Protein AF-A0A9D6XBL9-F1 (afdb_monomer)

pLDDT: mean 90.32, std 9.4, range [37.84, 98.81]

Sequence (445 aa):
MPSDEKAVIRPLGGMEYVYWLMDMAARANFVFVAKIGGRIPFQVLKAAADVVRKASPLLDAAILPSDEHGAVFVKATGHVSVTESNVAEEDFTSSVEDEHHLRFDTETGPLFRVKSVTCGGVQNLVFTFHHSVADGISGSRMVLRFLEAAESIMLNKRPSVSSVADFGPAEKLFPRENTGAGGFLRAMGWMARMNLNKNVLRKYATLPVDVPAPPHERRERFIFTIMEKDAVGALIERAKSENTSLNAVLCAAQLKAISGEFTDGLARGIGHLSLVDLRNRMSPPVPGKAMNVFISTVESFHRVSPETGLWELARQVQEGISGELDRGSHFERFPLLARLIKATKRITPNTYEGSVSLLKQGQMTRPHVSVVSNIGRIEADKGFSSFELTDLFFAIAFSGTALFGSAINSWQGRLHQSFVYAEPCISAHRAQAMACRVCDMLMQS

Foldseek 3Di:
DPPPPFAFPWFFALLLLLLLLLCLFQLWKKKKKFWWFADQDQVLLQQLQVVLCQQEQLLQWAWDADPVRRITTGGAQDGAAEEEDEDEPVCVQVVLLCVSNDDDPRHRDDFKHWYWYAYPNITMIMIMGRLSWADPLQVLLSVLLSLQSSLCVVVVHHRDRHRADAPHHLLVFADPCCDDPNVVVLLVVVVVVLVCCDPPNFDADFQQFPDDDASRPKGKGKDKDKDDLVLLVVLQVVCVVLVFGPQLLLQLLLVLLSLVSDPVQAFHKAKEKEKDFCQVVTRVRHDSNHIGNRIFIDIFIDGYGNPDDSSVSSVSSRCRRVVCVVSVVRSRPSSVLSVVLSVPCVCQPSHSVSSSSSLVVLCVSDARAEYEAEPEERDRPDARDNMHRPDMAIGTRCSSPYAWYWYWYDYPSMIMIMIMGIPPGDDPVSSVSSVVSSVVVSSVD

Solvent-accessible surface area (backbone atoms only — not comparable to full-atom values): 23134 Å² total; per-residue (Å²): 129,83,78,80,75,62,57,72,73,45,67,51,29,47,63,30,43,48,37,54,42,40,29,63,31,42,39,43,26,30,36,35,43,37,34,35,46,65,73,83,56,69,69,44,54,48,52,15,47,59,55,47,30,72,20,28,72,59,49,37,16,13,46,43,80,32,91,87,68,56,29,29,33,20,50,31,78,51,65,67,52,69,48,78,48,78,48,56,65,89,46,47,63,56,54,52,37,53,55,38,58,54,77,74,62,43,72,39,15,28,50,43,37,40,38,40,40,32,34,88,90,37,38,29,40,38,38,34,35,41,39,44,50,29,30,71,59,29,44,54,55,46,54,49,52,32,51,53,26,30,44,26,48,76,70,76,39,84,56,82,68,73,72,38,64,72,81,65,43,56,78,79,28,43,42,72,69,58,36,74,70,52,20,50,52,50,32,51,52,51,51,51,53,49,51,48,36,58,76,74,75,43,68,69,44,70,72,86,58,78,36,91,66,58,44,64,74,41,43,70,43,77,48,82,47,75,42,54,40,69,59,43,51,51,38,44,53,48,23,49,78,64,70,37,45,56,69,22,41,54,52,23,35,48,51,40,29,56,31,60,74,47,89,82,62,64,70,36,34,40,34,34,38,39,51,39,78,37,35,85,65,28,51,71,60,48,62,82,79,44,51,36,51,46,67,34,47,40,75,30,76,46,78,38,20,65,84,55,54,58,66,62,42,9,37,53,44,42,52,37,49,50,56,34,56,77,70,45,41,48,63,28,52,59,51,46,52,21,52,49,48,69,73,35,46,91,79,37,38,103,43,54,67,19,18,46,51,51,40,52,54,46,44,76,74,48,54,30,44,35,37,41,38,64,68,46,76,58,80,71,99,64,87,64,88,81,38,40,83,77,43,56,41,42,42,61,62,42,54,64,56,26,53,37,34,39,20,33,31,26,46,94,60,24,37,25,37,22,38,32,33,21,28,59,28,42,46,70,69,60,51,48,54,36,51,49,46,26,52,52,52,60,74,76,95

Mean predicted aligned error: 5.15 Å

Structure (mmCIF, N/CA/C/O backbone):
data_AF-A0A9D6XBL9-F1
#
_entry.id   AF-A0A9D6XBL9-F1
#
loop_
_atom_site.group_PDB
_atom_site.id
_atom_site.type_symbol
_atom_site.label_atom_id
_atom_site.label_alt_id
_atom_site.label_comp_id
_atom_site.label_asym_id
_atom_site.label_entity_id
_atom_site.label_seq_id
_atom_site.pdbx_PDB_ins_code
_atom_site.Cartn_x
_atom_site.Cartn_y
_atom_site.Cartn_z
_atom_site.occupancy
_atom_site.B_iso_or_equiv
_atom_site.auth_seq_id
_atom_site.auth_comp_id
_atom_site.auth_asym_id
_atom_site.auth_atom_id
_atom_site.pdbx_PDB_model_num
ATOM 1 N N . MET A 1 1 ? 34.197 -15.254 -20.395 1.00 37.84 1 MET A N 1
ATOM 2 C CA . MET A 1 1 ? 32.839 -15.665 -19.986 1.00 37.84 1 MET A CA 1
ATOM 3 C C . MET A 1 1 ? 31.892 -14.714 -20.690 1.00 37.84 1 MET A C 1
ATOM 5 O O . MET A 1 1 ? 32.137 -13.517 -20.561 1.00 37.84 1 MET A O 1
ATOM 9 N N . PRO A 1 2 ? 30.937 -15.179 -21.509 1.00 41.56 2 PRO A N 1
ATOM 10 C CA . PRO A 1 2 ? 30.000 -14.259 -22.131 1.00 41.56 2 PRO A CA 1
ATOM 11 C C . PRO A 1 2 ? 29.219 -13.569 -21.011 1.00 41.56 2 PRO A C 1
ATOM 13 O O . PRO A 1 2 ? 28.805 -14.219 -20.055 1.00 41.56 2 PRO A O 1
ATOM 16 N N . SER A 1 3 ? 29.095 -12.247 -21.086 1.00 44.53 3 SER A N 1
ATOM 17 C CA . SER A 1 3 ? 28.111 -11.515 -20.301 1.00 44.53 3 SER A CA 1
ATOM 18 C C . SER A 1 3 ? 26.748 -12.088 -20.677 1.00 44.53 3 SER A C 1
ATOM 20 O O . SER A 1 3 ? 26.299 -11.854 -21.798 1.00 44.53 3 SER A O 1
ATOM 22 N N . ASP A 1 4 ? 26.138 -12.891 -19.803 1.00 53.66 4 ASP A N 1
ATOM 23 C CA . ASP A 1 4 ? 24.765 -13.357 -19.995 1.00 53.66 4 ASP A CA 1
ATOM 24 C C . ASP A 1 4 ? 23.860 -12.122 -20.052 1.00 53.66 4 ASP A C 1
ATOM 26 O O . ASP A 1 4 ? 23.475 -11.544 -19.033 1.00 53.66 4 ASP A O 1
ATOM 30 N N . GLU A 1 5 ? 23.591 -11.659 -21.270 1.00 68.12 5 GLU A N 1
ATOM 31 C CA . GLU A 1 5 ? 22.725 -10.526 -21.540 1.00 68.12 5 GLU A CA 1
ATOM 32 C C . GLU A 1 5 ? 21.311 -10.939 -21.121 1.00 68.12 5 GLU A C 1
ATOM 34 O O . GLU A 1 5 ? 20.657 -11.764 -21.764 1.00 68.12 5 GLU A O 1
ATOM 39 N N . LYS A 1 6 ? 20.860 -10.443 -19.961 1.00 80.00 6 LYS A N 1
ATOM 40 C CA . LYS A 1 6 ? 19.535 -10.773 -19.428 1.00 80.00 6 LYS A CA 1
ATOM 41 C C . LYS A 1 6 ? 18.478 -10.367 -20.452 1.00 80.00 6 LYS A C 1
ATOM 43 O O . LYS A 1 6 ? 18.424 -9.209 -20.860 1.00 80.00 6 LYS A O 1
ATOM 48 N N . ALA A 1 7 ? 17.604 -11.305 -20.821 1.00 89.62 7 ALA A N 1
ATOM 49 C CA . ALA A 1 7 ? 16.550 -11.057 -21.799 1.00 89.62 7 ALA A CA 1
ATOM 50 C C . ALA A 1 7 ? 15.665 -9.876 -21.361 1.00 89.62 7 ALA A C 1
ATOM 52 O O . ALA A 1 7 ? 15.004 -9.933 -20.317 1.00 89.62 7 ALA A O 1
ATOM 53 N N . VAL A 1 8 ? 15.668 -8.807 -22.158 1.00 93.00 8 VAL A N 1
ATOM 54 C CA . VAL A 1 8 ? 14.880 -7.598 -21.900 1.00 93.00 8 VAL A CA 1
ATOM 55 C C . VAL A 1 8 ? 13.398 -7.903 -22.101 1.00 93.00 8 VAL A C 1
ATOM 57 O O . VAL A 1 8 ? 12.995 -8.419 -23.139 1.00 93.00 8 VAL A O 1
ATOM 60 N N . ILE A 1 9 ? 12.579 -7.564 -21.104 1.00 93.62 9 ILE A N 1
ATOM 61 C CA . ILE A 1 9 ? 11.117 -7.670 -21.168 1.00 93.62 9 ILE A CA 1
ATOM 62 C C . ILE A 1 9 ? 10.560 -6.403 -21.823 1.00 93.62 9 ILE A C 1
ATOM 64 O O . ILE A 1 9 ? 9.897 -6.482 -22.855 1.00 93.62 9 ILE A O 1
ATOM 68 N N . ARG A 1 10 ? 10.825 -5.231 -21.223 1.00 93.94 10 ARG A N 1
ATOM 69 C CA . ARG A 1 10 ? 10.468 -3.900 -21.754 1.00 93.94 10 ARG A CA 1
ATOM 70 C C . ARG A 1 10 ? 11.051 -2.762 -20.904 1.00 93.94 10 ARG A C 1
ATOM 72 O O . ARG A 1 10 ? 11.369 -2.979 -19.737 1.00 93.94 10 ARG A O 1
ATOM 79 N N . PRO A 1 11 ? 11.088 -1.519 -21.412 1.00 93.31 11 PRO A N 1
ATOM 80 C CA . PRO A 1 11 ? 11.299 -0.331 -20.586 1.00 93.31 11 PRO A CA 1
ATOM 81 C C . PRO A 1 11 ? 10.273 -0.176 -19.456 1.00 93.31 11 PRO A C 1
ATOM 83 O O . PRO A 1 11 ? 9.098 -0.538 -19.613 1.00 93.31 11 PRO A O 1
ATOM 86 N N . LEU A 1 12 ? 10.700 0.438 -18.347 1.00 92.88 12 LEU A N 1
ATOM 87 C CA . LEU A 1 12 ? 9.780 0.870 -17.294 1.00 92.88 12 LEU A CA 1
ATOM 88 C C . LEU A 1 12 ? 8.878 1.993 -17.823 1.00 92.88 12 LEU A C 1
ATOM 90 O O . LEU A 1 12 ? 9.331 2.949 -18.464 1.00 92.88 12 LEU A O 1
ATOM 94 N N . GLY A 1 13 ? 7.596 1.914 -17.493 1.00 90.25 13 GLY A N 1
ATOM 95 C CA . GLY A 1 13 ? 6.627 2.996 -17.565 1.00 90.25 13 GLY A CA 1
ATOM 96 C C . GLY A 1 13 ? 7.037 4.177 -16.698 1.00 90.25 13 GLY A C 1
ATOM 97 O O . GLY A 1 13 ? 8.028 4.139 -15.970 1.00 90.25 13 GLY A O 1
ATOM 98 N N . GLY A 1 14 ? 6.340 5.296 -16.840 1.00 87.94 14 GLY A N 1
ATOM 99 C CA . GLY A 1 14 ? 6.632 6.491 -16.056 1.00 87.94 14 GLY A CA 1
ATOM 100 C C . GLY A 1 14 ? 6.439 6.248 -14.559 1.00 87.94 14 GLY A C 1
ATOM 101 O O . GLY A 1 14 ? 7.354 6.473 -13.774 1.00 87.94 14 GLY A O 1
ATOM 102 N N . MET A 1 15 ? 5.273 5.741 -14.180 1.00 87.69 15 MET A N 1
ATOM 103 C CA . MET A 1 15 ? 4.904 5.467 -12.791 1.00 87.69 15 MET A CA 1
ATOM 104 C C . MET A 1 15 ? 5.779 4.372 -12.166 1.00 87.69 15 MET A C 1
ATOM 106 O O . MET A 1 15 ? 6.298 4.552 -11.067 1.00 87.69 15 MET A O 1
ATOM 110 N N . GLU A 1 16 ? 6.031 3.283 -12.898 1.00 93.00 16 GLU A N 1
ATOM 111 C CA . GLU A 1 16 ? 6.934 2.201 -12.474 1.00 93.00 16 GLU A CA 1
ATOM 112 C C . GLU A 1 16 ? 8.351 2.727 -12.188 1.00 93.00 16 GLU A C 1
ATOM 114 O O . GLU A 1 16 ? 8.977 2.338 -11.201 1.00 93.00 16 GLU A O 1
ATOM 119 N N . TYR A 1 17 ? 8.839 3.647 -13.028 1.00 90.75 17 TYR A N 1
ATOM 120 C CA . TYR A 1 17 ? 10.148 4.283 -12.882 1.00 90.75 17 TYR A CA 1
ATOM 121 C C . TYR A 1 17 ? 10.234 5.178 -11.648 1.00 90.75 17 TYR A C 1
ATOM 123 O O . TYR A 1 17 ? 11.236 5.150 -10.939 1.00 90.75 17 TYR A O 1
ATOM 131 N N . VAL A 1 18 ? 9.185 5.962 -11.373 1.00 88.69 18 VAL A N 1
ATOM 132 C CA . VAL A 1 18 ? 9.134 6.809 -10.174 1.00 88.69 18 VAL A CA 1
ATOM 133 C C . VAL A 1 18 ? 9.194 5.956 -8.914 1.00 88.69 18 VAL A C 1
ATOM 135 O O . VAL A 1 18 ? 9.953 6.293 -8.012 1.00 88.69 18 VAL A O 1
ATOM 138 N N . TYR A 1 19 ? 8.472 4.834 -8.867 1.00 90.88 19 TYR A N 1
ATOM 139 C CA . TYR A 1 19 ? 8.546 3.919 -7.728 1.00 90.88 19 TYR A CA 1
ATOM 140 C C . TYR A 1 19 ? 9.922 3.274 -7.565 1.00 90.88 19 TYR A C 1
ATOM 142 O O . TYR A 1 19 ? 10.424 3.235 -6.447 1.00 90.88 19 TYR A O 1
ATOM 150 N N . TRP A 1 20 ? 10.561 2.850 -8.660 1.00 92.12 20 TRP A N 1
ATOM 151 C CA . TRP A 1 20 ? 11.916 2.291 -8.614 1.00 92.12 20 TRP A CA 1
ATOM 152 C C . TRP A 1 20 ? 12.922 3.301 -8.075 1.00 92.12 20 TRP A C 1
ATOM 154 O O . TRP A 1 20 ? 13.720 2.989 -7.195 1.00 92.12 20 TRP A O 1
ATOM 164 N N . LEU A 1 21 ? 12.840 4.544 -8.546 1.00 89.19 21 LEU A N 1
ATOM 165 C CA . LEU A 1 21 ? 13.710 5.596 -8.058 1.00 89.19 21 LEU A CA 1
ATOM 166 C C . LEU A 1 21 ? 13.401 5.943 -6.596 1.00 89.19 21 LEU A C 1
ATOM 168 O O . LEU A 1 21 ? 14.325 6.033 -5.797 1.00 89.19 21 LEU A O 1
ATOM 172 N N . MET A 1 22 ? 12.132 6.125 -6.217 1.00 87.88 22 MET A N 1
ATOM 173 C CA . MET A 1 22 ? 11.736 6.447 -4.838 1.00 87.88 22 MET A CA 1
ATOM 174 C C . MET A 1 22 ? 12.160 5.366 -3.842 1.00 87.88 22 MET A C 1
ATOM 176 O O . MET A 1 22 ? 12.576 5.709 -2.735 1.00 87.88 22 MET A O 1
ATOM 180 N N . ASP A 1 23 ? 12.099 4.088 -4.227 1.00 89.81 23 ASP A N 1
ATOM 181 C CA . ASP A 1 23 ? 12.491 2.966 -3.370 1.00 89.81 23 ASP A CA 1
ATOM 182 C C . ASP A 1 23 ? 13.943 3.083 -2.884 1.00 89.81 23 ASP A C 1
ATOM 184 O O . ASP A 1 23 ? 14.235 2.820 -1.713 1.00 89.81 23 ASP A O 1
ATOM 188 N N . MET A 1 24 ? 14.830 3.624 -3.732 1.00 88.56 24 MET A N 1
ATOM 189 C CA . MET A 1 24 ? 16.240 3.823 -3.396 1.00 88.56 24 MET A CA 1
ATOM 190 C C . MET A 1 24 ? 16.451 4.668 -2.138 1.00 88.56 24 MET A C 1
ATOM 192 O O . MET A 1 24 ? 17.450 4.458 -1.456 1.00 88.56 24 MET A O 1
ATOM 196 N N . ALA A 1 25 ? 15.549 5.582 -1.781 1.00 86.31 25 ALA A N 1
ATOM 197 C CA . ALA A 1 25 ? 15.672 6.387 -0.566 1.00 86.31 25 ALA A CA 1
ATOM 198 C C . ALA A 1 25 ? 14.542 6.126 0.439 1.00 86.31 25 ALA A C 1
ATOM 200 O O . ALA A 1 25 ? 14.828 5.998 1.624 1.00 86.31 25 ALA A O 1
ATOM 201 N N . ALA A 1 26 ? 13.288 5.996 -0.000 1.00 82.44 26 ALA A N 1
ATOM 202 C CA . ALA A 1 26 ? 12.123 5.912 0.885 1.00 82.44 26 ALA A CA 1
ATOM 203 C C . ALA A 1 26 ? 11.680 4.486 1.256 1.00 82.44 26 ALA A C 1
ATOM 205 O O . ALA A 1 26 ? 10.792 4.370 2.095 1.00 82.44 26 ALA A O 1
ATOM 206 N N . ARG A 1 27 ? 12.274 3.426 0.675 1.00 85.44 27 ARG A N 1
ATOM 207 C CA . ARG A 1 27 ? 11.836 2.023 0.862 1.00 85.44 27 ARG A CA 1
ATOM 208 C C . ARG A 1 27 ? 10.340 1.869 0.543 1.00 85.44 27 ARG A C 1
ATOM 210 O O . ARG A 1 27 ? 9.505 1.682 1.421 1.00 85.44 27 ARG A O 1
ATOM 217 N N . ALA A 1 28 ? 10.002 1.998 -0.733 1.00 85.94 28 ALA A N 1
ATOM 218 C CA . ALA A 1 28 ? 8.640 2.049 -1.252 1.00 85.94 28 ALA A CA 1
ATOM 219 C C . ALA A 1 28 ? 8.073 0.646 -1.535 1.00 85.94 28 ALA A C 1
ATOM 221 O O . ALA A 1 28 ? 7.401 0.430 -2.542 1.00 85.94 28 ALA A O 1
ATOM 222 N N . ASN A 1 29 ? 8.343 -0.327 -0.669 1.00 94.25 29 ASN A N 1
ATOM 223 C CA . ASN A 1 29 ? 7.666 -1.615 -0.745 1.00 94.25 29 ASN A CA 1
ATOM 224 C C . ASN A 1 29 ? 6.244 -1.496 -0.193 1.00 94.25 29 ASN A C 1
ATOM 226 O O . ASN A 1 29 ? 5.913 -0.579 0.558 1.00 94.25 29 ASN A O 1
ATOM 230 N N . PHE A 1 30 ? 5.412 -2.482 -0.495 1.00 95.88 30 PHE A N 1
ATOM 231 C CA . PHE A 1 30 ? 4.162 -2.695 0.223 1.00 95.88 30 PHE A CA 1
ATOM 232 C C . PHE A 1 30 ? 4.019 -4.147 0.635 1.00 95.88 30 PHE A C 1
ATOM 234 O O . PHE A 1 30 ? 4.612 -5.039 0.021 1.00 95.88 30 PHE A O 1
ATOM 241 N N . VAL A 1 31 ? 3.217 -4.367 1.675 1.00 98.06 31 VAL A N 1
ATOM 242 C CA . VAL A 1 31 ? 3.000 -5.688 2.252 1.00 98.06 31 VAL A CA 1
ATOM 243 C C . VAL A 1 31 ? 1.523 -6.037 2.336 1.00 98.06 31 VAL A C 1
ATOM 245 O O . VAL A 1 31 ? 0.667 -5.180 2.562 1.00 98.06 31 VAL A O 1
ATOM 248 N N . PHE A 1 32 ? 1.240 -7.324 2.181 1.00 98.69 32 PHE A N 1
ATOM 249 C CA . PHE A 1 32 ? -0.001 -7.945 2.619 1.00 98.69 32 PHE A CA 1
ATOM 250 C C . PHE A 1 32 ? 0.297 -8.906 3.760 1.00 98.69 32 PHE A C 1
ATOM 252 O O . PHE A 1 32 ? 1.269 -9.654 3.687 1.00 98.69 32 PHE A O 1
ATOM 259 N N . VAL A 1 33 ? -0.554 -8.921 4.781 1.00 98.69 33 VAL A N 1
ATOM 260 C CA . VAL A 1 33 ? -0.438 -9.840 5.918 1.00 98.69 33 VAL A CA 1
ATOM 261 C C . VAL A 1 33 ? -1.680 -10.716 5.946 1.00 98.69 33 VAL A C 1
ATOM 263 O O . VAL A 1 33 ? -2.770 -10.241 6.255 1.00 98.69 33 VAL A O 1
ATOM 266 N N . ALA A 1 34 ? -1.514 -11.983 5.581 1.00 98.56 34 ALA A N 1
ATOM 267 C CA . ALA A 1 34 ? -2.573 -12.981 5.545 1.00 98.56 34 ALA A CA 1
ATOM 268 C C . ALA A 1 34 ? -2.494 -13.871 6.790 1.00 98.56 34 ALA A C 1
ATOM 270 O O . ALA A 1 34 ? -1.537 -14.634 6.942 1.00 98.56 34 ALA A O 1
ATOM 271 N N . LYS A 1 35 ? -3.492 -13.794 7.669 1.00 98.31 35 LYS A N 1
ATOM 272 C CA . LYS A 1 35 ? -3.598 -14.670 8.839 1.00 98.31 35 LYS A CA 1
ATOM 273 C C . LYS A 1 35 ? -4.261 -15.981 8.437 1.00 98.31 35 LYS A C 1
ATOM 275 O O . LYS A 1 35 ? -5.345 -15.980 7.849 1.00 98.31 35 LYS A O 1
ATOM 280 N N . ILE A 1 36 ? -3.590 -17.087 8.738 1.00 98.31 36 ILE A N 1
ATOM 281 C CA . ILE A 1 36 ? -3.997 -18.422 8.314 1.00 98.31 36 ILE A CA 1
ATOM 282 C C . ILE A 1 36 ? -4.545 -19.200 9.512 1.00 98.31 36 ILE A C 1
ATOM 284 O O . ILE A 1 36 ? -3.837 -19.447 10.489 1.00 98.31 36 ILE A O 1
ATOM 288 N N . GLY A 1 37 ? -5.807 -19.613 9.418 1.00 96.81 37 GLY A N 1
ATOM 289 C CA . GLY A 1 37 ? -6.391 -20.651 10.256 1.00 96.81 37 GLY A CA 1
ATOM 290 C C . GLY A 1 37 ? -5.915 -22.022 9.778 1.00 96.81 37 GLY A C 1
ATOM 291 O O . GLY A 1 37 ? -6.137 -22.403 8.628 1.00 96.81 37 GLY A O 1
ATOM 292 N N . GLY A 1 38 ? -5.227 -22.762 10.646 1.00 95.31 38 GLY A N 1
ATOM 293 C CA . GLY A 1 38 ? -4.522 -23.991 10.274 1.00 95.31 38 GLY A CA 1
ATOM 294 C C . GLY A 1 38 ? -3.059 -23.727 9.912 1.00 95.31 38 GLY A C 1
ATOM 295 O O . GLY A 1 38 ? -2.427 -22.833 10.472 1.00 95.31 38 GLY A O 1
ATOM 296 N N . ARG A 1 39 ? -2.488 -24.543 9.016 1.00 96.12 39 ARG A N 1
ATOM 297 C CA . ARG A 1 39 ? -1.073 -24.436 8.633 1.00 96.12 39 ARG A CA 1
ATOM 298 C C . ARG A 1 39 ? -0.841 -24.837 7.183 1.00 96.12 39 ARG A C 1
ATOM 300 O O . ARG A 1 39 ? -1.187 -25.944 6.779 1.00 96.12 39 ARG A O 1
ATOM 307 N N . ILE A 1 40 ? -0.151 -23.978 6.441 1.00 98.50 40 ILE A N 1
ATOM 308 C CA . ILE A 1 40 ? 0.383 -24.279 5.113 1.00 98.50 40 ILE A CA 1
ATOM 309 C C . ILE A 1 40 ? 1.848 -24.712 5.278 1.00 98.50 40 ILE A C 1
ATOM 311 O O . ILE A 1 40 ? 2.662 -23.924 5.773 1.00 98.50 40 ILE A O 1
ATOM 315 N N . PRO A 1 41 ? 2.218 -25.950 4.896 1.00 98.25 41 PRO A N 1
ATOM 316 C CA . PRO A 1 41 ? 3.591 -26.429 5.023 1.00 98.25 41 PRO A CA 1
ATOM 317 C C . PRO A 1 41 ? 4.583 -25.593 4.208 1.00 98.25 41 PRO A C 1
ATOM 319 O O . PRO A 1 41 ? 4.306 -25.215 3.072 1.00 98.25 41 PRO A O 1
ATOM 322 N N . PHE A 1 42 ? 5.793 -25.395 4.729 1.00 98.31 42 PHE A N 1
ATOM 323 C CA . PHE A 1 42 ? 6.830 -24.586 4.078 1.00 98.31 42 PHE A CA 1
ATOM 324 C C . PHE A 1 42 ? 7.137 -24.982 2.627 1.00 98.31 42 PHE A C 1
ATOM 326 O O . PHE A 1 42 ? 7.328 -24.130 1.761 1.00 98.31 42 PHE A O 1
ATOM 333 N N . GLN A 1 43 ? 7.154 -26.286 2.336 1.00 98.12 43 GLN A N 1
ATOM 334 C CA . GLN A 1 43 ? 7.395 -26.783 0.977 1.00 98.12 43 GLN A CA 1
ATOM 335 C C . GLN A 1 43 ? 6.263 -26.403 0.015 1.00 98.12 43 GLN A C 1
ATOM 337 O O . GLN A 1 43 ? 6.517 -26.119 -1.154 1.00 98.12 43 GLN A O 1
ATOM 342 N N . VAL A 1 44 ? 5.025 -26.327 0.514 1.00 98.44 44 VAL A N 1
ATOM 343 C CA . VAL A 1 44 ? 3.877 -25.833 -0.254 1.00 98.44 44 VAL A CA 1
ATOM 344 C C . VAL A 1 44 ? 4.028 -24.338 -0.519 1.00 98.44 44 VAL A C 1
ATOM 346 O O . VAL A 1 44 ? 3.800 -23.913 -1.646 1.00 98.44 44 VAL A O 1
ATOM 349 N N . LEU A 1 45 ? 4.477 -23.551 0.467 1.00 98.50 45 LEU A N 1
ATOM 350 C CA . LEU A 1 45 ? 4.736 -22.118 0.280 1.00 98.50 45 LEU A CA 1
ATOM 351 C C . LEU A 1 45 ? 5.780 -21.868 -0.819 1.00 98.50 45 LEU A C 1
ATOM 353 O O . LEU A 1 45 ? 5.565 -21.033 -1.697 1.00 98.50 45 LEU A O 1
ATOM 357 N N . LYS A 1 46 ? 6.882 -22.630 -0.817 1.00 97.94 46 LYS A N 1
ATOM 358 C CA . LYS A 1 46 ? 7.910 -22.567 -1.869 1.00 97.94 46 LYS A CA 1
ATOM 359 C C . LYS A 1 46 ? 7.357 -22.928 -3.244 1.00 97.94 46 LYS A C 1
ATOM 361 O O . LYS A 1 46 ? 7.528 -22.174 -4.198 1.00 97.94 46 LYS A O 1
ATOM 366 N N . ALA A 1 47 ? 6.645 -24.047 -3.339 1.00 96.88 47 ALA A N 1
ATOM 367 C CA . ALA A 1 47 ? 6.064 -24.486 -4.601 1.00 96.88 47 ALA A CA 1
ATOM 368 C C . ALA A 1 47 ? 5.010 -23.492 -5.132 1.00 96.88 47 ALA A C 1
ATOM 370 O O . ALA A 1 47 ? 4.983 -23.205 -6.328 1.00 96.88 47 ALA A O 1
ATOM 371 N N . ALA A 1 48 ? 4.178 -22.915 -4.259 1.00 97.00 48 ALA A N 1
ATOM 372 C CA . ALA A 1 48 ? 3.205 -21.889 -4.628 1.00 97.00 48 ALA A CA 1
ATOM 373 C C . ALA A 1 48 ? 3.885 -20.606 -5.136 1.00 97.00 48 ALA A C 1
ATOM 375 O O . ALA A 1 48 ? 3.448 -20.049 -6.145 1.00 97.00 48 ALA A O 1
ATOM 376 N N . ALA A 1 49 ? 4.988 -20.181 -4.507 1.00 96.44 49 ALA A N 1
ATOM 377 C CA . ALA A 1 49 ? 5.793 -19.049 -4.968 1.00 96.44 49 ALA A CA 1
ATOM 378 C C . ALA A 1 49 ? 6.321 -19.262 -6.396 1.00 96.44 49 ALA A C 1
ATOM 380 O O . ALA A 1 49 ? 6.190 -18.375 -7.241 1.00 96.44 49 ALA A O 1
ATOM 381 N N . ASP A 1 50 ? 6.858 -20.448 -6.690 1.00 93.94 50 ASP A N 1
ATOM 382 C CA . ASP A 1 50 ? 7.388 -20.785 -8.016 1.00 93.94 50 ASP A CA 1
ATOM 383 C C . ASP A 1 50 ? 6.305 -20.847 -9.099 1.00 93.94 50 ASP A C 1
ATOM 385 O O . ASP A 1 50 ? 6.545 -20.484 -10.256 1.00 93.94 50 ASP A O 1
ATOM 389 N N . VAL A 1 51 ? 5.104 -21.304 -8.743 1.00 93.75 51 VAL A N 1
ATOM 390 C CA . VAL A 1 51 ? 3.947 -21.299 -9.646 1.00 93.75 51 VAL A CA 1
ATOM 391 C C . VAL A 1 51 ? 3.530 -19.864 -9.953 1.00 93.75 51 VAL A C 1
ATOM 393 O O . VAL A 1 51 ? 3.361 -19.499 -11.117 1.00 93.75 51 VAL A O 1
ATOM 396 N N . VAL A 1 52 ? 3.390 -19.042 -8.914 1.00 92.56 52 VAL A N 1
ATOM 397 C CA . VAL A 1 52 ? 2.964 -17.649 -9.025 1.00 92.56 52 VAL A CA 1
ATOM 398 C C . VAL A 1 52 ? 3.961 -16.803 -9.808 1.00 92.56 52 VAL A C 1
ATOM 400 O O . VAL A 1 52 ? 3.547 -16.034 -10.672 1.00 92.56 52 VAL A O 1
ATOM 403 N N . ARG A 1 53 ? 5.265 -16.984 -9.583 1.00 92.44 53 ARG A N 1
ATOM 404 C CA . ARG A 1 53 ? 6.330 -16.316 -10.347 1.00 92.44 53 ARG A CA 1
ATOM 405 C C . ARG A 1 53 ? 6.101 -16.426 -11.856 1.00 92.44 53 ARG A C 1
ATOM 407 O O . ARG A 1 53 ? 6.261 -15.456 -12.585 1.00 92.44 53 ARG A O 1
ATOM 414 N N . LYS A 1 54 ? 5.673 -17.600 -12.328 1.00 89.56 54 LYS A N 1
ATOM 415 C CA . LYS A 1 54 ? 5.452 -17.889 -13.755 1.00 89.56 54 LYS A CA 1
ATOM 416 C C . LYS A 1 54 ? 4.133 -17.327 -14.297 1.00 89.56 54 LYS A C 1
ATOM 418 O O . LYS A 1 54 ? 3.900 -17.386 -15.501 1.00 89.56 54 LYS A O 1
ATOM 423 N N . ALA A 1 55 ? 3.269 -16.789 -13.437 1.00 87.75 55 ALA A N 1
ATOM 424 C CA . ALA A 1 55 ? 1.961 -16.277 -13.826 1.00 87.75 55 ALA A CA 1
ATOM 425 C C . ALA A 1 55 ? 2.031 -14.948 -14.585 1.00 87.75 55 ALA A C 1
ATOM 427 O O . ALA A 1 55 ? 1.116 -14.649 -15.346 1.00 87.75 55 ALA A O 1
ATOM 428 N N . SER A 1 56 ? 3.076 -14.144 -14.387 1.00 87.75 56 SER A N 1
ATOM 429 C CA . SER A 1 56 ? 3.245 -12.850 -15.053 1.00 87.75 56 SER A CA 1
ATOM 430 C C . SER A 1 56 ? 4.726 -12.581 -15.320 1.00 87.75 56 SER A C 1
ATOM 432 O O . SER A 1 56 ? 5.532 -12.786 -14.412 1.00 87.75 56 SER A O 1
ATOM 434 N N . PRO A 1 57 ? 5.102 -12.056 -16.503 1.00 89.69 57 PRO A N 1
ATOM 435 C CA . PRO A 1 57 ? 6.479 -11.647 -16.775 1.00 89.69 57 PRO A CA 1
ATOM 436 C C . PRO A 1 57 ? 7.051 -10.687 -15.723 1.00 89.69 57 PRO A C 1
ATOM 438 O O . PRO A 1 57 ? 8.224 -10.800 -15.391 1.00 89.69 57 PRO A O 1
ATOM 441 N N . LEU A 1 58 ? 6.229 -9.795 -15.150 1.00 91.75 58 LEU A N 1
ATOM 442 C CA . LEU A 1 58 ? 6.668 -8.821 -14.138 1.00 91.75 58 LEU A CA 1
ATOM 443 C C . LEU A 1 58 ? 6.999 -9.451 -12.777 1.00 91.75 58 LEU A C 1
ATOM 445 O O . LEU A 1 58 ? 7.803 -8.905 -12.028 1.00 91.75 58 LEU A O 1
ATOM 449 N N . LEU A 1 59 ? 6.417 -10.607 -12.454 1.00 91.06 59 LEU A N 1
ATOM 450 C CA . LEU A 1 59 ? 6.769 -11.364 -11.243 1.00 91.06 59 LEU A CA 1
ATOM 451 C C . LEU A 1 59 ? 8.014 -12.221 -11.440 1.00 91.06 59 LEU A C 1
ATOM 453 O O . LEU A 1 59 ? 8.525 -12.789 -10.486 1.00 91.06 59 LEU A O 1
ATOM 457 N N . ASP A 1 60 ? 8.488 -12.326 -12.672 1.00 93.06 60 ASP A N 1
ATOM 458 C CA . ASP A 1 60 ? 9.729 -12.992 -13.032 1.00 93.06 60 ASP A CA 1
ATOM 459 C C . ASP A 1 60 ? 10.733 -11.983 -13.602 1.00 93.06 60 ASP A C 1
ATOM 461 O O . ASP A 1 60 ? 11.540 -12.308 -14.478 1.00 93.06 60 ASP A O 1
ATOM 465 N N . ALA A 1 61 ? 10.631 -10.733 -13.139 1.00 94.75 61 ALA A N 1
ATOM 466 C CA . ALA A 1 61 ? 11.427 -9.613 -13.606 1.00 94.75 61 ALA A CA 1
ATOM 467 C C . ALA A 1 61 ? 12.423 -9.118 -12.552 1.00 94.75 61 ALA A C 1
ATOM 469 O O . ALA A 1 61 ? 12.193 -9.202 -11.344 1.00 94.75 61 ALA A O 1
ATOM 470 N N . ALA A 1 62 ? 13.510 -8.559 -13.063 1.00 97.12 62 ALA A N 1
ATOM 471 C CA . ALA A 1 62 ? 14.458 -7.688 -12.394 1.00 97.12 62 ALA A CA 1
ATOM 472 C C . ALA A 1 62 ? 14.460 -6.325 -13.113 1.00 97.12 62 ALA A C 1
ATOM 474 O O . ALA A 1 62 ? 13.927 -6.202 -14.218 1.00 97.12 62 ALA A O 1
ATOM 475 N N . ILE A 1 63 ? 15.044 -5.299 -12.503 1.00 95.81 63 ILE A N 1
ATOM 476 C CA . ILE A 1 63 ? 15.194 -3.954 -13.064 1.00 95.81 63 ILE A CA 1
ATOM 477 C C . ILE A 1 63 ? 16.680 -3.633 -13.188 1.00 95.81 63 ILE A C 1
ATOM 479 O O . ILE A 1 63 ? 17.416 -3.688 -12.205 1.00 95.81 63 ILE A O 1
ATOM 483 N N . LEU A 1 64 ? 17.099 -3.235 -14.390 1.00 93.81 64 LEU A N 1
ATOM 484 C CA . LEU A 1 64 ? 18.441 -2.719 -14.649 1.00 93.81 64 LEU A CA 1
ATOM 485 C C . LEU A 1 64 ? 18.385 -1.267 -15.144 1.00 93.81 64 LEU A C 1
ATOM 487 O O . LEU A 1 64 ? 17.469 -0.919 -15.901 1.00 93.81 64 LEU A O 1
ATOM 491 N N . PRO A 1 65 ? 19.361 -0.419 -14.771 1.00 90.75 65 PRO A N 1
ATOM 492 C CA . PRO A 1 65 ? 19.552 0.883 -15.400 1.00 90.75 65 PRO A CA 1
ATOM 493 C C . PRO A 1 65 ? 19.759 0.762 -16.917 1.00 90.75 65 PRO A C 1
ATOM 495 O O . PRO A 1 65 ? 20.287 -0.227 -17.418 1.00 90.75 65 PRO A O 1
ATOM 498 N N . SER A 1 66 ? 19.342 1.786 -17.658 1.00 87.56 66 SER A N 1
ATOM 499 C CA . SER A 1 66 ? 19.498 1.884 -19.111 1.00 87.56 66 SER A CA 1
ATOM 500 C C . SER A 1 66 ? 19.817 3.323 -19.506 1.00 87.56 66 SER A C 1
ATOM 502 O O . SER A 1 66 ? 19.086 4.249 -19.140 1.00 87.56 66 SER A O 1
ATOM 504 N N . ASP A 1 67 ? 20.865 3.522 -20.302 1.00 82.00 67 ASP A N 1
ATOM 505 C CA . ASP A 1 67 ? 21.239 4.857 -20.783 1.00 82.00 67 ASP A CA 1
ATOM 506 C C . ASP A 1 67 ? 20.136 5.467 -21.657 1.00 82.00 67 ASP A C 1
ATOM 508 O O . ASP A 1 67 ? 19.733 6.620 -21.460 1.00 82.00 67 ASP A O 1
ATOM 512 N N . GLU A 1 68 ? 19.556 4.659 -22.546 1.00 83.44 68 GLU A N 1
ATOM 513 C CA . GLU A 1 68 ? 18.476 5.069 -23.441 1.00 83.44 68 GLU A CA 1
ATOM 514 C C . GLU A 1 68 ? 17.167 5.295 -22.669 1.00 83.44 68 GLU A C 1
ATOM 516 O O . GLU A 1 68 ? 16.621 6.402 -22.630 1.00 83.44 68 GLU A O 1
ATOM 521 N N . HIS A 1 69 ? 16.679 4.277 -21.960 1.00 82.56 69 HIS A N 1
ATOM 522 C CA . HIS A 1 69 ? 15.323 4.282 -21.401 1.00 82.56 69 HIS A CA 1
ATOM 523 C C . HIS A 1 69 ? 15.242 4.682 -19.921 1.00 82.56 69 HIS A C 1
ATOM 525 O O . HIS A 1 69 ? 14.151 4.801 -19.361 1.00 82.56 69 HIS A O 1
ATOM 531 N N . GLY A 1 70 ? 16.383 4.914 -19.273 1.00 85.50 70 GLY A N 1
ATOM 532 C CA . GLY A 1 70 ? 16.494 5.145 -17.833 1.00 85.50 70 GLY A CA 1
ATOM 533 C C . GLY A 1 70 ? 16.587 3.828 -17.064 1.00 85.50 70 GLY A C 1
ATOM 534 O O . GLY A 1 70 ? 17.569 3.610 -16.361 1.00 85.50 70 GLY A O 1
ATOM 535 N N . ALA A 1 71 ? 15.588 2.956 -17.213 1.00 90.81 71 ALA A N 1
ATOM 536 C CA . ALA A 1 71 ? 15.588 1.608 -16.650 1.00 90.81 71 ALA A CA 1
ATOM 537 C C . ALA A 1 71 ? 14.703 0.658 -17.470 1.00 90.81 71 ALA A C 1
ATOM 539 O O . ALA A 1 71 ? 13.715 1.079 -18.087 1.00 90.81 71 ALA A O 1
ATOM 540 N N . VAL A 1 72 ? 15.045 -0.628 -17.449 1.00 94.31 72 VAL A N 1
ATOM 541 C CA . VAL A 1 72 ? 14.338 -1.700 -18.160 1.00 94.31 72 VAL A CA 1
ATOM 542 C C . VAL A 1 72 ? 14.016 -2.858 -17.222 1.00 94.31 72 VAL A C 1
ATOM 544 O O . VAL A 1 72 ? 14.806 -3.195 -16.343 1.00 94.31 72 VAL A O 1
ATOM 547 N N . PHE A 1 73 ? 12.861 -3.485 -17.436 1.00 96.19 73 PHE A N 1
ATOM 548 C CA . PHE A 1 73 ? 12.581 -4.806 -16.898 1.00 96.19 73 PHE A CA 1
ATOM 549 C C . PHE A 1 73 ? 13.316 -5.846 -17.733 1.00 96.19 73 PHE A C 1
ATOM 551 O O . PHE A 1 73 ? 13.197 -5.865 -18.961 1.00 96.19 73 PHE A O 1
ATOM 558 N N . VAL A 1 74 ? 14.029 -6.736 -17.059 1.00 96.38 74 VAL A N 1
ATOM 559 C CA . VAL A 1 74 ? 14.708 -7.896 -17.644 1.00 96.38 74 VAL A CA 1
ATOM 560 C C . VAL A 1 74 ? 14.270 -9.158 -16.919 1.00 96.38 74 VAL A C 1
ATOM 562 O O . VAL A 1 74 ? 13.702 -9.085 -15.831 1.00 96.38 74 VAL A O 1
ATOM 565 N N . LYS A 1 75 ? 14.533 -10.328 -17.495 1.00 95.69 75 LYS A N 1
ATOM 566 C CA . LYS A 1 75 ? 14.278 -11.599 -16.818 1.00 95.69 75 LYS A CA 1
ATOM 567 C C . LYS A 1 75 ? 15.067 -11.694 -15.506 1.00 95.69 75 LYS A C 1
ATOM 569 O O . LYS A 1 75 ? 16.279 -11.477 -15.498 1.00 95.69 75 LYS A O 1
ATOM 574 N N . ALA A 1 76 ? 14.387 -12.046 -14.415 1.00 95.88 76 ALA A N 1
ATOM 575 C CA . ALA A 1 76 ? 15.031 -12.304 -13.133 1.00 95.88 76 ALA A CA 1
ATOM 576 C C . ALA A 1 76 ? 15.939 -13.538 -13.212 1.00 95.88 76 ALA A C 1
ATOM 578 O O . ALA A 1 76 ? 15.563 -14.569 -13.775 1.00 95.88 76 ALA A O 1
ATOM 579 N N . THR A 1 77 ? 17.113 -13.446 -12.592 1.00 94.50 77 THR A N 1
ATOM 580 C CA . THR A 1 77 ? 18.058 -14.564 -12.450 1.00 94.50 77 THR A CA 1
ATOM 581 C C . THR A 1 77 ? 17.977 -15.223 -11.077 1.00 94.50 77 THR A C 1
ATOM 583 O O . THR A 1 77 ? 18.435 -16.351 -10.925 1.00 94.50 77 THR A O 1
ATOM 586 N N . GLY A 1 78 ? 17.396 -14.546 -10.081 1.00 91.19 78 GLY A N 1
ATOM 587 C CA . GLY A 1 78 ? 17.189 -15.107 -8.747 1.00 91.19 78 GLY A CA 1
ATOM 588 C C . GLY A 1 78 ? 15.947 -15.997 -8.630 1.00 91.19 78 GLY A C 1
ATOM 589 O O . GLY A 1 78 ? 15.289 -16.355 -9.615 1.00 91.19 78 GLY A O 1
ATOM 590 N N . HIS A 1 79 ? 15.608 -16.341 -7.387 1.00 92.00 79 HIS A N 1
ATOM 591 C CA . HIS A 1 79 ? 14.416 -17.103 -7.006 1.00 92.00 79 HIS A CA 1
ATOM 592 C C . HIS A 1 79 ? 13.557 -16.301 -6.034 1.00 92.00 79 HIS A C 1
ATOM 594 O O . HIS A 1 79 ? 14.060 -15.417 -5.343 1.00 92.00 79 HIS A O 1
ATOM 600 N N . VAL A 1 80 ? 12.260 -16.610 -5.970 1.00 95.38 80 VAL A N 1
ATOM 601 C CA . VAL A 1 80 ? 11.375 -15.980 -4.984 1.00 95.38 80 VAL A CA 1
ATOM 602 C C . VAL A 1 80 ? 11.866 -16.358 -3.592 1.00 95.38 80 VAL A C 1
ATOM 604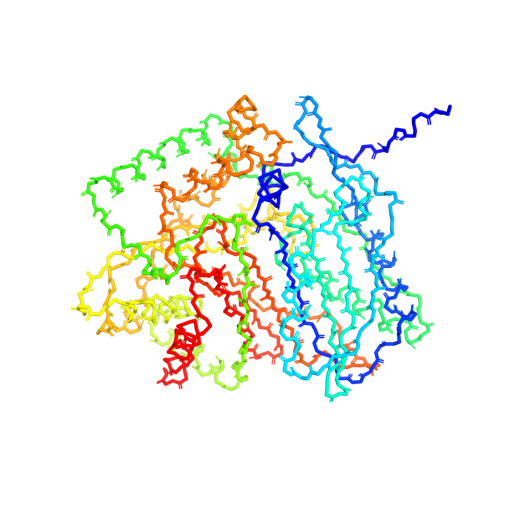 O O . VAL A 1 80 ? 11.976 -17.543 -3.273 1.00 95.38 80 VAL A O 1
ATOM 607 N N . SER A 1 81 ? 12.160 -15.360 -2.762 1.00 97.25 81 SER A N 1
ATOM 608 C CA . SER A 1 81 ? 12.549 -15.612 -1.377 1.00 97.25 81 SER A CA 1
ATOM 609 C C . SER A 1 81 ? 11.325 -16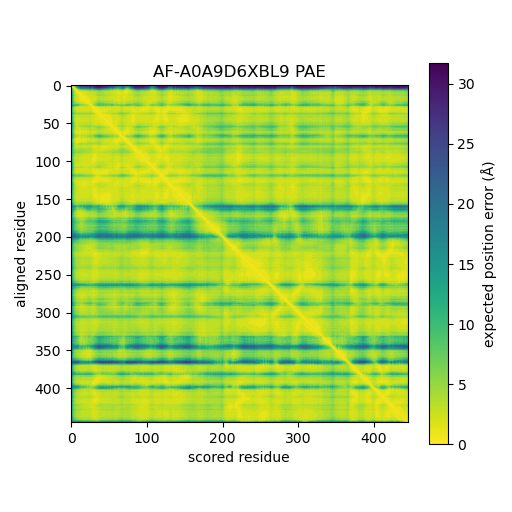.058 -0.578 1.00 97.25 81 SER A C 1
ATOM 611 O O . SER A 1 81 ? 10.314 -15.352 -0.537 1.00 97.25 81 SER A O 1
ATOM 613 N N . VAL A 1 82 ? 11.414 -17.245 0.026 1.00 98.38 82 VAL A N 1
ATOM 614 C CA . VAL A 1 82 ? 10.405 -17.789 0.941 1.00 98.38 82 VAL A CA 1
ATOM 615 C C . VAL A 1 82 ? 11.094 -18.188 2.238 1.00 98.38 82 VAL A C 1
ATOM 617 O O . VAL A 1 82 ? 11.920 -19.105 2.244 1.00 98.38 82 VAL A O 1
ATOM 620 N N . THR A 1 83 ? 10.769 -17.498 3.328 1.00 98.50 83 THR A N 1
ATOM 621 C CA . THR A 1 83 ? 11.403 -17.688 4.643 1.00 98.50 83 THR A CA 1
ATOM 622 C C . THR A 1 83 ? 10.375 -18.015 5.723 1.00 98.50 83 THR A C 1
ATOM 624 O O . THR A 1 83 ? 9.182 -17.762 5.563 1.00 98.50 83 THR A O 1
ATOM 627 N N . GLU A 1 84 ? 10.838 -18.608 6.822 1.00 97.88 84 GLU A N 1
ATOM 628 C CA . GLU A 1 84 ? 10.028 -18.925 7.999 1.00 97.88 84 GLU A CA 1
ATOM 629 C C . GLU A 1 84 ? 10.701 -18.395 9.263 1.00 97.88 84 GLU A C 1
ATOM 631 O O . GLU A 1 84 ? 11.920 -18.482 9.413 1.00 97.88 84 GLU A O 1
ATOM 636 N N . SER A 1 85 ? 9.902 -17.861 10.182 1.00 97.50 85 SER A N 1
ATOM 637 C CA . SER A 1 85 ? 10.359 -17.417 11.497 1.00 97.50 85 SER A CA 1
ATOM 638 C C . SER A 1 85 ? 9.273 -17.622 12.545 1.00 97.50 85 SER A C 1
ATOM 640 O O . SER A 1 85 ? 8.094 -17.424 12.255 1.00 97.50 85 SER A O 1
ATOM 642 N N . ASN A 1 86 ? 9.678 -17.940 13.771 1.00 97.75 86 ASN A N 1
ATOM 643 C CA . ASN A 1 86 ? 8.809 -17.894 14.942 1.00 97.75 86 ASN A CA 1
ATOM 644 C C . ASN A 1 86 ? 9.187 -16.661 15.761 1.00 97.75 86 ASN A C 1
ATOM 646 O O . ASN A 1 86 ? 10.374 -16.438 15.993 1.00 97.75 86 ASN A O 1
ATOM 650 N N . VAL A 1 87 ? 8.200 -15.874 16.172 1.00 97.69 87 VAL A N 1
ATOM 651 C CA . VAL A 1 87 ? 8.404 -14.641 16.946 1.00 97.69 87 VAL A CA 1
ATOM 652 C C . VAL A 1 87 ? 7.435 -14.594 18.123 1.00 97.69 87 VAL A C 1
ATOM 654 O O . VAL A 1 87 ? 6.396 -15.263 18.103 1.00 97.69 87 VAL A O 1
ATOM 657 N N . ALA A 1 88 ? 7.781 -13.813 19.145 1.00 97.12 88 ALA A N 1
ATOM 658 C CA . ALA A 1 88 ? 6.852 -13.477 20.215 1.00 97.12 88 ALA A CA 1
ATOM 659 C C . ALA A 1 88 ? 5.695 -12.620 19.661 1.00 97.12 88 ALA A C 1
ATOM 661 O O . ALA A 1 88 ? 5.808 -12.031 18.583 1.00 97.12 88 ALA A O 1
ATOM 662 N N . GLU A 1 89 ? 4.556 -12.586 20.351 1.00 94.69 89 GLU A N 1
ATOM 663 C CA . GLU A 1 89 ? 3.363 -11.886 19.853 1.00 94.69 89 GLU A CA 1
ATOM 664 C C . GLU A 1 89 ? 3.592 -10.370 19.783 1.00 94.69 89 GLU A C 1
ATOM 666 O O . GLU A 1 89 ? 3.242 -9.729 18.794 1.00 94.69 89 GLU A O 1
ATOM 671 N N . GLU A 1 90 ? 4.285 -9.825 20.778 1.00 94.56 90 GLU A N 1
ATOM 672 C CA . GLU A 1 90 ? 4.722 -8.433 20.861 1.00 94.56 90 GLU A CA 1
ATOM 673 C C . GLU A 1 90 ? 5.671 -8.013 19.723 1.00 94.56 90 GLU A C 1
ATOM 675 O O . GLU A 1 90 ? 5.677 -6.849 19.322 1.00 94.56 90 GLU A O 1
ATOM 680 N N . ASP A 1 91 ? 6.416 -8.959 19.145 1.00 96.62 91 ASP A N 1
ATOM 681 C CA . ASP A 1 91 ? 7.386 -8.711 18.071 1.00 96.62 91 ASP A CA 1
ATOM 682 C C . ASP A 1 91 ? 6.783 -8.877 16.668 1.00 96.62 91 ASP A C 1
ATOM 684 O O . ASP A 1 91 ? 7.443 -8.597 15.660 1.00 96.62 91 ASP A O 1
ATOM 688 N N . PHE A 1 92 ? 5.531 -9.338 16.567 1.00 97.25 92 PHE A N 1
ATOM 689 C CA . PHE A 1 92 ? 4.893 -9.644 15.288 1.00 97.25 92 PHE A CA 1
ATOM 690 C C . PHE A 1 92 ? 4.877 -8.437 14.345 1.00 97.25 92 PHE A C 1
ATOM 692 O O . PHE A 1 92 ? 5.343 -8.530 13.207 1.00 97.25 92 PHE A O 1
ATOM 699 N N . THR A 1 93 ? 4.390 -7.291 14.826 1.00 97.25 93 THR A N 1
ATOM 700 C CA . THR A 1 93 ? 4.302 -6.064 14.025 1.00 97.25 93 THR A CA 1
ATOM 701 C C . THR A 1 93 ? 5.686 -5.602 13.572 1.00 97.25 93 THR A C 1
ATOM 703 O O . THR A 1 93 ? 5.870 -5.315 12.391 1.00 97.25 93 THR A O 1
ATOM 706 N N . SER A 1 94 ? 6.688 -5.641 14.459 1.00 96.88 94 SER A N 1
ATOM 707 C CA . SER A 1 94 ? 8.074 -5.296 14.111 1.00 96.88 94 SER A CA 1
ATOM 708 C C . SER A 1 94 ? 8.636 -6.229 13.029 1.00 96.88 94 SER A C 1
ATOM 710 O O . SER A 1 94 ? 9.312 -5.774 12.111 1.00 96.88 94 SER A O 1
ATOM 712 N N . SER A 1 95 ? 8.286 -7.520 13.057 1.00 97.44 95 SER A N 1
ATOM 713 C CA . SER A 1 95 ? 8.675 -8.490 12.022 1.00 97.44 95 SER A CA 1
ATOM 714 C C . SER A 1 95 ? 8.067 -8.182 10.646 1.00 97.44 95 SER A C 1
ATOM 716 O O . SER A 1 95 ? 8.720 -8.417 9.624 1.00 97.44 95 SER A O 1
ATOM 718 N N . VAL A 1 96 ? 6.836 -7.652 10.604 1.00 97.94 96 VAL A N 1
ATOM 719 C CA . VAL A 1 96 ? 6.184 -7.171 9.370 1.00 97.94 96 VAL A CA 1
ATOM 720 C C . VAL A 1 96 ? 6.838 -5.878 8.879 1.00 97.94 96 VAL A C 1
ATOM 722 O O . VAL A 1 96 ? 7.063 -5.717 7.682 1.00 97.94 96 VAL A O 1
ATOM 725 N N . GLU A 1 97 ? 7.171 -4.964 9.787 1.00 97.31 97 GLU A N 1
ATOM 726 C CA . GLU A 1 97 ? 7.852 -3.706 9.466 1.00 97.31 97 GLU A CA 1
ATOM 727 C C . GLU A 1 97 ? 9.269 -3.947 8.928 1.00 97.31 97 GLU A C 1
ATOM 729 O O . GLU A 1 97 ? 9.630 -3.388 7.896 1.00 97.31 97 GLU A O 1
ATOM 734 N N . ASP A 1 98 ? 10.058 -4.818 9.567 1.00 96.38 98 ASP A N 1
ATOM 735 C CA . ASP A 1 98 ? 11.367 -5.273 9.073 1.00 96.38 98 ASP A CA 1
ATOM 736 C C . ASP A 1 98 ? 11.264 -5.798 7.637 1.00 96.38 98 ASP A C 1
ATOM 738 O O . ASP A 1 98 ? 12.056 -5.444 6.761 1.00 96.38 98 ASP A O 1
ATOM 742 N N . GLU A 1 99 ? 10.255 -6.631 7.391 1.00 96.44 99 GLU A N 1
ATOM 743 C CA . GLU A 1 99 ? 9.990 -7.232 6.092 1.00 96.44 99 GLU A CA 1
ATOM 744 C C . GLU A 1 99 ? 9.559 -6.184 5.051 1.00 96.44 99 GLU A C 1
ATOM 746 O O . GLU A 1 99 ? 10.000 -6.239 3.905 1.00 96.44 99 GLU A O 1
ATOM 751 N N . HIS A 1 100 ? 8.784 -5.175 5.444 1.00 95.62 100 HIS A N 1
ATOM 752 C CA . HIS A 1 100 ? 8.447 -4.030 4.602 1.00 95.62 100 HIS A CA 1
ATOM 753 C C . HIS A 1 100 ? 9.685 -3.178 4.247 1.00 95.62 100 HIS A C 1
ATOM 755 O O . HIS A 1 100 ? 9.854 -2.785 3.089 1.00 95.62 100 HIS A O 1
ATOM 761 N N . HIS A 1 101 ? 10.597 -2.925 5.194 1.00 94.38 101 HIS A N 1
ATOM 762 C CA . HIS A 1 101 ? 11.795 -2.098 4.959 1.00 94.38 101 HIS A CA 1
ATOM 763 C C . HIS A 1 101 ? 12.936 -2.817 4.252 1.00 94.38 101 HIS A C 1
ATOM 765 O O . HIS A 1 101 ? 13.832 -2.153 3.714 1.00 94.38 101 HIS A O 1
ATOM 771 N N . LEU A 1 102 ? 12.950 -4.149 4.270 1.00 94.94 102 LEU A N 1
ATOM 772 C CA . LEU A 1 102 ? 13.999 -4.923 3.628 1.00 94.94 102 LEU A CA 1
ATOM 773 C C . LEU A 1 102 ? 13.963 -4.677 2.110 1.00 94.94 102 LEU A C 1
ATOM 775 O O . LEU A 1 102 ? 12.957 -4.884 1.435 1.00 94.94 102 LEU A O 1
ATOM 779 N N . ARG A 1 103 ? 15.072 -4.217 1.540 1.00 93.56 103 ARG A N 1
ATOM 780 C CA . ARG A 1 103 ? 15.131 -3.856 0.117 1.00 93.56 103 ARG A CA 1
ATOM 781 C C . ARG A 1 103 ? 15.137 -5.084 -0.778 1.00 93.56 103 ARG A C 1
ATOM 783 O O . ARG A 1 103 ? 15.540 -6.168 -0.357 1.00 93.56 103 ARG A O 1
ATOM 790 N N . PHE A 1 104 ? 14.687 -4.907 -2.013 1.00 95.50 104 PHE A N 1
ATOM 791 C CA . PHE A 1 104 ? 14.928 -5.889 -3.060 1.00 95.50 104 PHE A CA 1
ATOM 792 C C . PHE A 1 104 ? 16.291 -5.635 -3.694 1.00 95.50 104 PHE A C 1
ATOM 794 O O . PHE A 1 104 ? 16.673 -4.487 -3.921 1.00 95.50 104 PHE A O 1
ATOM 801 N N . ASP A 1 105 ? 17.001 -6.711 -4.024 1.00 94.56 105 ASP A N 1
ATOM 802 C CA . ASP A 1 105 ? 18.033 -6.634 -5.049 1.00 94.56 105 ASP A CA 1
ATOM 803 C C . ASP A 1 105 ? 17.325 -6.524 -6.401 1.00 94.56 105 ASP A C 1
ATOM 805 O O . ASP A 1 105 ? 16.825 -7.508 -6.959 1.00 94.56 105 ASP A O 1
ATOM 809 N N . THR A 1 106 ? 17.222 -5.289 -6.892 1.00 94.62 106 THR A N 1
ATOM 810 C CA . THR A 1 106 ? 16.512 -5.030 -8.137 1.00 94.62 106 THR A CA 1
ATOM 811 C C . THR A 1 106 ? 17.221 -5.629 -9.337 1.00 94.62 106 THR A C 1
ATOM 813 O O . THR A 1 106 ? 16.549 -5.921 -10.315 1.00 94.62 106 THR A O 1
ATOM 816 N N . GLU A 1 107 ? 18.534 -5.861 -9.278 1.00 94.69 107 GLU A N 1
ATOM 817 C CA . GLU A 1 107 ? 19.297 -6.345 -10.424 1.00 94.69 107 GLU A CA 1
ATOM 818 C C . GLU A 1 107 ? 19.086 -7.838 -10.664 1.00 94.69 107 GLU A C 1
ATOM 820 O O . GLU A 1 107 ? 19.048 -8.275 -11.817 1.00 94.69 107 GLU A O 1
ATOM 825 N N . THR A 1 108 ? 18.935 -8.638 -9.608 1.00 94.69 108 THR A N 1
ATOM 826 C CA . THR A 1 108 ? 18.730 -10.090 -9.733 1.00 94.69 108 THR A CA 1
ATOM 827 C C . THR A 1 108 ? 17.257 -10.485 -9.755 1.00 94.69 108 THR A C 1
ATOM 829 O O . THR A 1 108 ? 16.894 -11.385 -10.524 1.00 94.69 108 THR A O 1
ATOM 832 N N . GLY A 1 109 ? 16.409 -9.798 -8.976 1.00 94.31 109 GLY A N 1
ATOM 833 C CA . GLY A 1 109 ? 14.995 -10.135 -8.784 1.00 94.31 109 GLY A CA 1
ATOM 834 C C . GLY A 1 109 ? 14.770 -11.588 -8.320 1.00 94.31 109 GLY A C 1
ATOM 835 O O . GLY A 1 109 ? 15.720 -12.303 -7.998 1.00 94.31 109 GLY A O 1
ATOM 836 N N . PRO A 1 110 ? 13.524 -12.094 -8.335 1.00 95.88 110 PRO A N 1
ATOM 837 C CA . PRO A 1 110 ? 12.262 -11.388 -8.546 1.00 95.88 110 PRO A CA 1
ATOM 838 C C . PRO A 1 110 ? 11.946 -10.305 -7.509 1.00 95.88 110 PRO A C 1
ATOM 840 O O . PRO A 1 110 ? 12.488 -10.295 -6.409 1.00 95.88 110 PRO A O 1
ATOM 843 N N . LEU A 1 111 ? 11.009 -9.417 -7.845 1.00 96.06 111 LEU A N 1
ATOM 844 C CA . LEU A 1 111 ? 10.636 -8.257 -7.020 1.00 96.06 111 LEU A CA 1
ATOM 845 C C . LEU A 1 111 ? 9.409 -8.490 -6.122 1.00 96.06 111 LEU A C 1
ATOM 847 O O . LEU A 1 111 ? 8.624 -7.576 -5.853 1.00 96.06 111 LEU A O 1
ATOM 851 N N . PHE A 1 112 ? 9.243 -9.735 -5.678 1.00 96.69 112 PHE A N 1
ATOM 852 C CA . PHE A 1 112 ? 8.302 -10.113 -4.631 1.00 96.69 112 PHE A CA 1
ATOM 853 C C . PHE A 1 112 ? 8.879 -11.244 -3.774 1.00 96.69 112 PHE A C 1
ATOM 855 O O . PHE A 1 112 ? 9.729 -12.010 -4.236 1.00 96.69 112 PHE A O 1
ATOM 862 N N . ARG A 1 113 ? 8.428 -11.352 -2.523 1.00 97.94 113 ARG A N 1
ATOM 863 C CA . ARG A 1 113 ? 8.848 -12.404 -1.584 1.00 97.94 113 ARG A CA 1
ATOM 864 C C . ARG A 1 113 ? 7.774 -12.705 -0.545 1.00 97.94 113 ARG A C 1
ATOM 866 O O . ARG A 1 113 ? 6.818 -11.944 -0.402 1.00 97.94 113 ARG A O 1
ATOM 873 N N . VAL A 1 114 ? 7.932 -13.829 0.150 1.00 98.62 114 VAL A N 1
ATOM 874 C CA . VAL A 1 114 ? 6.983 -14.315 1.156 1.00 98.62 114 VAL A CA 1
ATOM 875 C C . VAL A 1 114 ? 7.726 -14.689 2.435 1.00 98.62 114 VAL A C 1
ATOM 877 O O . VAL A 1 114 ? 8.677 -15.464 2.402 1.00 98.62 114 VAL A O 1
ATOM 880 N N . LYS A 1 115 ? 7.269 -14.190 3.580 1.00 98.69 115 LYS A N 1
ATOM 881 C CA . LYS A 1 115 ? 7.759 -14.592 4.902 1.00 98.69 115 LYS A CA 1
ATOM 882 C C . LYS A 1 115 ? 6.609 -15.201 5.693 1.00 98.69 115 LYS A C 1
ATOM 884 O O . LYS A 1 115 ? 5.576 -14.567 5.874 1.00 98.69 115 LYS A O 1
ATOM 889 N N . SER A 1 116 ? 6.775 -16.430 6.165 1.00 98.69 116 SER A N 1
ATOM 890 C CA . SER A 1 116 ? 5.838 -17.082 7.080 1.00 98.69 116 SER A CA 1
ATOM 891 C C . SER A 1 116 ? 6.280 -16.822 8.518 1.00 98.69 116 SER A C 1
ATOM 893 O O . SER A 1 116 ? 7.327 -17.296 8.958 1.00 98.69 116 SER A O 1
ATOM 895 N N . VAL A 1 117 ? 5.489 -16.041 9.245 1.00 98.50 117 VAL A N 1
ATOM 896 C CA . VAL A 1 117 ? 5.729 -15.648 10.633 1.00 98.50 117 VAL A CA 1
ATOM 897 C C . VAL A 1 117 ? 4.735 -16.376 11.528 1.00 98.50 117 VAL A C 1
ATOM 899 O O . VAL A 1 117 ? 3.530 -16.152 11.429 1.00 98.50 117 VAL A O 1
ATOM 902 N N . THR A 1 118 ? 5.228 -17.237 12.415 1.00 98.06 118 THR A N 1
ATOM 903 C CA . THR A 1 118 ? 4.387 -17.873 13.434 1.00 98.06 118 THR A CA 1
ATOM 904 C C . THR A 1 118 ? 4.498 -17.097 14.740 1.00 98.06 118 THR A C 1
ATOM 906 O O . THR A 1 118 ? 5.601 -16.937 15.262 1.00 98.06 118 THR A O 1
ATOM 909 N N . CYS A 1 119 ? 3.370 -16.647 15.281 1.00 95.94 119 CYS A N 1
ATOM 910 C CA . CYS A 1 119 ? 3.280 -15.985 16.584 1.00 95.94 119 CYS A CA 1
ATOM 911 C C . CYS A 1 119 ? 2.030 -16.485 17.318 1.00 95.94 119 CYS A C 1
ATOM 913 O O . CYS A 1 119 ? 0.987 -16.684 16.695 1.00 95.94 119 CYS A O 1
ATOM 915 N N . GLY A 1 120 ? 2.134 -16.775 18.618 1.00 93.12 120 GLY A N 1
ATOM 916 C CA . GLY A 1 120 ? 1.004 -17.316 19.394 1.00 93.12 120 GLY A CA 1
ATOM 917 C C . GLY A 1 120 ? 0.409 -18.619 18.828 1.00 93.12 120 GLY A C 1
ATOM 918 O O . GLY A 1 120 ? -0.782 -18.870 18.968 1.00 93.12 120 GLY A O 1
ATOM 919 N N . GLY A 1 121 ? 1.208 -19.426 18.116 1.00 93.31 121 GLY A N 1
ATOM 920 C CA . GLY A 1 121 ? 0.740 -20.638 17.428 1.00 93.31 121 GLY A CA 1
ATOM 921 C C . GLY A 1 121 ? -0.038 -20.395 16.126 1.00 93.31 121 GLY A C 1
ATOM 922 O O . GLY A 1 121 ? -0.448 -21.360 15.485 1.00 93.31 121 GLY A O 1
ATOM 923 N N . VAL A 1 122 ? -0.208 -19.139 15.705 1.00 96.88 122 VAL A N 1
ATOM 924 C CA . VAL A 1 122 ? -0.888 -18.762 14.461 1.00 96.88 122 VAL A CA 1
ATOM 925 C C . VAL A 1 122 ? 0.130 -18.457 13.368 1.00 96.88 122 VAL A C 1
ATOM 927 O O . VAL A 1 122 ? 1.091 -17.722 13.595 1.00 96.88 122 VAL A O 1
ATOM 930 N N . GLN A 1 123 ? -0.093 -19.000 12.170 1.00 98.38 123 GLN A N 1
ATOM 931 C CA . GLN A 1 123 ? 0.722 -18.712 10.993 1.00 98.38 123 GLN A CA 1
ATOM 932 C C . GLN A 1 123 ? 0.209 -17.456 10.279 1.00 98.38 123 GLN A C 1
ATOM 934 O O . GLN A 1 123 ? -0.961 -17.363 9.911 1.00 98.38 123 GLN A O 1
ATOM 939 N N . ASN A 1 124 ? 1.108 -16.512 10.023 1.00 98.56 124 ASN A N 1
ATOM 940 C CA . ASN A 1 124 ? 0.846 -15.307 9.248 1.00 98.56 124 ASN A CA 1
ATOM 941 C C . ASN A 1 124 ? 1.780 -15.282 8.040 1.00 98.56 124 ASN A C 1
ATOM 943 O O . ASN A 1 124 ? 2.994 -15.418 8.185 1.00 98.56 124 ASN A O 1
ATOM 947 N N . LEU A 1 125 ? 1.235 -15.099 6.843 1.00 98.81 125 LEU A N 1
ATOM 948 C CA . LEU A 1 125 ? 2.022 -14.952 5.624 1.00 98.81 125 LEU A CA 1
ATOM 949 C C . LEU A 1 125 ? 2.139 -13.472 5.271 1.00 98.81 125 LEU A C 1
ATOM 951 O O . LEU A 1 125 ? 1.139 -12.814 4.984 1.00 98.81 125 LEU A O 1
ATOM 955 N N . VAL A 1 126 ? 3.365 -12.964 5.277 1.00 98.75 126 VAL A N 1
ATOM 956 C CA . VAL A 1 126 ? 3.703 -11.606 4.856 1.00 98.75 126 VAL A CA 1
ATOM 957 C C . VAL A 1 126 ? 4.179 -11.662 3.410 1.00 98.75 126 VAL A C 1
ATOM 959 O O . VAL A 1 126 ? 5.216 -12.253 3.114 1.00 98.75 126 VAL A O 1
ATOM 962 N N . PHE A 1 127 ? 3.406 -11.074 2.504 1.00 98.69 127 PHE A N 1
ATOM 963 C CA . PHE A 1 127 ? 3.751 -10.944 1.092 1.00 98.69 127 PHE A CA 1
ATOM 964 C C . PHE A 1 127 ? 4.267 -9.542 0.834 1.00 98.69 127 PHE A C 1
ATOM 966 O O . PHE A 1 127 ? 3.522 -8.585 1.026 1.00 98.69 127 PHE A O 1
ATOM 973 N N . THR A 1 128 ? 5.493 -9.424 0.341 1.00 98.19 128 THR A N 1
ATOM 974 C CA . THR A 1 128 ? 6.128 -8.130 0.073 1.00 98.19 128 THR A CA 1
ATOM 975 C C . THR A 1 128 ? 6.342 -7.959 -1.414 1.00 98.19 128 THR A C 1
ATOM 977 O O . THR A 1 128 ? 6.826 -8.874 -2.085 1.00 98.19 128 THR A O 1
ATOM 980 N N . PHE A 1 129 ? 6.024 -6.775 -1.924 1.00 97.06 129 PHE A N 1
ATOM 981 C CA . PHE A 1 129 ? 6.163 -6.427 -3.331 1.00 97.06 129 PHE A CA 1
ATOM 982 C C . PHE A 1 129 ? 6.891 -5.097 -3.480 1.00 97.06 129 PHE A C 1
ATOM 984 O O . PHE A 1 129 ? 6.606 -4.133 -2.764 1.00 97.06 129 PHE A O 1
ATOM 991 N N . HIS A 1 130 ? 7.779 -5.028 -4.466 1.00 95.69 130 HIS A N 1
ATOM 992 C CA . HIS A 1 130 ? 8.314 -3.757 -4.929 1.00 95.69 130 HIS A CA 1
ATOM 993 C C . HIS A 1 130 ? 7.244 -3.013 -5.745 1.00 95.69 130 HIS A C 1
ATOM 995 O O . HIS A 1 130 ? 6.653 -3.582 -6.670 1.00 95.69 130 HIS A O 1
ATOM 1001 N N . HIS A 1 131 ? 7.010 -1.727 -5.466 1.00 93.56 131 HIS A N 1
ATOM 1002 C CA . HIS A 1 131 ? 5.910 -0.989 -6.100 1.00 93.56 131 HIS A CA 1
ATOM 1003 C C . HIS A 1 131 ? 6.010 -0.866 -7.628 1.00 93.56 131 HIS A C 1
ATOM 1005 O O . HIS A 1 131 ? 4.994 -0.651 -8.276 1.00 93.56 131 HIS A O 1
ATOM 1011 N N . SER A 1 132 ? 7.185 -1.039 -8.240 1.00 93.88 132 SER A N 1
ATOM 1012 C CA . SER A 1 132 ? 7.302 -1.001 -9.709 1.00 93.88 132 SER A CA 1
ATOM 1013 C C . SER A 1 132 ? 6.642 -2.172 -10.436 1.00 93.88 132 SER A C 1
ATOM 1015 O O . SER A 1 132 ? 6.389 -2.035 -11.626 1.00 93.88 132 SER A O 1
ATOM 1017 N N . VAL A 1 133 ? 6.382 -3.311 -9.780 1.00 93.69 133 VAL A N 1
ATOM 1018 C CA . VAL A 1 133 ? 5.783 -4.489 -10.448 1.00 93.69 133 VAL A CA 1
ATOM 1019 C C . VAL A 1 133 ? 4.295 -4.668 -10.152 1.00 93.69 133 VAL A C 1
ATOM 1021 O O . VAL A 1 133 ? 3.622 -5.441 -10.837 1.00 93.69 133 VAL A O 1
ATOM 1024 N N . ALA A 1 134 ? 3.773 -3.977 -9.137 1.00 93.50 134 ALA A N 1
ATOM 1025 C CA . ALA A 1 134 ? 2.398 -4.132 -8.688 1.00 93.50 134 ALA A CA 1
ATOM 1026 C C . ALA A 1 134 ? 1.897 -2.911 -7.897 1.00 93.50 134 ALA A C 1
ATOM 1028 O O . ALA A 1 134 ? 2.638 -2.250 -7.172 1.00 93.50 134 ALA A O 1
ATOM 1029 N N . ASP A 1 135 ? 0.596 -2.656 -7.997 1.00 94.12 135 ASP A N 1
ATOM 1030 C CA . ASP A 1 135 ? -0.166 -1.835 -7.056 1.00 94.12 135 ASP A CA 1
ATOM 1031 C C . ASP A 1 135 ? -0.958 -2.713 -6.065 1.00 94.12 135 ASP A C 1
ATOM 1033 O O . ASP A 1 135 ? -0.928 -3.942 -6.143 1.00 94.12 135 ASP A O 1
ATOM 1037 N N . GLY A 1 136 ? -1.693 -2.100 -5.128 1.00 94.69 136 GLY A N 1
ATOM 1038 C CA . GLY A 1 136 ? -2.451 -2.843 -4.110 1.00 94.69 136 GLY A CA 1
ATOM 1039 C C . GLY A 1 136 ? -3.524 -3.779 -4.689 1.00 94.69 136 GLY A C 1
ATOM 1040 O O . GLY A 1 136 ? -3.720 -4.885 -4.187 1.00 94.69 136 GLY A O 1
ATOM 1041 N N . ILE A 1 137 ? -4.169 -3.405 -5.798 1.00 94.81 137 ILE A N 1
ATOM 1042 C CA . ILE A 1 137 ? -5.132 -4.282 -6.482 1.00 94.81 137 ILE A CA 1
ATOM 1043 C C . ILE A 1 137 ? -4.411 -5.493 -7.089 1.00 94.81 137 ILE A C 1
ATOM 1045 O O . ILE A 1 137 ? -4.819 -6.625 -6.837 1.00 94.81 137 ILE A O 1
ATOM 1049 N N . SER A 1 138 ? -3.303 -5.289 -7.807 1.00 93.44 138 SER A N 1
ATOM 1050 C CA . SER A 1 138 ? -2.486 -6.384 -8.357 1.00 93.44 138 SER A CA 1
ATOM 1051 C C . SER A 1 138 ? -1.943 -7.294 -7.253 1.00 93.44 138 SER A C 1
ATOM 1053 O O . SER A 1 138 ? -2.019 -8.517 -7.361 1.00 93.44 138 SER A O 1
ATOM 1055 N N . GLY A 1 139 ? -1.437 -6.702 -6.168 1.00 95.00 139 GLY A N 1
ATOM 1056 C CA . GLY A 1 139 ? -0.894 -7.409 -5.013 1.00 95.00 139 GLY A CA 1
ATOM 1057 C C . GLY A 1 139 ? -1.935 -8.277 -4.312 1.00 95.00 139 GLY A C 1
ATOM 1058 O O . GLY A 1 139 ? -1.681 -9.457 -4.089 1.00 95.00 139 GLY A O 1
ATOM 1059 N N . SER A 1 140 ? -3.142 -7.757 -4.059 1.00 95.50 140 SER A N 1
ATOM 1060 C CA . SER A 1 140 ? -4.217 -8.549 -3.437 1.00 95.50 140 SER A CA 1
ATOM 1061 C C . SER A 1 140 ? -4.600 -9.766 -4.283 1.00 95.50 140 SER A C 1
ATOM 1063 O O . SER A 1 140 ? -4.736 -10.876 -3.770 1.00 95.50 140 SER A O 1
ATOM 1065 N N . ARG A 1 141 ? -4.693 -9.599 -5.608 1.00 92.62 141 ARG A N 1
ATOM 1066 C CA . ARG A 1 141 ? -4.936 -10.713 -6.535 1.00 92.62 141 ARG A CA 1
ATOM 1067 C C . ARG A 1 141 ? -3.786 -11.708 -6.542 1.00 92.62 141 ARG A C 1
ATOM 1069 O O . ARG A 1 141 ? -4.023 -12.899 -6.734 1.00 92.62 141 ARG A O 1
ATOM 1076 N N . MET A 1 142 ? -2.564 -11.238 -6.317 1.00 92.94 142 MET A N 1
ATOM 1077 C CA . MET A 1 142 ? -1.402 -12.105 -6.235 1.00 92.94 142 MET A CA 1
ATOM 1078 C C . MET A 1 142 ? -1.397 -12.972 -4.984 1.00 92.94 142 MET A C 1
ATOM 1080 O O . MET A 1 142 ? -1.154 -14.172 -5.078 1.00 92.94 142 MET A O 1
ATOM 1084 N N . VAL A 1 143 ? -1.733 -12.380 -3.839 1.00 96.06 143 VAL A N 1
ATOM 1085 C CA . VAL A 1 143 ? -1.912 -13.108 -2.579 1.00 96.06 143 VAL A CA 1
ATOM 1086 C C . VAL A 1 143 ? -2.946 -14.216 -2.757 1.00 96.06 143 VAL A C 1
ATOM 1088 O O . VAL A 1 143 ? -2.672 -15.370 -2.443 1.00 96.06 143 VAL A O 1
ATOM 1091 N N . LEU A 1 144 ? -4.103 -13.902 -3.345 1.00 94.94 144 LEU A N 1
ATOM 1092 C CA . LEU A 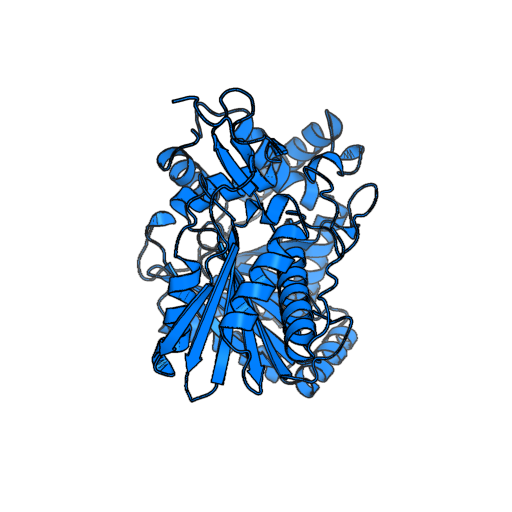1 144 ? -5.146 -14.901 -3.582 1.00 94.94 144 LEU A CA 1
ATOM 1093 C C . LEU A 1 144 ? -4.678 -16.025 -4.516 1.00 94.94 144 LEU A C 1
ATOM 1095 O O . LEU A 1 144 ? -4.865 -17.191 -4.192 1.00 94.94 144 LEU A O 1
ATOM 1099 N N . ARG A 1 145 ? -3.994 -15.704 -5.621 1.00 93.38 145 ARG A N 1
ATOM 1100 C CA . ARG A 1 145 ? -3.433 -16.715 -6.540 1.00 93.38 145 ARG A CA 1
ATOM 1101 C C . ARG A 1 145 ? -2.392 -17.606 -5.874 1.00 93.38 145 ARG A C 1
ATOM 1103 O O . ARG A 1 145 ? -2.327 -18.797 -6.172 1.00 93.38 145 ARG A O 1
ATOM 1110 N N . PHE A 1 146 ? -1.574 -17.040 -4.990 1.00 96.00 146 PHE A N 1
ATOM 1111 C CA . PHE A 1 146 ? -0.625 -17.810 -4.197 1.00 96.00 146 PHE A CA 1
ATOM 1112 C C . PHE A 1 146 ? -1.350 -18.803 -3.290 1.00 96.00 146 PHE A C 1
ATOM 1114 O O . PHE A 1 146 ? -1.008 -19.984 -3.282 1.00 96.00 146 PHE A O 1
ATOM 1121 N N . LEU A 1 147 ? -2.379 -18.351 -2.572 1.00 97.00 147 LEU A N 1
ATOM 1122 C CA . LEU A 1 147 ? -3.166 -19.207 -1.686 1.00 97.00 147 LEU A CA 1
ATOM 1123 C C . LEU A 1 147 ? -3.956 -20.270 -2.468 1.00 97.00 147 LEU A C 1
ATOM 1125 O O . LEU A 1 147 ? -3.997 -21.424 -2.059 1.00 97.00 147 LEU A O 1
ATOM 1129 N N . GLU A 1 148 ? -4.504 -19.939 -3.638 1.00 95.38 148 GLU A N 1
ATOM 1130 C CA . GLU A 1 148 ? -5.161 -20.897 -4.541 1.00 95.38 148 GLU A CA 1
ATOM 1131 C C . GLU A 1 148 ? -4.185 -21.965 -5.070 1.00 95.38 148 GLU A C 1
ATOM 1133 O O . GLU A 1 148 ? -4.542 -23.143 -5.203 1.00 95.38 148 GLU A O 1
ATOM 1138 N N . ALA A 1 149 ? -2.940 -21.573 -5.365 1.00 95.75 149 ALA A N 1
ATOM 1139 C CA . ALA A 1 149 ? -1.884 -22.506 -5.746 1.00 95.75 149 ALA A CA 1
ATOM 1140 C C . ALA A 1 149 ? -1.500 -23.415 -4.570 1.00 95.75 149 ALA A C 1
ATOM 1142 O O . ALA A 1 149 ? -1.404 -24.628 -4.760 1.00 95.75 149 ALA A O 1
ATOM 1143 N N . ALA A 1 150 ? -1.345 -22.855 -3.366 1.00 97.25 150 ALA A N 1
ATOM 1144 C CA . ALA A 1 150 ? -1.070 -23.614 -2.149 1.00 97.25 150 ALA A CA 1
ATOM 1145 C C . ALA A 1 150 ? -2.182 -24.633 -1.849 1.00 97.25 150 ALA A C 1
ATOM 1147 O O . ALA A 1 150 ? -1.890 -25.810 -1.653 1.00 97.25 150 ALA A O 1
ATOM 1148 N N . GLU A 1 151 ? -3.449 -24.214 -1.916 1.00 96.56 151 GLU A N 1
ATOM 1149 C CA . GLU A 1 151 ? -4.619 -25.085 -1.751 1.00 96.56 151 GLU A CA 1
ATOM 1150 C C . GLU A 1 151 ? -4.617 -26.227 -2.773 1.00 96.56 151 GLU A C 1
ATOM 1152 O O . GLU A 1 151 ? -4.795 -27.392 -2.422 1.00 96.56 151 GLU A O 1
ATOM 1157 N N . SER A 1 152 ? -4.355 -25.922 -4.047 1.00 96.06 152 SER A N 1
ATOM 1158 C CA . SER A 1 152 ? -4.282 -26.950 -5.091 1.00 96.06 152 SER A CA 1
ATOM 1159 C C . SER A 1 152 ? -3.198 -27.986 -4.787 1.00 96.06 152 SER A C 1
ATOM 1161 O O . SER A 1 152 ? -3.454 -29.183 -4.897 1.00 96.06 152 SER A O 1
ATOM 1163 N N . ILE A 1 153 ? -2.012 -27.537 -4.369 1.00 97.06 153 ILE A N 1
ATOM 1164 C CA . ILE A 1 153 ? -0.884 -28.411 -4.028 1.00 97.06 153 ILE A CA 1
ATOM 1165 C C . ILE A 1 153 ? -1.214 -29.276 -2.802 1.00 97.06 153 ILE A C 1
ATOM 1167 O O . ILE A 1 153 ? -0.961 -30.478 -2.835 1.00 97.06 153 ILE A O 1
ATOM 1171 N N . MET A 1 154 ? -1.817 -28.707 -1.752 1.00 97.38 154 MET A N 1
ATOM 1172 C CA . MET A 1 154 ? -2.228 -29.456 -0.552 1.00 97.38 154 MET A CA 1
ATOM 1173 C C . MET A 1 154 ? -3.281 -30.523 -0.860 1.00 97.38 154 MET A C 1
ATOM 1175 O O . MET A 1 154 ? -3.247 -31.610 -0.289 1.00 97.38 154 MET A O 1
ATOM 1179 N N . LEU A 1 155 ? -4.162 -30.257 -1.826 1.00 96.69 155 LEU A N 1
ATOM 1180 C CA . LEU A 1 155 ? -5.135 -31.225 -2.334 1.00 96.69 155 LEU A CA 1
ATOM 1181 C C . LEU A 1 155 ? -4.543 -32.226 -3.347 1.00 96.69 155 LEU A C 1
ATOM 1183 O O . LEU A 1 155 ? -5.304 -32.947 -3.994 1.00 96.69 155 LEU A O 1
ATOM 1187 N N . ASN A 1 156 ? -3.216 -32.269 -3.522 1.00 96.38 156 ASN A N 1
ATOM 1188 C CA . ASN A 1 156 ? -2.514 -33.084 -4.524 1.00 96.38 156 ASN A CA 1
ATOM 1189 C C . ASN A 1 156 ? -3.013 -32.856 -5.966 1.00 96.38 156 ASN A C 1
ATOM 1191 O O . ASN A 1 156 ? -2.997 -33.757 -6.806 1.00 96.38 156 ASN A O 1
ATOM 1195 N N . LYS A 1 157 ? -3.470 -31.638 -6.270 1.00 95.06 157 LYS A N 1
ATOM 1196 C CA . LYS A 1 157 ? -3.892 -31.205 -7.605 1.00 95.06 157 LYS A CA 1
ATOM 1197 C C . LYS A 1 157 ? -2.791 -30.378 -8.253 1.00 95.06 157 LYS A C 1
ATOM 1199 O O . LYS A 1 157 ? -2.030 -29.671 -7.593 1.00 95.06 157 LYS A O 1
ATOM 1204 N N . ARG A 1 158 ? -2.736 -30.408 -9.585 1.00 91.00 158 ARG A N 1
ATOM 1205 C CA . ARG A 1 158 ? -1.853 -29.510 -10.333 1.00 91.00 158 ARG A CA 1
ATOM 1206 C C . ARG A 1 158 ? -2.375 -28.073 -10.192 1.00 91.00 158 ARG A C 1
ATOM 1208 O O . ARG A 1 158 ? -3.515 -27.826 -10.592 1.00 91.00 158 ARG A O 1
ATOM 1215 N N . PRO A 1 159 ? -1.580 -27.125 -9.669 1.00 89.12 159 PRO A N 1
ATOM 1216 C CA . PRO A 1 159 ? -2.014 -25.742 -9.572 1.00 89.12 159 PRO A CA 1
ATOM 1217 C C . PRO A 1 159 ? -2.168 -25.163 -10.981 1.00 89.12 159 PRO A C 1
ATOM 1219 O O . PRO A 1 159 ? -1.272 -25.269 -11.821 1.00 89.12 159 PRO A O 1
ATOM 1222 N N . SER A 1 160 ? -3.327 -24.564 -11.245 1.00 78.69 160 SER A N 1
ATOM 1223 C CA . SER A 1 160 ? -3.615 -23.867 -12.495 1.00 78.69 160 SER A CA 1
ATOM 1224 C C . SER A 1 160 ? -3.597 -22.373 -12.224 1.00 78.69 160 SER A C 1
ATOM 1226 O O . SER A 1 160 ? -4.595 -21.823 -11.765 1.00 78.69 160 SER A O 1
ATOM 1228 N N . VAL A 1 161 ? -2.483 -21.707 -12.523 1.00 73.56 161 VAL A N 1
ATOM 1229 C CA . VAL A 1 161 ? -2.431 -20.244 -12.489 1.00 73.56 161 VAL A CA 1
ATOM 1230 C C . VAL A 1 161 ? -2.417 -19.734 -13.920 1.00 73.56 161 VAL A C 1
ATOM 1232 O O . VAL A 1 161 ? -1.426 -19.874 -14.635 1.00 73.56 161 VAL A O 1
ATOM 1235 N N . SER A 1 162 ? -3.546 -19.170 -14.352 1.00 76.50 162 SER A N 1
ATOM 1236 C CA . SER A 1 162 ? -3.672 -18.583 -15.686 1.00 76.50 162 SER A CA 1
ATOM 1237 C C . SER A 1 162 ? -2.648 -17.469 -15.856 1.00 76.50 162 SER A C 1
ATOM 1239 O O . SER A 1 162 ? -2.559 -16.590 -14.992 1.00 76.50 162 SER A O 1
ATOM 1241 N N . SER A 1 163 ? -1.918 -17.484 -16.972 1.00 80.56 163 SER A N 1
ATOM 1242 C CA . SER A 1 163 ? -1.023 -16.383 -17.325 1.00 80.56 163 SER A CA 1
ATOM 1243 C C . SER A 1 163 ? -1.799 -15.064 -17.328 1.00 80.56 163 SER A C 1
ATOM 1245 O O . SER A 1 163 ? -2.923 -14.988 -17.833 1.00 80.56 163 SER A O 1
ATOM 1247 N N . VAL A 1 164 ? -1.224 -14.041 -16.706 1.00 81.62 164 VAL A N 1
ATOM 1248 C CA . VAL A 1 164 ? -1.741 -12.679 -16.717 1.00 81.62 164 VAL A CA 1
ATOM 1249 C C . VAL A 1 164 ? -0.973 -11.892 -17.759 1.00 81.62 164 VAL A C 1
ATOM 1251 O O . VAL A 1 164 ? 0.255 -11.826 -17.715 1.00 81.62 164 VAL A O 1
ATOM 1254 N N . ALA A 1 165 ? -1.711 -11.283 -18.683 1.00 76.75 165 ALA A N 1
ATOM 1255 C CA . ALA A 1 165 ? -1.129 -10.386 -19.662 1.00 76.75 165 ALA A CA 1
ATOM 1256 C C . ALA A 1 165 ? -0.496 -9.171 -18.967 1.00 76.75 165 ALA A C 1
ATOM 1258 O O . ALA A 1 165 ? -1.109 -8.556 -18.089 1.00 76.75 165 ALA A O 1
ATOM 1259 N N . ASP A 1 166 ? 0.712 -8.813 -19.396 1.00 82.62 166 ASP A N 1
ATOM 1260 C CA . ASP A 1 166 ? 1.264 -7.487 -19.146 1.00 82.62 166 ASP A CA 1
ATOM 1261 C C . ASP A 1 166 ? 0.652 -6.525 -20.169 1.00 82.62 166 ASP A C 1
ATOM 1263 O O . ASP A 1 166 ? 0.831 -6.677 -21.377 1.00 82.62 166 ASP A O 1
ATOM 1267 N N . PHE A 1 167 ? -0.095 -5.542 -19.676 1.00 85.75 167 PHE A N 1
ATOM 1268 C CA . PHE A 1 167 ? -0.730 -4.513 -20.500 1.00 85.75 167 PHE A CA 1
ATOM 1269 C C . PHE A 1 167 ? 0.253 -3.397 -20.901 1.00 85.75 167 PHE A C 1
ATOM 1271 O O . PHE A 1 167 ? -0.123 -2.443 -21.585 1.00 85.75 167 PHE A O 1
ATOM 1278 N N . GLY A 1 168 ? 1.520 -3.525 -20.499 1.00 88.00 168 GLY A N 1
ATOM 1279 C CA . GLY A 1 168 ? 2.554 -2.531 -20.705 1.00 88.00 168 GLY A CA 1
ATOM 1280 C C . GLY A 1 168 ? 2.367 -1.304 -19.809 1.00 88.00 168 GLY A C 1
ATOM 1281 O O . GLY A 1 168 ? 1.518 -1.292 -18.918 1.00 88.00 168 GLY A O 1
ATOM 1282 N N . PRO A 1 169 ? 3.165 -0.248 -20.040 1.00 88.88 169 PRO A N 1
ATOM 1283 C CA . PRO A 1 169 ? 3.088 0.984 -19.267 1.00 88.88 169 PRO A CA 1
ATOM 1284 C C . PRO A 1 169 ? 1.682 1.584 -19.269 1.00 88.88 169 PRO A C 1
ATOM 1286 O O . PRO A 1 169 ? 1.115 1.846 -20.333 1.00 88.88 169 PRO A O 1
ATOM 1289 N N . ALA A 1 170 ? 1.153 1.855 -18.080 1.00 89.31 170 ALA A N 1
ATOM 1290 C CA . ALA A 1 170 ? -0.186 2.398 -17.887 1.00 89.31 170 ALA A CA 1
ATOM 1291 C C . ALA A 1 170 ? -0.435 3.713 -18.650 1.00 89.31 170 ALA A C 1
ATOM 1293 O O . ALA A 1 170 ? -1.554 3.955 -19.096 1.00 89.31 170 ALA A O 1
ATOM 1294 N N . GLU A 1 171 ? 0.599 4.525 -18.889 1.00 86.94 171 GLU A N 1
ATOM 1295 C CA . GLU A 1 171 ? 0.490 5.779 -19.645 1.00 86.94 171 GLU A CA 1
ATOM 1296 C C . GLU A 1 171 ? 0.092 5.572 -21.111 1.00 86.94 171 GLU A C 1
ATOM 1298 O O . GLU A 1 171 ? -0.457 6.481 -21.734 1.00 86.94 171 GLU A O 1
ATOM 1303 N N . LYS A 1 172 ? 0.338 4.380 -21.675 1.00 89.00 172 LYS A N 1
ATOM 1304 C CA . LYS A 1 172 ? -0.107 4.034 -23.035 1.00 89.00 172 LYS A CA 1
ATOM 1305 C C . LYS A 1 172 ? -1.616 3.815 -23.124 1.00 89.00 172 LYS A C 1
ATOM 1307 O O . LYS A 1 172 ? -2.154 3.824 -24.226 1.00 89.00 172 LYS A O 1
ATOM 1312 N N . LEU A 1 173 ? -2.277 3.612 -21.986 1.00 91.62 173 LEU A N 1
ATOM 1313 C CA . LEU A 1 173 ? -3.711 3.349 -21.890 1.00 91.62 173 LEU A CA 1
ATOM 1314 C C . LEU A 1 173 ? -4.492 4.568 -21.396 1.00 91.62 173 LEU A C 1
ATOM 1316 O O . LEU A 1 173 ? -5.686 4.465 -21.125 1.00 91.62 173 LEU A O 1
ATOM 1320 N N . PHE A 1 174 ? -3.849 5.728 -21.262 1.00 91.19 174 PHE A N 1
ATOM 1321 C CA . PHE A 1 174 ? -4.560 6.944 -20.891 1.00 91.19 174 PHE A CA 1
ATOM 1322 C C . PHE A 1 174 ? -5.519 7.386 -22.002 1.00 91.19 174 PHE A C 1
ATOM 1324 O O . PHE A 1 174 ? -5.211 7.218 -23.188 1.00 91.19 174 PHE A O 1
ATOM 1331 N N . PRO A 1 175 ? -6.665 7.999 -21.6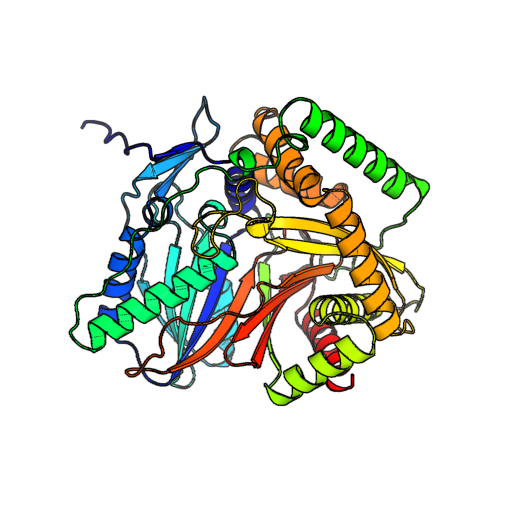48 1.00 90.50 175 PRO A N 1
ATOM 1332 C CA . PRO A 1 175 ? -7.549 8.626 -22.623 1.00 90.50 175 PRO A CA 1
ATOM 1333 C C . PRO A 1 175 ? -6.781 9.585 -23.539 1.00 90.50 175 PRO A C 1
ATOM 1335 O O . PRO A 1 175 ? -5.883 10.298 -23.088 1.00 90.50 175 PRO A O 1
ATOM 1338 N N . ARG A 1 176 ? -7.140 9.638 -24.830 1.00 87.62 176 ARG A N 1
ATOM 1339 C CA . ARG A 1 176 ? -6.405 10.418 -25.853 1.00 87.62 176 ARG A CA 1
ATOM 1340 C C . ARG A 1 176 ? -6.167 11.871 -25.445 1.00 87.62 176 ARG A C 1
ATOM 1342 O O . ARG A 1 176 ? -5.081 12.409 -25.635 1.00 87.62 176 ARG A O 1
ATOM 1349 N N . GLU A 1 177 ? -7.171 12.477 -24.840 1.00 86.12 177 GLU A N 1
ATOM 1350 C CA . GLU A 1 177 ? -7.167 13.841 -24.316 1.00 86.12 177 GLU A CA 1
ATOM 1351 C C . GLU A 1 177 ? -6.144 14.098 -23.189 1.00 86.12 177 GLU A C 1
ATOM 1353 O O . GLU A 1 177 ? -5.726 15.237 -22.983 1.00 86.12 177 GLU A O 1
ATOM 1358 N N . ASN A 1 178 ? -5.683 13.053 -22.497 1.00 85.56 178 ASN A N 1
ATOM 1359 C CA . ASN A 1 178 ? -4.619 13.099 -21.490 1.00 85.56 178 ASN A CA 1
ATOM 1360 C C . ASN A 1 178 ? -3.238 12.712 -22.046 1.00 85.56 178 ASN A C 1
ATOM 1362 O O . ASN A 1 178 ? -2.270 12.632 -21.291 1.00 85.56 178 ASN A O 1
ATOM 1366 N N . THR A 1 179 ? -3.113 12.509 -23.359 1.00 83.31 179 THR A N 1
ATOM 1367 C CA . THR A 1 179 ? -1.847 12.161 -24.023 1.00 83.31 179 THR A CA 1
ATOM 1368 C C . THR A 1 179 ? -1.357 13.294 -24.934 1.00 83.31 179 THR A C 1
ATOM 1370 O O . THR A 1 179 ? -2.082 14.250 -25.223 1.00 83.31 179 THR A O 1
ATOM 1373 N N . GLY A 1 180 ? -0.095 13.226 -25.375 1.00 83.81 180 GLY A N 1
ATOM 1374 C CA . GLY A 1 180 ? 0.470 14.173 -26.343 1.00 83.81 180 GLY A CA 1
ATOM 1375 C C . GLY A 1 180 ? 0.428 15.642 -25.893 1.00 83.81 180 GLY A C 1
ATOM 1376 O O . GLY A 1 180 ? 0.737 15.968 -24.743 1.00 83.81 180 GLY A O 1
ATOM 1377 N N . ALA A 1 181 ? 0.070 16.537 -26.820 1.00 84.06 181 ALA A N 1
ATOM 1378 C CA . ALA A 1 181 ? -0.033 17.977 -26.566 1.00 84.06 181 ALA A CA 1
ATOM 1379 C C . ALA A 1 181 ? -1.216 18.336 -25.647 1.00 84.06 181 ALA A C 1
ATOM 1381 O O . ALA A 1 181 ? -1.070 19.201 -24.786 1.00 84.06 181 ALA A O 1
ATOM 1382 N N . GLY A 1 182 ? -2.353 17.639 -25.777 1.00 82.81 182 GLY A N 1
ATOM 1383 C CA . GLY A 1 182 ? -3.529 17.844 -24.921 1.00 82.81 182 GLY A CA 1
ATOM 1384 C C . GLY A 1 182 ? -3.231 17.530 -23.454 1.00 82.81 182 GLY A C 1
ATOM 1385 O O . GLY A 1 182 ? -3.461 18.365 -22.580 1.00 82.81 182 GLY A O 1
ATOM 1386 N N . GLY A 1 183 ? -2.593 16.383 -23.199 1.00 82.56 183 GLY A N 1
ATOM 1387 C CA . GLY A 1 183 ? -2.121 16.016 -21.864 1.00 82.56 183 GLY A CA 1
ATOM 1388 C C . GLY A 1 183 ? -1.111 17.011 -21.288 1.00 82.56 183 GLY A C 1
ATOM 1389 O O . GLY A 1 183 ? -1.177 17.339 -20.106 1.00 82.56 183 GLY A O 1
ATOM 1390 N N . PHE A 1 184 ? -0.211 17.550 -22.118 1.00 82.38 184 PHE A N 1
ATOM 1391 C CA . PHE A 1 184 ? 0.740 18.578 -21.683 1.00 82.38 184 PHE A CA 1
ATOM 1392 C C . PHE A 1 184 ? 0.043 19.885 -21.280 1.00 82.38 184 PHE A C 1
ATOM 1394 O O . PHE A 1 184 ? 0.336 20.422 -20.214 1.00 82.38 184 PHE A O 1
ATOM 1401 N N . LEU A 1 185 ? -0.906 20.376 -22.084 1.00 86.00 185 LEU A N 1
ATOM 1402 C CA . LEU A 1 185 ? -1.679 21.583 -21.769 1.00 86.00 185 LEU A CA 1
ATOM 1403 C C . LEU A 1 185 ? -2.480 21.424 -20.474 1.00 86.00 185 LEU A C 1
ATOM 1405 O O . LEU A 1 185 ? -2.467 22.321 -19.632 1.00 86.00 185 LEU A O 1
ATOM 1409 N N . ARG A 1 186 ? -3.117 20.265 -20.282 1.00 84.62 186 ARG A N 1
ATOM 1410 C CA . ARG A 1 186 ? -3.827 19.927 -19.043 1.00 84.62 186 ARG A CA 1
ATOM 1411 C C . ARG A 1 186 ? -2.893 19.896 -17.836 1.00 84.62 186 ARG A C 1
ATOM 1413 O O . ARG A 1 186 ? -3.161 20.558 -16.839 1.00 84.62 186 ARG A O 1
ATOM 1420 N N . ALA A 1 187 ? -1.738 19.243 -17.958 1.00 82.38 187 ALA A N 1
ATOM 1421 C CA . ALA A 1 187 ? -0.732 19.213 -16.901 1.00 82.38 187 ALA A CA 1
ATOM 1422 C C . ALA A 1 187 ? -0.196 20.617 -16.545 1.00 82.38 187 ALA A C 1
ATOM 1424 O O . ALA A 1 187 ? -0.028 20.935 -15.366 1.00 82.38 187 ALA A O 1
ATOM 1425 N N . MET A 1 188 ? 0.020 21.488 -17.538 1.00 84.56 188 MET A N 1
ATOM 1426 C CA . MET A 1 188 ? 0.395 22.891 -17.313 1.00 84.56 188 MET A CA 1
ATOM 1427 C C . MET A 1 188 ? -0.724 23.685 -16.628 1.00 84.56 188 MET A C 1
ATOM 1429 O O . MET A 1 188 ? -0.456 24.413 -15.671 1.00 84.56 188 MET A O 1
ATOM 1433 N N . GLY A 1 189 ? -1.974 23.526 -17.075 1.00 85.81 189 GLY A N 1
ATOM 1434 C CA . GLY A 1 189 ? -3.143 24.154 -16.456 1.00 85.81 189 GLY A CA 1
ATOM 1435 C C . GLY A 1 189 ? -3.326 23.719 -15.001 1.00 85.81 189 GLY A C 1
ATOM 1436 O O . GLY A 1 189 ? -3.528 24.552 -14.115 1.00 85.81 189 GLY A O 1
ATOM 1437 N N . TRP A 1 190 ? -3.146 22.428 -14.728 1.00 84.00 190 TRP A N 1
ATOM 1438 C CA . TRP A 1 190 ? -3.120 21.878 -13.379 1.00 84.00 190 TRP A CA 1
ATOM 1439 C C . TRP A 1 190 ? -2.001 22.482 -12.523 1.00 84.00 190 TRP A C 1
ATOM 1441 O O . TRP A 1 190 ? -2.271 22.922 -11.404 1.00 84.00 190 TRP A O 1
ATOM 1451 N N . MET A 1 191 ? -0.769 22.585 -13.043 1.00 82.12 191 MET A N 1
ATOM 1452 C CA . MET A 1 191 ? 0.345 23.224 -12.330 1.00 82.12 191 MET A CA 1
ATOM 1453 C C . MET A 1 191 ? 0.065 24.699 -12.021 1.00 82.12 191 MET A C 1
ATOM 1455 O O . MET A 1 191 ? 0.325 25.151 -10.905 1.00 82.12 191 MET A O 1
ATOM 1459 N N . ALA A 1 192 ? -0.490 25.452 -12.972 1.00 83.50 192 ALA A N 1
ATOM 1460 C CA . ALA A 1 192 ? -0.870 26.848 -12.763 1.00 83.50 192 ALA A CA 1
ATOM 1461 C C . ALA A 1 192 ? -1.936 26.977 -11.661 1.00 83.50 192 ALA A C 1
ATOM 1463 O O . ALA A 1 192 ? -1.755 27.740 -10.710 1.00 83.50 192 ALA A O 1
ATOM 1464 N N . ARG A 1 193 ? -2.995 26.157 -11.724 1.00 82.69 193 ARG A N 1
ATOM 1465 C CA . ARG A 1 193 ? -4.050 26.083 -10.699 1.00 82.69 193 ARG A CA 1
ATOM 1466 C C . ARG A 1 193 ? -3.480 25.738 -9.326 1.00 82.69 193 ARG A C 1
ATOM 1468 O O . ARG A 1 193 ? -3.857 26.335 -8.321 1.00 82.69 193 ARG A O 1
ATOM 1475 N N . MET A 1 194 ? -2.547 24.795 -9.276 1.00 75.44 194 MET A N 1
ATOM 1476 C CA . MET A 1 194 ? -1.852 24.417 -8.053 1.00 75.44 194 MET A CA 1
ATOM 1477 C C . MET A 1 194 ? -1.051 25.553 -7.435 1.00 75.44 194 MET A C 1
ATOM 1479 O O . MET A 1 194 ? -1.108 25.728 -6.219 1.00 75.44 194 MET A O 1
ATOM 1483 N N . ASN A 1 195 ? -0.284 26.277 -8.249 1.00 75.88 195 ASN A N 1
ATOM 1484 C CA . ASN A 1 195 ? 0.530 27.392 -7.781 1.00 75.88 195 ASN A CA 1
ATOM 1485 C C . ASN A 1 195 ? -0.351 28.534 -7.271 1.00 75.88 195 ASN A C 1
ATOM 1487 O O . ASN A 1 195 ? -0.077 29.076 -6.203 1.00 75.88 195 ASN A O 1
ATOM 1491 N N . LEU A 1 196 ? -1.452 28.835 -7.969 1.00 77.25 196 LEU A N 1
ATOM 1492 C CA . LEU A 1 196 ? -2.437 29.816 -7.515 1.00 77.25 196 LEU A CA 1
ATOM 1493 C C . LEU A 1 196 ? -3.066 29.395 -6.179 1.00 77.25 196 LEU A C 1
ATOM 1495 O O . LEU A 1 196 ? -3.083 30.169 -5.222 1.00 77.25 196 LEU A O 1
ATOM 1499 N N . ASN A 1 197 ? -3.513 28.141 -6.082 1.00 74.12 197 ASN A N 1
ATOM 1500 C CA . ASN A 1 197 ? -4.096 27.610 -4.856 1.00 74.12 197 ASN A CA 1
ATOM 1501 C C . ASN A 1 197 ? -3.116 27.679 -3.682 1.00 74.12 197 ASN A C 1
ATOM 1503 O O . ASN A 1 197 ? -3.498 28.136 -2.612 1.00 74.12 197 ASN A O 1
ATOM 1507 N N . LYS A 1 198 ? -1.859 27.267 -3.877 1.00 68.19 198 LYS A N 1
ATOM 1508 C CA . LYS A 1 198 ? -0.839 27.240 -2.820 1.00 68.19 198 LYS A CA 1
ATOM 1509 C C . LYS A 1 198 ? -0.425 28.638 -2.351 1.00 68.19 198 LYS A C 1
ATOM 1511 O O . LYS A 1 198 ? -0.241 28.838 -1.156 1.00 68.19 198 LYS A O 1
ATOM 1516 N N . ASN A 1 199 ? -0.249 29.578 -3.278 1.00 61.94 199 ASN A N 1
ATOM 1517 C CA . ASN A 1 199 ? 0.350 30.877 -2.964 1.00 61.94 199 ASN A CA 1
ATOM 1518 C C . ASN A 1 199 ? -0.683 31.955 -2.611 1.00 61.94 199 ASN A C 1
ATOM 1520 O O . ASN A 1 199 ? -0.313 32.953 -2.002 1.00 61.94 199 ASN A O 1
ATOM 1524 N N . VAL A 1 200 ? -1.954 31.773 -2.991 1.00 60.56 200 VAL A N 1
ATOM 1525 C CA . VAL A 1 200 ? -2.979 32.825 -2.871 1.00 60.56 200 VAL A CA 1
ATOM 1526 C C . VAL A 1 200 ? -4.216 32.368 -2.092 1.00 60.56 200 VAL A C 1
ATOM 1528 O O . VAL A 1 200 ? -4.749 33.145 -1.308 1.00 60.56 200 VAL A O 1
ATOM 1531 N N . LEU A 1 201 ? -4.680 31.124 -2.268 1.00 62.34 201 LEU A N 1
ATOM 1532 C CA . LEU A 1 201 ? -6.010 30.708 -1.781 1.00 62.34 201 LEU A CA 1
ATOM 1533 C C . LEU A 1 201 ? -5.990 29.751 -0.578 1.00 62.34 201 LEU A C 1
ATOM 1535 O O . LEU A 1 201 ? -6.971 29.680 0.159 1.00 62.34 201 LEU A O 1
ATOM 1539 N N . ARG A 1 202 ? -4.919 28.975 -0.378 1.00 73.62 202 ARG A N 1
ATOM 1540 C CA . ARG A 1 202 ? -4.881 27.870 0.593 1.00 73.62 202 ARG A CA 1
ATOM 1541 C C . ARG A 1 202 ? -3.589 27.873 1.400 1.00 73.62 202 ARG A C 1
ATOM 1543 O O . ARG A 1 202 ? -2.518 27.577 0.879 1.00 73.62 202 ARG A O 1
ATOM 1550 N N . LYS A 1 203 ? -3.710 28.110 2.710 1.00 77.94 203 LYS A N 1
ATOM 1551 C CA . LYS A 1 203 ? -2.625 27.889 3.673 1.00 77.94 203 LYS A CA 1
ATOM 1552 C C . LYS A 1 203 ? -2.702 26.457 4.196 1.00 77.94 203 LYS A C 1
ATOM 1554 O O . LYS A 1 203 ? -3.603 26.124 4.964 1.00 77.94 203 LYS A O 1
ATOM 1559 N N . TYR A 1 204 ? -1.770 25.623 3.749 1.00 80.25 204 TYR A N 1
ATOM 1560 C CA . TYR A 1 204 ? -1.659 24.235 4.184 1.00 80.25 204 TYR A CA 1
ATOM 1561 C C . TYR A 1 204 ? -0.985 24.172 5.552 1.00 80.25 204 TYR A C 1
ATOM 1563 O O . TYR A 1 204 ? 0.091 24.739 5.751 1.00 80.25 204 TYR A O 1
ATOM 1571 N N . ALA A 1 205 ? -1.619 23.480 6.488 1.00 85.38 205 ALA A N 1
ATOM 1572 C CA . ALA A 1 205 ? -0.994 23.099 7.736 1.00 85.38 205 ALA A CA 1
ATOM 1573 C C . ALA A 1 205 ? 0.086 22.045 7.486 1.00 85.38 205 ALA A C 1
ATOM 1575 O O . ALA A 1 205 ? -0.037 21.200 6.603 1.00 85.38 205 ALA A O 1
ATOM 1576 N N . THR A 1 206 ? 1.132 22.087 8.297 1.00 86.44 206 THR A N 1
ATOM 1577 C CA . THR A 1 206 ? 2.135 21.030 8.407 1.00 86.44 206 THR A CA 1
ATOM 1578 C C . THR A 1 206 ? 1.846 20.236 9.667 1.00 86.44 206 THR A C 1
ATOM 1580 O O . THR A 1 206 ? 1.602 20.846 10.709 1.00 86.44 206 THR A O 1
ATOM 1583 N N . LEU A 1 207 ? 1.879 18.903 9.596 1.00 88.00 207 LEU A N 1
ATOM 1584 C CA . LEU A 1 207 ? 1.732 18.082 10.798 1.00 88.00 207 LEU A CA 1
ATOM 1585 C C . LEU A 1 207 ? 2.856 18.424 11.793 1.00 88.00 207 LEU A C 1
ATOM 1587 O O . LEU A 1 207 ? 4.014 18.473 11.366 1.00 88.00 207 LEU A O 1
ATOM 1591 N N . PRO A 1 208 ? 2.563 18.651 13.085 1.00 89.38 208 PRO A N 1
ATOM 1592 C CA . PRO A 1 208 ? 3.601 18.787 14.097 1.00 89.38 208 PRO A CA 1
ATOM 1593 C C . PRO A 1 208 ? 4.419 17.495 14.184 1.00 89.38 208 PRO A C 1
ATOM 1595 O O . PRO A 1 208 ? 3.846 16.406 14.274 1.00 89.38 208 PRO A O 1
ATOM 1598 N N . VAL A 1 209 ? 5.746 17.609 14.158 1.00 92.00 209 VAL A N 1
ATOM 1599 C CA . VAL A 1 209 ? 6.674 16.469 14.225 1.00 92.00 209 VAL A CA 1
ATOM 1600 C C . VAL A 1 209 ? 7.351 16.411 15.587 1.00 92.00 209 VAL A C 1
ATOM 1602 O O . VAL A 1 209 ? 7.673 17.456 16.146 1.00 92.00 209 VAL A O 1
ATOM 1605 N N . ASP A 1 210 ? 7.574 15.201 16.095 1.00 94.06 210 ASP A N 1
ATOM 1606 C CA . ASP A 1 210 ? 8.340 14.975 17.324 1.00 94.06 210 ASP A CA 1
ATOM 1607 C C . ASP A 1 210 ? 9.833 15.173 17.051 1.00 94.06 210 ASP A C 1
ATOM 1609 O O . ASP A 1 210 ? 10.478 16.031 17.652 1.00 94.06 210 ASP A O 1
ATOM 1613 N N . VAL A 1 211 ? 10.371 14.425 16.081 1.00 94.75 211 VAL A N 1
ATOM 1614 C CA . VAL A 1 211 ? 11.763 14.541 15.634 1.00 94.75 211 VAL A CA 1
ATOM 1615 C C . VAL A 1 211 ? 11.805 14.724 14.113 1.00 94.75 211 VAL A C 1
ATOM 1617 O O . VAL A 1 211 ? 11.439 13.809 13.368 1.00 94.75 211 VAL A O 1
ATOM 1620 N N . PRO A 1 212 ? 12.244 15.887 13.601 1.00 91.38 212 PRO A N 1
ATOM 1621 C CA . PRO A 1 212 ? 12.403 16.087 12.167 1.00 91.38 212 PRO A CA 1
ATOM 1622 C C . PRO A 1 212 ? 13.402 15.082 11.586 1.00 91.38 212 PRO A C 1
ATOM 1624 O O . PRO A 1 212 ? 14.546 15.022 12.024 1.00 91.38 212 PRO A O 1
ATOM 1627 N N . ALA A 1 213 ? 12.984 14.334 10.568 1.00 90.00 213 ALA A N 1
ATOM 1628 C CA . ALA A 1 213 ? 13.857 13.428 9.829 1.00 90.00 213 ALA A CA 1
ATOM 1629 C C . ALA A 1 213 ? 13.560 13.517 8.325 1.00 90.00 213 ALA A C 1
ATOM 1631 O O . ALA A 1 213 ? 12.391 13.668 7.940 1.00 90.00 213 ALA A O 1
ATOM 1632 N N . PRO A 1 214 ? 14.567 13.438 7.443 1.00 87.06 214 PRO A N 1
ATOM 1633 C CA . PRO A 1 214 ? 14.355 13.308 6.006 1.00 87.06 214 PRO A CA 1
ATOM 1634 C C . PRO A 1 214 ? 13.808 11.912 5.647 1.00 87.06 214 PRO A C 1
ATOM 1636 O O . PRO A 1 214 ? 14.012 10.962 6.395 1.00 87.06 214 PRO A O 1
ATOM 1639 N N . PRO A 1 215 ? 13.150 11.740 4.483 1.00 85.44 215 PRO A N 1
ATOM 1640 C CA . PRO A 1 215 ? 12.541 10.472 4.059 1.00 85.44 215 PRO A CA 1
ATOM 1641 C C . PRO A 1 215 ? 13.393 9.211 4.207 1.00 85.44 215 PRO A C 1
ATOM 1643 O O . PRO A 1 215 ? 12.860 8.167 4.556 1.00 85.44 215 PRO A O 1
ATOM 1646 N N . HIS A 1 216 ? 14.697 9.295 3.946 1.00 85.00 216 HIS A N 1
ATOM 1647 C CA . HIS A 1 216 ? 15.582 8.128 3.949 1.00 85.00 216 HIS A CA 1
ATOM 1648 C C . HIS A 1 216 ? 15.993 7.649 5.347 1.00 85.00 216 HIS A C 1
ATOM 1650 O O . HIS A 1 216 ? 16.359 6.481 5.515 1.00 85.00 216 HIS A O 1
ATOM 1656 N N . GLU A 1 217 ? 15.888 8.530 6.342 1.00 89.56 217 GLU A N 1
ATOM 1657 C CA . GLU A 1 217 ? 16.107 8.228 7.761 1.00 89.56 217 GLU A CA 1
ATOM 1658 C C . GLU A 1 217 ? 14.818 7.789 8.463 1.00 89.56 217 GLU A C 1
ATOM 1660 O O . GLU A 1 217 ? 14.852 7.388 9.624 1.00 89.56 217 GLU A O 1
ATOM 1665 N N . ARG A 1 218 ? 13.673 7.857 7.773 1.00 90.75 218 ARG A N 1
ATOM 1666 C CA . ARG A 1 218 ? 12.389 7.460 8.343 1.00 90.75 218 ARG A CA 1
ATOM 1667 C C . ARG A 1 218 ? 12.176 5.962 8.269 1.00 90.75 218 ARG A C 1
ATOM 1669 O O . ARG A 1 218 ? 12.628 5.285 7.339 1.00 90.75 218 ARG A O 1
ATOM 1676 N N . ARG A 1 219 ? 11.401 5.480 9.231 1.00 92.00 219 ARG A N 1
ATOM 1677 C CA . ARG A 1 219 ? 10.951 4.104 9.321 1.00 92.00 219 ARG A CA 1
ATOM 1678 C C . ARG A 1 219 ? 9.436 4.058 9.471 1.00 92.00 219 ARG A C 1
ATOM 1680 O O . ARG A 1 219 ? 8.889 4.633 10.404 1.00 92.00 219 ARG A O 1
ATOM 1687 N N . GLU A 1 220 ? 8.786 3.359 8.551 1.00 94.25 220 GLU A N 1
ATOM 1688 C CA . GLU A 1 220 ? 7.335 3.159 8.592 1.00 94.25 220 GLU A CA 1
ATOM 1689 C C . GLU A 1 220 ? 6.939 2.161 9.659 1.00 94.25 220 GLU A C 1
ATOM 1691 O O . GLU A 1 220 ? 7.486 1.066 9.732 1.00 94.25 220 GLU A O 1
ATOM 1696 N N . ARG A 1 221 ? 5.966 2.543 10.465 1.00 96.44 221 ARG A N 1
ATOM 1697 C CA . ARG A 1 221 ? 5.415 1.723 11.528 1.00 96.44 221 ARG A CA 1
ATOM 1698 C C . ARG A 1 221 ? 3.934 1.507 11.319 1.00 96.44 221 ARG A C 1
ATOM 1700 O O . ARG A 1 221 ? 3.271 2.354 10.711 1.00 96.44 221 ARG A O 1
ATOM 1707 N N . PHE A 1 222 ? 3.425 0.386 11.813 1.00 97.62 222 PHE A N 1
ATOM 1708 C CA . PHE A 1 222 ? 2.072 -0.074 11.532 1.00 97.62 222 PHE A CA 1
ATOM 1709 C C . PHE A 1 222 ? 1.242 -0.259 12.800 1.00 97.62 222 PHE A C 1
ATOM 1711 O O . PHE A 1 222 ? 1.695 -0.817 13.793 1.00 97.62 222 PHE A O 1
ATOM 1718 N N . ILE A 1 223 ? -0.020 0.163 12.736 1.00 98.31 223 ILE A N 1
ATOM 1719 C CA . ILE A 1 223 ? -1.048 -0.182 13.722 1.00 98.31 223 ILE A CA 1
ATOM 1720 C C . ILE A 1 223 ? -2.176 -0.864 12.955 1.00 98.31 223 ILE A C 1
ATOM 1722 O O . ILE A 1 223 ? -2.846 -0.235 12.134 1.00 98.31 223 ILE A O 1
ATOM 1726 N N . PHE A 1 224 ? -2.363 -2.157 13.206 1.00 98.06 224 PHE A N 1
ATOM 1727 C CA . PHE A 1 224 ? -3.391 -2.968 12.560 1.00 98.06 224 PHE A CA 1
ATOM 1728 C C . PHE A 1 224 ? -4.679 -2.952 13.378 1.00 98.06 224 PHE A C 1
ATOM 1730 O O . PHE A 1 224 ? -4.674 -3.293 14.560 1.00 98.06 224 PHE A O 1
ATOM 1737 N N . THR A 1 225 ? -5.793 -2.588 12.748 1.00 98.25 225 THR A N 1
ATOM 1738 C CA . THR A 1 225 ? -7.121 -2.608 13.366 1.00 98.25 225 THR A CA 1
ATOM 1739 C C . THR A 1 225 ? -8.129 -3.319 12.47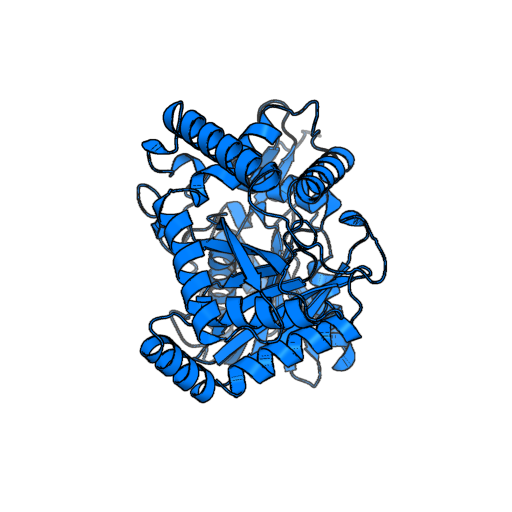2 1.00 98.25 225 THR A C 1
ATOM 1741 O O . THR A 1 225 ? -8.006 -3.346 11.243 1.00 98.25 225 THR A O 1
ATOM 1744 N N . ILE A 1 226 ? -9.132 -3.925 13.106 1.00 98.38 226 ILE A N 1
ATOM 1745 C CA . ILE A 1 226 ? -10.233 -4.585 12.412 1.00 98.38 226 ILE A CA 1
ATOM 1746 C C . ILE A 1 226 ? -11.547 -4.023 12.934 1.00 98.38 226 ILE A C 1
ATOM 1748 O O . ILE A 1 226 ? -11.751 -3.933 14.143 1.00 98.38 226 ILE A O 1
ATOM 1752 N N . MET A 1 227 ? -12.443 -3.680 12.014 1.00 98.06 227 MET A N 1
ATOM 1753 C CA . MET A 1 227 ? -13.847 -3.438 12.319 1.00 98.06 227 MET A CA 1
ATOM 1754 C C . MET A 1 227 ? -14.670 -4.647 11.883 1.00 98.06 227 MET A C 1
ATOM 1756 O O . MET A 1 227 ? -14.573 -5.108 10.740 1.00 98.06 227 MET A O 1
ATOM 1760 N N . GLU A 1 228 ? -15.480 -5.154 12.809 1.00 97.75 228 GLU A N 1
ATOM 1761 C CA . GLU A 1 228 ? -16.295 -6.344 12.592 1.00 97.75 228 GLU A CA 1
ATOM 1762 C C . GLU A 1 228 ? -17.412 -6.124 11.577 1.00 97.75 228 GLU A C 1
ATOM 1764 O O . GLU A 1 228 ? -17.915 -5.015 11.398 1.00 97.75 228 GLU A O 1
ATOM 1769 N N . LYS A 1 229 ? -17.825 -7.218 10.931 1.00 97.06 229 LYS A N 1
ATOM 1770 C CA . LYS A 1 229 ? -18.769 -7.213 9.806 1.00 97.06 229 LYS A CA 1
ATOM 1771 C C . LYS A 1 229 ? -20.053 -6.428 10.082 1.00 97.06 229 LYS A C 1
ATOM 1773 O O . LYS A 1 229 ? -20.491 -5.668 9.220 1.00 97.06 229 LYS A O 1
ATOM 1778 N N . ASP A 1 230 ? -20.633 -6.589 11.266 1.00 97.19 230 ASP A N 1
ATOM 1779 C CA . ASP A 1 230 ? -21.890 -5.926 11.623 1.00 97.19 230 ASP A CA 1
ATOM 1780 C C . ASP A 1 230 ? -21.703 -4.412 11.784 1.00 97.19 230 ASP A C 1
ATOM 1782 O O . ASP A 1 230 ? -22.517 -3.632 11.288 1.00 97.19 230 ASP A O 1
ATOM 1786 N N . ALA A 1 231 ? -20.585 -3.986 12.381 1.00 97.31 231 ALA A N 1
ATOM 1787 C CA . ALA A 1 231 ? -20.228 -2.575 12.506 1.00 97.31 231 ALA A CA 1
ATOM 1788 C C . ALA A 1 231 ? -19.924 -1.945 11.136 1.00 97.31 231 ALA A C 1
ATOM 1790 O O . ALA A 1 231 ? -20.411 -0.857 10.839 1.00 97.31 231 ALA A O 1
ATOM 1791 N N . VAL A 1 232 ? -19.206 -2.654 10.254 1.00 97.69 232 VAL A N 1
ATOM 1792 C CA . VAL A 1 232 ? -18.978 -2.208 8.868 1.00 97.69 232 VAL A CA 1
ATOM 1793 C C . VAL A 1 232 ? -20.305 -2.054 8.123 1.00 97.69 232 VAL A C 1
ATOM 1795 O O . VAL A 1 232 ? -20.506 -1.066 7.416 1.00 97.69 232 VAL A O 1
ATOM 1798 N N . GLY A 1 233 ? -21.221 -3.013 8.284 1.00 97.38 233 GLY A N 1
ATOM 1799 C CA . GLY A 1 233 ? -22.560 -2.961 7.699 1.00 97.38 233 GLY A CA 1
ATOM 1800 C C . GLY A 1 233 ? -23.347 -1.737 8.166 1.00 97.38 233 GLY A C 1
ATOM 1801 O O . GLY A 1 233 ? -23.843 -0.978 7.333 1.00 97.38 233 GLY A O 1
ATOM 1802 N N . ALA A 1 234 ? -23.396 -1.501 9.480 1.00 97.56 234 ALA A N 1
ATOM 1803 C CA . ALA A 1 234 ? -24.055 -0.336 10.066 1.00 97.56 234 ALA A CA 1
ATOM 1804 C C . ALA A 1 234 ? -23.450 0.984 9.560 1.00 97.56 234 ALA A C 1
ATOM 1806 O O . ALA A 1 234 ? -24.187 1.877 9.140 1.00 97.56 234 ALA A O 1
ATOM 1807 N N . LEU A 1 235 ? -22.118 1.081 9.507 1.00 97.81 235 LEU A N 1
ATOM 1808 C CA . LEU A 1 235 ? -21.416 2.273 9.035 1.00 97.81 235 LEU A CA 1
ATOM 1809 C C . LEU A 1 235 ? -21.675 2.555 7.547 1.00 97.81 235 LEU A C 1
ATOM 1811 O O . LEU A 1 235 ? -21.830 3.712 7.156 1.00 97.81 235 LEU A O 1
ATOM 1815 N N . ILE A 1 236 ? -21.758 1.517 6.705 1.00 97.75 236 ILE A N 1
ATOM 1816 C CA . ILE A 1 236 ? -22.121 1.657 5.286 1.00 97.75 236 ILE A CA 1
ATOM 1817 C C . ILE A 1 236 ? -23.546 2.197 5.141 1.00 97.75 236 ILE A C 1
ATOM 1819 O O . ILE A 1 236 ? -23.764 3.126 4.360 1.00 97.75 236 ILE A O 1
ATOM 1823 N N . GLU A 1 237 ? -24.512 1.637 5.869 1.00 97.94 237 GLU A N 1
ATOM 1824 C CA . GLU A 1 237 ? -25.901 2.105 5.810 1.00 97.94 237 GLU A CA 1
ATOM 1825 C C . GLU A 1 237 ? -26.035 3.533 6.341 1.00 97.94 237 GLU A C 1
ATOM 1827 O O . GLU A 1 237 ? -26.701 4.371 5.725 1.00 97.94 237 GLU A O 1
ATOM 1832 N N . ARG A 1 238 ? -25.311 3.861 7.414 1.00 97.88 238 ARG A N 1
ATOM 1833 C CA . ARG A 1 238 ? -25.266 5.223 7.934 1.00 97.88 238 ARG A CA 1
ATOM 1834 C C . ARG A 1 238 ? -24.665 6.195 6.921 1.00 97.88 238 ARG A C 1
ATOM 1836 O O . ARG A 1 238 ? -25.275 7.228 6.651 1.00 97.88 238 ARG A O 1
ATOM 1843 N N . ALA A 1 239 ? -23.539 5.850 6.296 1.00 97.94 239 ALA A N 1
ATOM 1844 C CA . ALA A 1 239 ? -22.918 6.672 5.259 1.00 97.94 239 ALA A CA 1
ATOM 1845 C C . ALA A 1 239 ? -23.875 6.967 4.097 1.00 97.94 239 ALA A C 1
ATOM 1847 O O . ALA A 1 239 ? -23.972 8.116 3.663 1.00 97.94 239 ALA A O 1
ATOM 1848 N N . LYS A 1 240 ? -24.644 5.966 3.648 1.00 97.56 240 LYS A N 1
ATOM 1849 C CA . LYS A 1 240 ? -25.687 6.160 2.630 1.00 97.56 240 LYS A CA 1
ATOM 1850 C C . LYS A 1 240 ? -26.768 7.133 3.101 1.00 97.56 240 LYS A C 1
ATOM 1852 O O . LYS A 1 240 ? -27.112 8.043 2.353 1.00 97.56 240 LYS A O 1
ATOM 1857 N N . SER A 1 241 ? -27.271 6.979 4.331 1.00 97.81 241 SER A N 1
ATOM 1858 C CA . SER A 1 241 ? -28.293 7.881 4.896 1.00 97.81 241 SER A CA 1
ATOM 1859 C C . SER A 1 241 ? -27.815 9.337 5.010 1.00 97.81 241 SER A C 1
ATOM 1861 O O . SER A 1 241 ? -28.602 10.269 4.872 1.00 97.81 241 SER A O 1
ATOM 1863 N N . GLU A 1 242 ? -26.506 9.531 5.177 1.00 98.00 242 GLU A N 1
ATOM 1864 C CA . GLU A 1 242 ? -25.830 10.831 5.258 1.00 98.00 242 GLU A CA 1
ATOM 1865 C C . GLU A 1 242 ? -25.387 11.371 3.884 1.00 98.00 242 GLU A C 1
ATOM 1867 O O . GLU A 1 242 ? -24.688 12.388 3.810 1.00 98.00 242 GLU A O 1
ATOM 1872 N N . ASN A 1 243 ? -25.808 10.714 2.793 1.00 97.69 243 ASN A N 1
ATOM 1873 C CA . ASN A 1 243 ? -25.482 11.032 1.399 1.00 97.69 243 ASN A CA 1
ATOM 1874 C C . ASN A 1 243 ? -23.971 11.061 1.114 1.00 97.69 243 ASN A C 1
ATOM 1876 O O . ASN A 1 243 ? -23.465 11.901 0.367 1.00 97.69 243 ASN A O 1
ATOM 1880 N N . THR A 1 244 ? -23.232 10.133 1.717 1.00 97.94 244 THR A N 1
ATOM 1881 C CA . THR A 1 244 ? -21.789 9.982 1.536 1.00 97.94 244 THR A CA 1
ATOM 1882 C C . THR A 1 244 ? -21.409 8.512 1.326 1.00 97.94 244 THR A C 1
ATOM 1884 O O . THR A 1 244 ? -22.260 7.635 1.174 1.00 97.94 244 THR A O 1
ATOM 1887 N N . SER A 1 245 ? -20.114 8.227 1.264 1.00 97.19 245 SER A N 1
ATOM 1888 C CA . SER A 1 245 ? -19.556 6.895 1.048 1.00 97.19 245 SER A CA 1
ATOM 1889 C C . SER A 1 245 ? -18.666 6.488 2.211 1.00 97.19 245 SER A C 1
ATOM 1891 O O . SER A 1 245 ? -18.045 7.331 2.857 1.00 97.19 245 SER A O 1
ATOM 1893 N N . LEU A 1 246 ? -18.526 5.176 2.428 1.00 97.31 246 LEU A N 1
ATOM 1894 C CA . LEU A 1 246 ? -17.615 4.635 3.439 1.00 97.31 246 LEU A CA 1
ATOM 1895 C C . LEU A 1 246 ? -16.196 5.213 3.292 1.00 97.31 246 LEU A C 1
ATOM 1897 O O . LEU A 1 246 ? -15.596 5.628 4.277 1.00 97.31 246 LEU A O 1
ATOM 1901 N N . ASN A 1 247 ? -15.676 5.311 2.063 1.00 97.38 247 ASN A N 1
ATOM 1902 C CA . ASN A 1 247 ? -14.348 5.875 1.818 1.00 97.38 247 ASN A CA 1
ATOM 1903 C C . ASN A 1 247 ? -14.236 7.333 2.290 1.00 97.38 247 ASN A C 1
ATOM 1905 O O . ASN A 1 247 ? -13.260 7.697 2.937 1.00 97.38 247 ASN A O 1
ATOM 1909 N N . ALA A 1 248 ? -15.240 8.162 2.003 1.00 97.94 248 ALA A N 1
ATOM 1910 C CA . ALA A 1 248 ? -15.226 9.559 2.413 1.00 97.94 248 ALA A CA 1
ATOM 1911 C C . ALA A 1 248 ? -15.347 9.726 3.937 1.00 97.94 248 ALA A C 1
ATOM 1913 O O . ALA A 1 248 ? -14.690 10.599 4.502 1.00 97.94 248 ALA A O 1
ATOM 1914 N N . VAL A 1 249 ? -16.107 8.854 4.609 1.00 98.31 249 VAL A N 1
ATOM 1915 C CA . VAL A 1 249 ? -16.202 8.809 6.079 1.00 98.31 249 VAL A CA 1
ATOM 1916 C C . VAL A 1 249 ? -14.863 8.428 6.708 1.00 98.31 249 VAL A C 1
ATOM 1918 O O . VAL A 1 249 ? -14.411 9.106 7.626 1.00 98.31 249 VAL A O 1
ATOM 1921 N N . LEU A 1 250 ? -14.184 7.409 6.174 1.00 98.06 250 LEU A N 1
ATOM 1922 C CA . LEU A 1 250 ? -12.850 6.992 6.630 1.00 98.06 250 LEU A CA 1
ATOM 1923 C C . LEU A 1 250 ? -11.828 8.133 6.484 1.00 98.06 250 LEU A C 1
ATOM 1925 O O . LEU A 1 250 ? -11.088 8.443 7.419 1.00 98.06 250 LEU A O 1
ATOM 1929 N N . CYS A 1 251 ? -11.832 8.820 5.339 1.00 97.69 251 CYS A N 1
ATOM 1930 C CA . CYS A 1 251 ? -10.991 9.993 5.112 1.00 97.69 251 CYS A CA 1
ATOM 1931 C C . CYS A 1 251 ? -11.320 11.155 6.065 1.00 97.69 251 CYS A C 1
ATOM 1933 O O . CYS A 1 251 ? -10.405 11.792 6.592 1.00 97.69 251 CYS A O 1
ATOM 1935 N N . ALA A 1 252 ? -12.604 11.430 6.305 1.00 97.75 252 ALA A N 1
ATOM 1936 C CA . ALA A 1 252 ? -13.055 12.483 7.210 1.00 97.75 252 ALA A CA 1
ATOM 1937 C C . ALA A 1 252 ? -12.677 12.194 8.667 1.00 97.75 252 ALA A C 1
ATOM 1939 O O . ALA A 1 252 ? -12.155 13.081 9.342 1.00 97.75 252 ALA A O 1
ATOM 1940 N N . ALA A 1 253 ? -12.854 10.955 9.131 1.00 97.75 253 ALA A N 1
ATOM 1941 C CA . ALA A 1 253 ? -12.429 10.529 10.461 1.00 97.75 253 ALA A CA 1
ATOM 1942 C C . ALA A 1 253 ? -10.914 10.709 10.635 1.00 97.75 253 ALA A C 1
ATOM 1944 O O . ALA A 1 253 ? -10.477 11.302 11.620 1.00 97.75 253 ALA A O 1
ATOM 1945 N N . GLN A 1 254 ? -10.103 10.310 9.646 1.00 97.25 254 GLN A N 1
ATOM 1946 C CA . GLN A 1 254 ? -8.654 10.537 9.685 1.00 97.25 254 GLN A CA 1
ATOM 1947 C C . GLN A 1 254 ? -8.296 12.029 9.727 1.00 97.25 254 GLN A C 1
ATOM 1949 O O . GLN A 1 254 ? -7.467 12.446 10.535 1.00 97.25 254 GLN A O 1
ATOM 1954 N N . LEU A 1 255 ? -8.923 12.857 8.887 1.00 95.81 255 LEU A N 1
ATOM 1955 C CA . LEU A 1 255 ? -8.690 14.304 8.879 1.00 95.81 255 LEU A CA 1
ATOM 1956 C C . LEU A 1 255 ? -9.056 14.958 10.213 1.00 95.81 255 LEU A C 1
ATOM 1958 O O . LEU A 1 255 ? -8.294 15.782 10.723 1.00 95.81 255 LEU A O 1
ATOM 1962 N N . LYS A 1 256 ? -10.190 14.567 10.797 1.00 95.50 256 LYS A N 1
ATOM 1963 C CA . LYS A 1 256 ? -10.632 15.055 12.102 1.00 95.50 256 LYS A CA 1
ATOM 1964 C C . LYS A 1 256 ? -9.690 14.601 13.221 1.00 95.50 256 LYS A C 1
ATOM 1966 O O . LYS A 1 256 ? -9.298 15.428 14.042 1.00 95.50 256 LYS A O 1
ATOM 1971 N N . ALA A 1 257 ? -9.235 13.347 13.212 1.00 95.19 257 ALA A N 1
ATOM 1972 C CA . ALA A 1 257 ? -8.276 12.838 14.195 1.00 95.19 257 ALA A CA 1
ATOM 1973 C C . ALA A 1 257 ? -6.931 13.577 14.137 1.00 95.19 257 ALA A C 1
ATOM 1975 O O . ALA A 1 257 ? -6.374 13.913 15.185 1.00 95.19 257 ALA A O 1
ATOM 1976 N N . ILE A 1 258 ? -6.448 13.874 12.926 1.00 93.06 258 ILE A N 1
ATOM 1977 C CA . ILE A 1 258 ? -5.247 14.682 12.678 1.00 93.06 258 ILE A CA 1
ATOM 1978 C C . ILE A 1 258 ? -5.440 16.125 13.156 1.00 93.06 258 ILE A C 1
ATOM 1980 O O . ILE A 1 258 ? -4.507 16.724 13.683 1.00 93.06 258 ILE A O 1
ATOM 1984 N N . SER A 1 259 ? -6.638 16.702 13.004 1.00 92.50 259 SER A N 1
ATOM 1985 C CA . SER A 1 259 ? -6.906 18.070 13.470 1.00 92.50 259 SER A CA 1
ATOM 1986 C C . SER A 1 259 ? -6.711 18.231 14.987 1.00 92.50 259 SER A C 1
ATOM 1988 O O . SER A 1 259 ? -6.316 19.302 15.438 1.00 92.50 259 SER A O 1
ATOM 1990 N N . GLY A 1 260 ? -6.898 17.149 15.754 1.00 90.44 260 GLY A N 1
ATOM 1991 C CA . GLY A 1 260 ? -6.635 17.104 17.195 1.00 90.44 260 GLY A CA 1
ATOM 1992 C C . GLY A 1 260 ? -5.152 17.166 17.579 1.00 90.44 260 GLY A C 1
ATOM 1993 O O . GLY A 1 260 ? -4.847 17.433 18.734 1.00 90.44 260 GLY A O 1
ATOM 1994 N N . GLU A 1 261 ? -4.223 16.980 16.634 1.00 91.25 261 GLU A N 1
ATOM 1995 C CA . GLU A 1 261 ? -2.783 17.169 16.887 1.00 91.25 261 GLU A CA 1
ATOM 1996 C C . GLU A 1 261 ? -2.393 18.647 16.991 1.00 91.25 261 GLU A C 1
ATOM 1998 O O . GLU A 1 261 ? -1.263 18.980 17.349 1.00 91.25 261 GLU A O 1
ATOM 2003 N N . PHE A 1 262 ? -3.317 19.550 16.666 1.00 88.44 262 PHE A N 1
ATOM 2004 C CA . PHE A 1 262 ? -3.095 20.974 16.777 1.00 88.44 262 PHE A CA 1
ATOM 2005 C C . PHE A 1 262 ? -3.806 21.547 18.010 1.00 88.44 262 PHE A C 1
ATOM 2007 O O . PHE A 1 262 ? -5.031 21.628 18.066 1.00 88.44 262 PHE A O 1
ATOM 2014 N N . THR A 1 263 ? -3.023 21.978 18.996 1.00 80.75 263 THR A N 1
ATOM 2015 C CA . THR A 1 263 ? -3.497 22.262 20.363 1.00 80.75 263 THR A CA 1
ATOM 2016 C C . THR A 1 263 ? -4.215 23.598 20.554 1.00 80.75 263 THR A C 1
ATOM 2018 O O . THR A 1 263 ? -4.819 23.812 21.599 1.00 80.75 263 THR A O 1
ATOM 2021 N N . ASP A 1 264 ? -4.192 24.500 19.572 1.00 84.44 264 ASP A N 1
ATOM 2022 C CA . ASP A 1 264 ? -4.878 25.799 19.661 1.00 84.44 264 ASP A CA 1
ATOM 2023 C C . ASP A 1 264 ? -6.370 25.740 19.275 1.00 84.44 264 ASP A C 1
ATOM 2025 O O . ASP A 1 264 ? -7.049 26.765 19.290 1.00 84.44 264 ASP A O 1
ATOM 2029 N N . GLY A 1 265 ? -6.883 24.562 18.894 1.00 80.25 265 GLY A N 1
ATOM 2030 C CA . GLY A 1 265 ? -8.285 24.348 18.514 1.00 80.25 265 GLY A CA 1
ATOM 2031 C C . GLY A 1 265 ? -8.715 25.036 17.210 1.00 80.25 265 GLY A C 1
ATOM 2032 O O . GLY A 1 265 ? -9.875 24.933 16.807 1.00 80.25 265 GLY A O 1
ATOM 2033 N N . LEU A 1 266 ? -7.805 25.729 16.518 1.00 87.00 266 LEU A N 1
ATOM 2034 C CA . LEU A 1 266 ? -8.138 26.522 15.340 1.00 87.00 266 LEU A CA 1
ATOM 2035 C C . LEU A 1 266 ? -8.341 25.650 14.100 1.00 87.00 266 LEU A C 1
ATOM 2037 O O . LEU A 1 266 ? -7.565 24.736 13.806 1.00 87.00 266 LEU A O 1
ATOM 2041 N N . ALA A 1 267 ? -9.346 26.018 13.303 1.00 88.56 267 ALA A N 1
ATOM 2042 C CA . ALA A 1 267 ? -9.608 25.381 12.022 1.00 88.56 267 ALA A CA 1
ATOM 2043 C C . ALA A 1 267 ? -8.454 25.618 11.035 1.00 88.56 267 ALA A C 1
ATOM 2045 O O . ALA A 1 267 ? -8.158 26.761 10.663 1.00 88.56 267 ALA A O 1
ATOM 2046 N N . ARG A 1 268 ? -7.842 24.531 10.559 1.00 89.44 268 ARG A N 1
ATOM 2047 C CA . ARG A 1 268 ? -6.681 24.541 9.661 1.00 89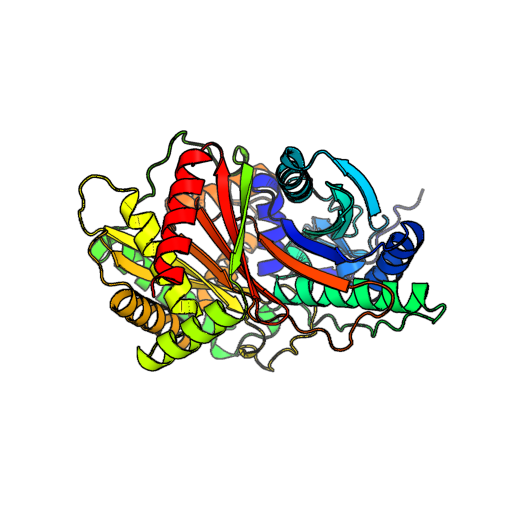.44 268 ARG A CA 1
ATOM 2048 C C . ARG A 1 268 ? -7.009 23.984 8.292 1.00 89.44 268 ARG A C 1
ATOM 2050 O O . ARG A 1 268 ? -7.795 23.056 8.162 1.00 89.44 268 ARG A O 1
ATOM 2057 N N . GLY A 1 269 ? -6.351 24.528 7.275 1.00 89.44 269 GLY A N 1
ATOM 2058 C CA . GLY A 1 269 ? -6.357 23.953 5.939 1.00 89.44 269 GLY A CA 1
ATOM 2059 C C . GLY A 1 269 ? -5.494 22.699 5.882 1.00 89.44 269 GLY A C 1
ATOM 2060 O O . GLY A 1 269 ? -4.275 22.796 5.994 1.00 89.44 269 GLY A O 1
ATOM 2061 N N . ILE A 1 270 ? -6.101 21.535 5.699 1.00 88.94 270 ILE A N 1
ATOM 2062 C CA . ILE A 1 270 ? -5.417 20.246 5.632 1.00 88.94 270 ILE A CA 1
ATOM 2063 C C . ILE A 1 270 ? -5.517 19.703 4.204 1.00 88.94 270 ILE A C 1
ATOM 2065 O O . ILE A 1 270 ? -6.607 19.578 3.642 1.00 88.94 270 ILE A O 1
ATOM 2069 N N . GLY A 1 271 ? -4.362 19.390 3.611 1.00 88.81 271 GLY A N 1
ATOM 2070 C CA . GLY A 1 271 ? -4.280 18.663 2.345 1.00 88.81 271 GLY A CA 1
ATOM 2071 C C . GLY A 1 271 ? -4.480 17.166 2.570 1.00 88.81 271 GLY A C 1
ATOM 2072 O O . GLY A 1 271 ? -3.799 16.572 3.410 1.00 88.81 271 GLY A O 1
ATOM 2073 N N . HIS A 1 272 ? -5.405 16.576 1.816 1.00 91.88 272 HIS A N 1
ATOM 2074 C CA . HIS A 1 272 ? -5.723 15.155 1.843 1.00 91.88 272 HIS A CA 1
ATOM 2075 C C . HIS A 1 272 ? -5.429 14.512 0.490 1.00 91.88 272 HIS A C 1
ATOM 2077 O O . HIS A 1 272 ? -5.984 14.923 -0.534 1.00 91.88 272 HIS A O 1
ATOM 2083 N N . LEU A 1 273 ? -4.592 13.480 0.495 1.00 91.62 273 LEU A N 1
ATOM 2084 C CA . LEU A 1 273 ? -4.277 12.685 -0.682 1.00 91.62 273 LEU A CA 1
ATOM 2085 C C . LEU A 1 273 ? -5.095 11.389 -0.666 1.00 91.62 273 LEU A C 1
ATOM 2087 O O . LEU A 1 273 ? -4.960 10.573 0.246 1.00 91.62 273 LEU A O 1
ATOM 2091 N N . SER A 1 274 ? -5.909 11.184 -1.696 1.00 92.88 274 SER A N 1
ATOM 2092 C CA . SER A 1 274 ? -6.651 9.940 -1.904 1.00 92.88 274 SER A CA 1
ATOM 2093 C C . SER A 1 274 ? -6.044 9.177 -3.078 1.00 92.88 274 SER A C 1
ATOM 2095 O O . SER A 1 274 ? -5.808 9.758 -4.143 1.00 92.88 274 SER A O 1
ATOM 2097 N N . LEU A 1 275 ? -5.746 7.892 -2.875 1.00 92.25 275 LEU A N 1
ATOM 2098 C CA . LEU A 1 275 ? -5.238 7.016 -3.929 1.00 92.25 275 LEU A CA 1
ATOM 2099 C C . LEU A 1 275 ? -6.403 6.490 -4.778 1.00 92.25 275 LEU A C 1
ATOM 2101 O O . LEU A 1 275 ? -7.484 6.207 -4.267 1.00 92.25 275 LEU A O 1
ATOM 2105 N N . VAL A 1 276 ? -6.179 6.373 -6.087 1.00 92.38 276 VAL A N 1
ATOM 2106 C CA . VAL A 1 276 ? -7.217 6.092 -7.088 1.00 92.38 276 VAL A CA 1
ATOM 2107 C C . VAL A 1 276 ? -6.779 4.944 -7.989 1.00 92.38 276 VAL A C 1
ATOM 2109 O O . VAL A 1 276 ? -5.699 5.003 -8.577 1.00 92.38 276 VAL A O 1
ATOM 2112 N N . ASP A 1 277 ? -7.645 3.941 -8.152 1.00 93.75 277 ASP A N 1
ATOM 2113 C CA . ASP A 1 277 ? -7.489 2.897 -9.170 1.00 93.75 277 ASP A CA 1
ATOM 2114 C C . ASP A 1 277 ? -7.795 3.461 -10.566 1.00 93.75 277 ASP A C 1
ATOM 2116 O O . ASP A 1 277 ? -8.874 4.008 -10.828 1.00 93.75 277 ASP A O 1
ATOM 2120 N N . LEU A 1 278 ? -6.827 3.334 -11.469 1.00 93.56 278 LEU A N 1
ATOM 2121 C CA . LEU A 1 278 ? -6.920 3.818 -12.840 1.00 93.56 278 LEU A CA 1
ATOM 2122 C C . LEU A 1 278 ? -7.580 2.811 -13.784 1.00 93.56 278 LEU A C 1
ATOM 2124 O O . LEU A 1 278 ? -7.976 3.207 -14.875 1.00 93.56 278 LEU A O 1
ATOM 2128 N N . ARG A 1 279 ? -7.715 1.532 -13.410 1.00 93.50 279 ARG A N 1
ATOM 2129 C CA . ARG A 1 279 ? -8.145 0.453 -14.324 1.00 93.50 279 ARG A CA 1
ATOM 2130 C C . ARG A 1 279 ? -9.433 0.761 -15.084 1.00 93.50 279 ARG A C 1
ATOM 2132 O O . ARG A 1 279 ? -9.460 0.657 -16.308 1.00 93.50 279 ARG A O 1
ATOM 2139 N N . ASN A 1 280 ? -10.462 1.224 -14.377 1.00 93.75 280 ASN A N 1
ATOM 2140 C CA . ASN A 1 280 ? -11.763 1.579 -14.962 1.00 93.75 280 ASN A CA 1
ATOM 2141 C C . ASN A 1 280 ? -11.776 2.948 -15.665 1.00 93.75 280 ASN A C 1
ATOM 2143 O O . ASN A 1 280 ? -12.806 3.364 -16.185 1.00 93.75 280 ASN A O 1
ATOM 2147 N N . ARG A 1 281 ? -10.652 3.667 -15.645 1.00 92.69 281 ARG A N 1
ATOM 2148 C CA . ARG A 1 281 ? -10.489 5.018 -16.201 1.00 92.69 281 ARG A CA 1
ATOM 2149 C C . ARG A 1 281 ? -9.586 5.025 -17.437 1.00 92.69 281 ARG A C 1
ATOM 2151 O O . ARG A 1 281 ? -9.463 6.052 -18.098 1.00 92.69 281 ARG A O 1
ATOM 2158 N N . MET A 1 282 ? -8.966 3.890 -17.754 1.00 92.25 282 MET A N 1
ATOM 2159 C CA . MET A 1 282 ? -8.161 3.705 -18.957 1.00 92.25 282 MET A CA 1
ATOM 2160 C C . MET A 1 282 ? -9.019 3.597 -20.222 1.00 92.25 282 MET A C 1
ATOM 2162 O O . MET A 1 282 ? -10.213 3.307 -20.172 1.00 92.25 282 MET A O 1
ATOM 2166 N N . SER A 1 283 ? -8.382 3.791 -21.376 1.00 92.25 283 SER A N 1
ATOM 2167 C CA . SER A 1 283 ? -8.972 3.665 -22.706 1.00 92.25 283 SER A CA 1
ATOM 2168 C C . SER A 1 283 ? -8.136 2.709 -23.579 1.00 92.25 283 SER A C 1
ATOM 2170 O O . SER A 1 283 ? -7.154 3.154 -24.179 1.00 92.25 283 SER A O 1
ATOM 2172 N N . PRO A 1 284 ? -8.529 1.426 -23.722 1.00 92.12 284 PRO A N 1
ATOM 2173 C CA . PRO A 1 284 ? -9.705 0.791 -23.115 1.00 92.12 284 PRO A CA 1
ATOM 2174 C C . PRO A 1 284 ? -9.527 0.516 -21.607 1.00 92.12 284 PRO A C 1
ATOM 2176 O O . PRO A 1 284 ? -8.388 0.472 -21.132 1.00 92.12 284 PRO A O 1
ATOM 2179 N N . PRO A 1 285 ? -10.624 0.289 -20.856 1.00 93.06 285 PRO A N 1
ATOM 2180 C CA . PRO A 1 285 ? -10.552 -0.134 -19.462 1.00 93.06 285 PRO A CA 1
ATOM 2181 C C . PRO A 1 285 ? -9.742 -1.420 -19.295 1.00 93.06 285 PRO A C 1
ATOM 2183 O O . PRO A 1 285 ? -9.805 -2.332 -20.124 1.00 93.06 285 PRO A O 1
ATOM 2186 N N . VAL A 1 286 ? -9.001 -1.505 -18.194 1.00 91.62 286 VAL A N 1
ATOM 2187 C CA . VAL A 1 286 ? -8.142 -2.647 -17.882 1.00 91.62 286 VAL A CA 1
ATOM 2188 C C . VAL A 1 286 ? -8.862 -3.580 -16.902 1.00 91.62 286 VAL A C 1
ATOM 2190 O O . VAL A 1 286 ? -9.407 -3.107 -15.905 1.00 91.62 286 VAL A O 1
ATOM 2193 N N . PRO A 1 287 ? -8.859 -4.909 -17.112 1.00 88.31 287 PRO A N 1
ATOM 2194 C CA . PRO A 1 287 ? -9.461 -5.842 -16.165 1.00 88.31 287 PRO A CA 1
ATOM 2195 C C . PRO A 1 287 ? -8.829 -5.756 -14.768 1.00 88.31 287 PRO A C 1
ATOM 2197 O O . PRO A 1 287 ? -7.612 -5.658 -14.630 1.00 88.31 287 PRO A O 1
ATOM 2200 N N . GLY A 1 288 ? -9.632 -5.944 -13.714 1.00 82.44 288 GLY A N 1
ATOM 2201 C CA . GLY A 1 288 ? -9.156 -6.004 -12.320 1.00 82.44 288 GLY A CA 1
ATOM 2202 C C . GLY A 1 288 ? -8.094 -7.080 -12.041 1.00 82.44 288 GLY A C 1
ATOM 2203 O O . GLY A 1 288 ? -7.392 -7.011 -11.038 1.00 82.44 288 GLY A O 1
ATOM 2204 N N . LYS A 1 289 ? -7.960 -8.072 -12.933 1.00 80.19 289 LYS A N 1
ATOM 2205 C CA . LYS A 1 289 ? -6.955 -9.146 -12.862 1.00 80.19 289 LYS A CA 1
ATOM 2206 C C . LYS A 1 289 ? -5.612 -8.772 -13.507 1.00 80.19 289 LYS A C 1
ATOM 2208 O O . LYS A 1 289 ? -4.707 -9.598 -13.476 1.00 80.19 289 LYS A O 1
ATOM 2213 N N . ALA A 1 290 ? -5.487 -7.591 -14.116 1.00 84.31 290 ALA A N 1
ATOM 2214 C CA . ALA A 1 290 ? -4.257 -7.146 -14.761 1.00 84.31 290 ALA A CA 1
ATOM 2215 C C . ALA A 1 290 ? -3.147 -6.844 -13.748 1.00 84.31 290 ALA A C 1
ATOM 2217 O O . ALA A 1 290 ? -3.395 -6.217 -12.715 1.00 84.31 290 ALA A O 1
ATOM 2218 N N . MET A 1 291 ? -1.924 -7.246 -14.101 1.00 84.06 291 MET A N 1
ATOM 2219 C CA . MET A 1 291 ? -0.709 -6.983 -13.333 1.00 84.06 291 MET A CA 1
ATOM 2220 C C . MET A 1 291 ? -0.003 -5.752 -13.888 1.00 84.06 291 MET A C 1
ATOM 2222 O O . MET A 1 291 ? 0.536 -5.814 -14.991 1.00 84.06 291 MET A O 1
ATOM 2226 N N . ASN A 1 292 ? -0.024 -4.651 -13.138 1.00 86.88 292 ASN A N 1
ATOM 2227 C CA . ASN A 1 292 ? 0.824 -3.476 -13.352 1.00 86.88 292 ASN A CA 1
ATOM 2228 C C . ASN A 1 292 ? 0.612 -2.464 -12.205 1.00 86.88 292 ASN A C 1
ATOM 2230 O O . ASN A 1 292 ? -0.155 -2.699 -11.268 1.00 86.88 292 ASN A O 1
ATOM 2234 N N . VAL A 1 293 ? 1.246 -1.303 -12.321 1.00 91.06 293 VAL A N 1
ATOM 2235 C CA . VAL A 1 293 ? 1.004 -0.106 -11.521 1.00 91.06 293 VAL A CA 1
ATOM 2236 C C . VAL A 1 293 ? -0.101 0.728 -12.179 1.00 91.06 293 VAL A C 1
ATOM 2238 O O . VAL A 1 293 ? 0.158 1.584 -13.024 1.00 91.06 293 VAL A O 1
ATOM 2241 N N . PHE A 1 294 ? -1.355 0.493 -11.786 1.00 92.19 294 PHE A N 1
ATOM 2242 C CA . PHE A 1 294 ? -2.529 1.243 -12.251 1.00 92.19 294 PHE A CA 1
ATOM 2243 C C . PHE A 1 294 ? -3.103 2.116 -11.135 1.00 92.19 294 PHE A C 1
ATOM 2245 O O . PHE A 1 294 ? -4.311 2.158 -10.909 1.00 92.19 294 PHE A O 1
ATOM 2252 N N . ILE A 1 295 ? -2.227 2.832 -10.438 1.00 90.94 295 ILE A N 1
ATOM 2253 C CA . ILE A 1 295 ? -2.589 3.698 -9.321 1.00 90.94 295 ILE A CA 1
ATOM 2254 C C . ILE A 1 295 ? -2.201 5.142 -9.612 1.00 90.94 295 ILE A C 1
ATOM 2256 O O . ILE A 1 295 ? -1.147 5.426 -10.177 1.00 90.94 295 ILE A O 1
ATOM 2260 N N . SER A 1 296 ? -3.063 6.067 -9.210 1.00 89.75 296 SER A N 1
ATOM 2261 C CA . SER A 1 296 ? -2.758 7.494 -9.181 1.00 89.75 296 SER A CA 1
ATOM 2262 C C . SER A 1 296 ? -3.284 8.121 -7.897 1.00 89.75 296 SER A C 1
ATOM 2264 O O . SER A 1 296 ? -3.702 7.431 -6.970 1.00 89.75 296 SER A O 1
ATOM 2266 N N . THR A 1 297 ? -3.233 9.446 -7.819 1.00 88.81 297 THR A N 1
ATOM 2267 C CA . THR A 1 297 ? -3.645 10.214 -6.651 1.00 88.81 297 THR A CA 1
ATOM 2268 C C . THR A 1 297 ? -4.460 11.432 -7.052 1.00 88.81 297 THR A C 1
ATOM 2270 O O . THR A 1 297 ? -4.199 12.063 -8.080 1.00 88.81 297 THR A O 1
ATOM 2273 N N . VAL A 1 298 ? -5.416 11.794 -6.202 1.00 89.94 298 VAL A N 1
ATOM 2274 C CA . VAL A 1 298 ? -6.086 13.097 -6.225 1.00 89.94 298 VAL A CA 1
ATOM 2275 C C . VAL A 1 298 ? -5.897 13.789 -4.886 1.00 89.94 298 VAL A C 1
ATOM 2277 O O . VAL A 1 298 ? -5.807 13.149 -3.840 1.00 89.94 298 VAL A O 1
ATOM 2280 N N . GLU A 1 299 ? -5.808 15.112 -4.926 1.00 88.19 299 GLU A N 1
ATOM 2281 C CA . GLU A 1 299 ? -5.609 15.931 -3.737 1.00 88.19 299 GLU A CA 1
ATOM 2282 C C . GLU A 1 299 ? -6.833 16.804 -3.503 1.00 88.19 299 GLU A C 1
ATOM 2284 O O . GLU A 1 299 ? -7.189 17.629 -4.342 1.00 88.19 299 GLU A O 1
ATOM 2289 N N . SER A 1 300 ? -7.426 16.668 -2.325 1.00 90.12 300 SER A N 1
ATOM 2290 C CA . SER A 1 300 ? -8.481 17.554 -1.845 1.00 90.12 300 SER A CA 1
ATOM 2291 C C . SER A 1 300 ? -7.970 18.387 -0.668 1.00 90.12 300 SER A C 1
ATOM 2293 O O . SER A 1 300 ? -6.955 18.069 -0.047 1.00 90.12 300 SER A O 1
ATOM 2295 N N . PHE A 1 301 ? -8.632 19.507 -0.394 1.00 89.81 301 PHE A N 1
ATOM 2296 C CA . PHE A 1 301 ? -8.249 20.433 0.667 1.00 89.81 301 PHE A CA 1
ATOM 2297 C C . PHE A 1 301 ? -9.470 20.755 1.507 1.00 89.81 301 PHE A C 1
ATOM 2299 O O . PHE A 1 301 ? -10.491 21.161 0.954 1.00 89.81 301 PHE A O 1
ATOM 2306 N N . HIS A 1 302 ? -9.318 20.630 2.820 1.00 91.94 302 HIS A N 1
ATOM 2307 C CA . HIS A 1 302 ? -10.414 20.750 3.776 1.00 91.94 302 HIS A CA 1
ATOM 2308 C C . HIS A 1 302 ? -10.001 21.659 4.916 1.00 91.94 302 HIS A C 1
ATOM 2310 O O . HIS A 1 302 ? -8.862 21.593 5.378 1.00 91.94 302 HIS A O 1
ATOM 2316 N N . ARG A 1 303 ? -10.912 22.512 5.381 1.00 92.56 303 ARG A N 1
ATOM 2317 C CA . ARG A 1 303 ? -10.679 23.319 6.578 1.00 92.56 303 ARG A CA 1
ATOM 2318 C C . ARG A 1 303 ? -11.283 22.587 7.770 1.00 92.56 303 ARG A C 1
ATOM 2320 O O . ARG A 1 303 ? -12.496 22.469 7.843 1.00 92.56 303 ARG A O 1
ATOM 2327 N N . VAL A 1 304 ? -10.439 22.085 8.667 1.00 93.88 304 VAL A N 1
ATOM 2328 C CA . VAL A 1 304 ? -10.847 21.144 9.721 1.00 93.88 304 VAL A CA 1
ATOM 2329 C C . VAL A 1 304 ? -10.402 21.643 11.092 1.00 93.88 304 VAL A C 1
ATOM 2331 O O . VAL A 1 304 ? -9.278 22.125 11.248 1.00 93.88 304 VAL A O 1
ATOM 2334 N N . SER A 1 305 ? -11.288 21.517 12.075 1.00 92.00 305 SER A N 1
ATOM 2335 C CA . SER A 1 305 ? -11.051 21.698 13.512 1.00 92.00 305 SER A CA 1
ATOM 2336 C C . SER A 1 305 ? -11.570 20.477 14.290 1.00 92.00 305 SER A C 1
ATOM 2338 O O . SER A 1 305 ? -12.361 19.705 13.735 1.00 92.00 305 SER A O 1
ATOM 2340 N N . PRO A 1 306 ? -11.215 20.326 15.580 1.00 86.38 306 PRO A N 1
ATOM 2341 C CA . PRO A 1 306 ? -11.779 19.273 16.430 1.00 86.38 306 PRO A CA 1
ATOM 2342 C C . PRO A 1 306 ? -13.319 19.274 16.489 1.00 86.38 306 PRO A C 1
ATOM 2344 O O . PRO A 1 306 ? -13.937 18.212 16.525 1.00 86.38 306 PRO A O 1
ATOM 2347 N N . GLU A 1 307 ? -13.939 20.453 16.388 1.00 90.19 307 GLU A N 1
ATOM 2348 C CA . GLU A 1 307 ? -15.400 20.630 16.422 1.00 90.19 307 GLU A CA 1
ATOM 2349 C C . GLU A 1 307 ? -16.098 20.363 15.081 1.00 90.19 307 GLU A C 1
ATOM 2351 O O . GLU A 1 307 ? -17.325 20.364 15.003 1.00 90.19 307 GLU A O 1
ATOM 2356 N N . THR A 1 308 ? -15.349 20.137 13.996 1.00 94.06 308 THR A N 1
ATOM 2357 C CA . THR A 1 308 ? -15.955 19.892 12.680 1.00 94.06 308 THR A CA 1
ATOM 2358 C C . THR A 1 308 ? -16.808 18.617 12.719 1.00 94.06 308 THR A C 1
ATOM 2360 O O . THR A 1 308 ? -16.363 17.563 13.192 1.00 94.06 308 THR A O 1
ATOM 2363 N N . GLY A 1 309 ? -18.048 18.695 12.227 1.00 96.00 309 GLY A N 1
ATOM 2364 C CA . GLY A 1 309 ? -18.957 17.551 12.164 1.00 96.00 309 GLY A CA 1
ATOM 2365 C C . GLY A 1 309 ? -18.428 16.468 11.220 1.00 96.00 309 GLY A C 1
ATOM 2366 O O . GLY A 1 309 ? -18.041 16.765 10.091 1.00 96.00 309 GLY A O 1
ATOM 2367 N N . LEU A 1 310 ? -18.420 15.203 11.659 1.00 97.44 310 LEU A N 1
ATOM 2368 C CA . LEU A 1 310 ? -17.856 14.099 10.870 1.00 97.44 310 LEU A CA 1
ATOM 2369 C C . LEU A 1 310 ? -18.571 13.933 9.522 1.00 97.44 310 LEU A C 1
ATOM 2371 O O . LEU A 1 310 ? -17.920 13.854 8.485 1.00 97.44 310 LEU A O 1
ATOM 2375 N N . TRP A 1 311 ? -19.903 13.910 9.536 1.00 98.00 311 TRP A N 1
ATOM 2376 C CA . TRP A 1 311 ? -20.717 13.687 8.338 1.00 98.00 311 TRP A CA 1
ATOM 2377 C C . TRP A 1 311 ? -20.667 14.853 7.353 1.00 98.00 311 TRP A C 1
ATOM 2379 O O . TRP A 1 311 ? -20.624 14.644 6.141 1.00 98.00 311 TRP A O 1
ATOM 2389 N N . GLU A 1 312 ? -20.608 16.084 7.864 1.00 97.50 312 GLU A N 1
ATOM 2390 C CA . GLU A 1 312 ? -20.373 17.267 7.037 1.00 97.50 312 GLU A CA 1
ATOM 2391 C C . GLU A 1 312 ? -19.011 17.175 6.343 1.00 97.50 312 GLU A C 1
ATOM 2393 O O . GLU A 1 312 ? -18.929 17.308 5.121 1.00 97.50 312 GLU A O 1
ATOM 2398 N N . LEU A 1 313 ? -17.957 16.858 7.100 1.00 97.81 313 LEU A N 1
ATOM 2399 C CA . LEU A 1 313 ? -16.617 16.678 6.553 1.00 97.81 313 LEU A CA 1
ATOM 2400 C C . LEU A 1 313 ? -16.562 15.520 5.547 1.00 97.81 313 LEU A C 1
ATOM 2402 O O . LEU A 1 313 ? -15.917 15.648 4.512 1.00 97.81 313 LEU A O 1
ATOM 2406 N N . ALA A 1 314 ? -17.270 14.416 5.792 1.00 98.38 314 ALA A N 1
ATOM 2407 C CA . ALA A 1 314 ? -17.354 13.297 4.856 1.00 98.38 314 ALA A CA 1
ATOM 2408 C C . ALA A 1 314 ? -17.980 13.715 3.518 1.00 98.38 314 ALA A C 1
ATOM 2410 O O . ALA A 1 314 ? -17.478 13.330 2.463 1.00 98.38 314 ALA A O 1
ATOM 2411 N N . ARG A 1 315 ? -19.036 14.537 3.523 1.00 98.44 315 ARG A N 1
ATOM 2412 C CA . ARG A 1 315 ? -19.608 15.089 2.283 1.00 98.44 315 ARG A CA 1
ATOM 2413 C C . ARG A 1 315 ? -18.622 16.012 1.563 1.00 98.44 315 ARG A C 1
ATOM 2415 O O . ARG A 1 315 ? -18.381 15.815 0.375 1.00 98.44 315 ARG A O 1
ATOM 2422 N N . GLN A 1 316 ? -17.962 16.921 2.286 1.00 97.56 316 GLN A N 1
ATOM 2423 C CA . GLN A 1 316 ? -16.935 17.807 1.714 1.00 97.56 316 GLN A CA 1
ATOM 2424 C C . GLN A 1 316 ? -15.769 17.021 1.091 1.00 97.56 316 GLN A C 1
ATOM 2426 O O . GLN A 1 316 ? -15.295 17.345 0.000 1.00 97.56 316 GLN A O 1
ATOM 2431 N N . VAL A 1 317 ? -15.317 15.950 1.751 1.00 97.31 317 VAL A N 1
ATOM 2432 C CA . VAL A 1 317 ? -14.281 15.048 1.230 1.00 97.31 317 VAL A CA 1
ATOM 2433 C C . VAL A 1 317 ? -14.745 14.348 -0.041 1.00 97.31 317 VAL A C 1
ATOM 2435 O O . VAL A 1 317 ? -14.002 14.334 -1.024 1.00 97.31 317 VAL A O 1
ATOM 2438 N N . GLN A 1 318 ? -15.964 13.807 -0.053 1.00 97.56 318 GLN A N 1
ATOM 2439 C CA . GLN A 1 318 ? -16.526 13.153 -1.232 1.00 97.56 318 GLN A CA 1
ATOM 2440 C C . GLN A 1 318 ? -16.619 14.106 -2.428 1.00 97.56 318 GLN A C 1
ATOM 2442 O O . GLN A 1 318 ? -16.191 13.748 -3.528 1.00 97.56 318 GLN A O 1
ATOM 2447 N N . GLU A 1 319 ? -17.136 15.316 -2.219 1.00 97.31 319 GLU A N 1
ATOM 2448 C CA . GLU A 1 319 ? -17.225 16.358 -3.247 1.00 97.31 319 GLU A CA 1
ATOM 2449 C C . GLU A 1 319 ? -15.838 16.778 -3.742 1.00 97.31 319 GLU A C 1
ATOM 2451 O O . GLU A 1 319 ? -15.605 16.877 -4.948 1.00 97.31 319 GLU A O 1
ATOM 2456 N N . GLY A 1 320 ? -14.884 16.963 -2.825 1.00 94.81 320 GLY A N 1
ATOM 2457 C CA . GLY A 1 320 ? -13.508 17.321 -3.153 1.00 94.81 320 GLY A CA 1
ATOM 2458 C C . GLY A 1 320 ? -12.804 16.260 -4.001 1.00 94.81 320 GLY A C 1
ATOM 2459 O O . GLY A 1 320 ? -12.149 16.603 -4.984 1.00 94.81 320 GLY A O 1
ATOM 2460 N N . ILE A 1 321 ? -12.951 14.979 -3.652 1.00 94.81 321 ILE A N 1
ATOM 2461 C CA . ILE A 1 321 ? -12.387 13.858 -4.419 1.00 94.81 321 ILE A CA 1
ATOM 2462 C C . ILE A 1 321 ? -13.066 13.757 -5.789 1.00 94.81 321 ILE A C 1
ATOM 2464 O O . ILE A 1 321 ? -12.375 13.717 -6.808 1.00 94.81 321 ILE A O 1
ATOM 2468 N N . SER A 1 322 ? -14.401 13.757 -5.828 1.00 95.56 322 SER A N 1
ATOM 2469 C CA . SER A 1 322 ? -15.169 13.608 -7.072 1.00 95.56 322 SER A CA 1
ATOM 2470 C C . SER A 1 322 ? -14.879 14.749 -8.044 1.00 95.56 322 SER A C 1
ATOM 2472 O O . SER A 1 322 ? -14.551 14.499 -9.198 1.00 95.56 322 SER A O 1
ATOM 2474 N N . GLY A 1 323 ? -14.834 15.993 -7.559 1.00 94.62 323 GLY A N 1
ATOM 2475 C CA . GLY A 1 323 ? -14.513 17.149 -8.392 1.00 94.62 323 GLY A CA 1
ATOM 2476 C C . GLY A 1 323 ? -13.102 17.115 -8.996 1.00 94.62 323 GLY A C 1
ATOM 2477 O O . GLY A 1 323 ? -12.893 17.649 -10.082 1.00 94.62 323 GLY A O 1
ATOM 2478 N N . GLU A 1 324 ? -12.115 16.498 -8.339 1.00 92.06 324 GLU A N 1
ATOM 2479 C CA . GLU A 1 324 ? -10.779 16.299 -8.927 1.00 92.06 324 GLU A CA 1
ATOM 2480 C C . GLU A 1 324 ? -10.737 15.136 -9.924 1.00 92.06 324 GLU A C 1
ATOM 2482 O O . GLU A 1 324 ? -9.978 15.174 -10.898 1.00 92.06 324 GLU A O 1
ATOM 2487 N N . LEU A 1 325 ? -11.563 14.111 -9.712 1.00 92.25 325 LEU A N 1
ATOM 2488 C CA . LEU A 1 325 ? -11.739 13.024 -10.669 1.00 92.25 325 LEU A CA 1
ATOM 2489 C C . LEU A 1 325 ? -12.416 13.523 -11.950 1.00 92.25 325 LEU A C 1
ATOM 2491 O O . LEU A 1 325 ? -11.898 13.242 -13.029 1.00 92.25 325 LEU A O 1
ATOM 2495 N N . ASP A 1 326 ? -13.480 14.317 -11.834 1.00 92.25 326 ASP A N 1
ATOM 2496 C CA . ASP A 1 326 ? -14.223 14.893 -12.965 1.00 92.25 326 ASP A CA 1
ATOM 2497 C C . ASP A 1 326 ? -13.354 15.833 -13.811 1.00 92.25 326 ASP A C 1
ATOM 2499 O O . ASP A 1 326 ? -13.493 15.906 -15.029 1.00 92.25 326 ASP A O 1
ATOM 2503 N N . ARG A 1 327 ? -12.396 16.521 -13.176 1.00 88.56 327 ARG A N 1
ATOM 2504 C CA . ARG A 1 327 ? -11.402 17.365 -13.862 1.00 88.56 327 ARG A CA 1
ATOM 2505 C C . ARG A 1 327 ? -10.273 16.575 -14.527 1.00 88.56 327 ARG A C 1
ATOM 2507 O O . ARG A 1 327 ? -9.477 17.167 -15.246 1.00 88.56 327 ARG A O 1
ATOM 2514 N N . GLY A 1 328 ? -10.166 15.268 -14.281 1.00 88.69 328 GLY A N 1
ATOM 2515 C CA . GLY A 1 328 ? -9.103 14.430 -14.838 1.00 88.69 328 GLY A CA 1
ATOM 2516 C C . GLY A 1 328 ? -7.753 14.540 -14.119 1.00 88.69 328 GLY A C 1
ATOM 2517 O O . GLY A 1 328 ? -6.744 14.074 -14.649 1.00 88.69 328 GLY A O 1
ATOM 2518 N N . SER A 1 329 ? -7.697 15.094 -12.902 1.00 87.69 329 SER A N 1
ATOM 2519 C CA . SER A 1 329 ? -6.421 15.378 -12.220 1.00 87.69 329 SER A CA 1
ATOM 2520 C C . SER A 1 329 ? -5.603 14.145 -11.824 1.00 87.69 329 SER A C 1
ATOM 2522 O O . SER A 1 329 ? -4.384 14.233 -11.653 1.00 87.69 329 SER A O 1
ATOM 2524 N N . HIS A 1 330 ? -6.234 12.972 -11.787 1.00 89.12 330 HIS A N 1
ATOM 2525 C CA . HIS A 1 330 ? -5.575 11.674 -11.628 1.00 89.12 330 HIS A CA 1
ATOM 2526 C C . HIS A 1 330 ? -4.709 11.272 -12.840 1.00 89.12 330 HIS A C 1
ATOM 2528 O O . HIS A 1 330 ? -3.825 10.432 -12.696 1.00 89.12 330 HIS A O 1
ATOM 2534 N N . PHE A 1 331 ? -4.883 11.883 -14.014 1.00 87.50 331 PHE A N 1
ATOM 2535 C CA . PHE A 1 331 ? -3.984 11.697 -15.163 1.00 87.50 331 PHE A CA 1
ATOM 2536 C C . PHE A 1 331 ? -2.914 12.785 -15.283 1.00 87.50 331 PHE A C 1
ATOM 2538 O O . PHE A 1 331 ? -2.001 12.673 -16.097 1.00 87.50 331 PHE A O 1
ATOM 2545 N N . GLU A 1 332 ? -3.016 13.851 -14.494 1.00 81.94 332 GLU A N 1
ATOM 2546 C CA . GLU A 1 332 ? -2.146 15.018 -14.624 1.00 81.94 332 GLU A CA 1
ATOM 2547 C C . GLU A 1 332 ? -0.939 14.888 -13.700 1.00 81.94 332 GLU A C 1
ATOM 2549 O O . GLU A 1 332 ? 0.194 14.990 -14.150 1.00 81.94 332 GLU A O 1
ATOM 2554 N N . ARG A 1 333 ? -1.160 14.605 -12.411 1.00 75.69 333 ARG A N 1
ATOM 2555 C CA . ARG A 1 333 ? -0.122 14.721 -11.376 1.00 75.69 333 ARG A CA 1
ATOM 2556 C C . ARG A 1 333 ? 1.022 13.719 -11.519 1.00 75.69 333 ARG A C 1
ATOM 2558 O O . ARG A 1 333 ? 2.170 14.099 -11.742 1.00 75.69 333 ARG A O 1
ATOM 2565 N N . PHE A 1 334 ? 0.721 12.444 -11.289 1.00 73.88 334 PHE A N 1
ATOM 2566 C CA . PHE A 1 334 ? 1.738 11.397 -11.209 1.00 73.88 334 PHE A CA 1
ATOM 2567 C C . PHE A 1 334 ? 2.396 11.136 -12.577 1.00 73.88 334 PHE A C 1
ATOM 2569 O O . PHE A 1 334 ? 3.623 11.033 -12.634 1.00 73.88 334 PHE A O 1
ATOM 2576 N N . PRO A 1 335 ? 1.652 11.181 -13.699 1.00 73.88 335 PRO A N 1
ATOM 2577 C CA . PRO A 1 335 ? 2.257 11.093 -15.025 1.00 73.88 335 PRO A CA 1
ATOM 2578 C C . PRO A 1 335 ? 3.123 12.291 -15.417 1.00 73.88 335 PRO A C 1
ATOM 2580 O O . PRO A 1 335 ? 4.175 12.103 -16.029 1.00 73.88 335 PRO A O 1
ATOM 2583 N N . LEU A 1 336 ? 2.730 13.521 -15.058 1.00 74.31 336 LEU A N 1
ATOM 2584 C CA . LEU A 1 336 ? 3.583 14.692 -15.269 1.00 74.31 336 LEU A CA 1
ATOM 2585 C C . LEU A 1 336 ? 4.881 14.559 -14.476 1.00 74.31 336 LEU A C 1
ATOM 2587 O O . LEU A 1 336 ? 5.949 14.787 -15.037 1.00 74.31 336 LEU A O 1
ATOM 2591 N N . LEU A 1 337 ? 4.798 14.155 -13.203 1.00 76.12 337 LEU A N 1
ATOM 2592 C CA . LEU A 1 337 ? 5.976 13.905 -12.374 1.00 76.12 337 LEU A CA 1
ATOM 2593 C C . LEU A 1 337 ? 6.907 12.889 -13.046 1.00 76.12 337 LEU A C 1
ATOM 2595 O O . LEU A 1 337 ? 8.093 13.160 -13.222 1.00 76.12 337 LEU A O 1
ATOM 2599 N N . ALA A 1 338 ? 6.356 11.765 -13.501 1.00 77.50 338 ALA A N 1
ATOM 2600 C CA . ALA A 1 338 ? 7.116 10.746 -14.206 1.00 77.50 338 ALA A CA 1
ATOM 2601 C C . ALA A 1 338 ? 7.775 11.265 -15.496 1.00 77.50 338 ALA A C 1
ATOM 2603 O O . ALA A 1 338 ? 8.939 10.962 -15.767 1.00 77.50 338 ALA A O 1
ATOM 2604 N N . ARG A 1 339 ? 7.059 12.078 -16.285 1.00 75.38 339 ARG A N 1
ATOM 2605 C CA . ARG A 1 339 ? 7.590 12.699 -17.507 1.00 75.38 339 ARG A CA 1
ATOM 2606 C C . ARG A 1 339 ? 8.726 13.673 -17.201 1.00 75.38 339 ARG A C 1
ATOM 2608 O O . ARG A 1 339 ? 9.731 13.652 -17.907 1.00 75.38 339 ARG A O 1
ATOM 2615 N N . LEU A 1 340 ? 8.572 14.507 -16.172 1.00 77.12 340 LEU A N 1
ATOM 2616 C CA . LEU A 1 340 ? 9.589 15.475 -15.760 1.00 77.12 340 LEU A CA 1
ATOM 2617 C C . LEU A 1 340 ? 10.862 14.763 -15.302 1.00 77.12 340 LEU A C 1
ATOM 2619 O O . LEU A 1 340 ? 11.923 15.043 -15.847 1.00 77.12 340 LEU A O 1
ATOM 2623 N N . ILE A 1 341 ? 10.744 13.781 -14.404 1.00 76.00 341 ILE A N 1
ATOM 2624 C CA . ILE A 1 341 ? 11.890 13.018 -13.886 1.00 76.00 341 ILE A CA 1
ATOM 2625 C C . ILE A 1 341 ? 12.664 12.349 -15.028 1.00 76.00 341 ILE A C 1
ATOM 2627 O O . ILE A 1 341 ? 13.886 12.469 -15.098 1.00 76.00 341 ILE A O 1
ATOM 2631 N N . LYS A 1 342 ? 11.963 11.698 -15.968 1.00 71.69 342 LYS A N 1
ATOM 2632 C CA . LYS A 1 342 ? 12.609 11.062 -17.127 1.00 71.69 342 LYS A CA 1
ATOM 2633 C C . LYS A 1 342 ? 13.283 12.068 -18.063 1.00 71.69 342 LYS A C 1
ATOM 2635 O O . LYS A 1 342 ? 14.322 11.751 -18.637 1.00 71.69 342 LYS A O 1
ATOM 2640 N N . ALA A 1 343 ? 12.712 13.262 -18.229 1.00 72.31 343 ALA A N 1
ATOM 2641 C CA . ALA A 1 343 ? 13.273 14.309 -19.082 1.00 72.31 343 ALA A CA 1
ATOM 2642 C C . ALA A 1 343 ? 14.488 15.010 -18.449 1.00 72.31 343 ALA A C 1
ATOM 2644 O O . ALA A 1 343 ? 15.345 15.525 -19.164 1.00 72.31 343 ALA A O 1
ATOM 2645 N N . THR A 1 344 ? 14.594 15.016 -17.118 1.00 67.12 344 THR A N 1
ATOM 2646 C CA . THR A 1 344 ? 15.645 15.724 -16.382 1.00 67.12 344 THR A CA 1
ATOM 2647 C C . THR A 1 344 ? 16.616 14.773 -15.682 1.00 67.12 344 THR A C 1
ATOM 2649 O O . THR A 1 344 ? 16.963 14.996 -14.523 1.00 67.12 344 THR A O 1
ATOM 2652 N N . LYS A 1 345 ? 17.127 13.750 -16.388 1.00 64.31 345 LYS A N 1
ATOM 2653 C CA . LYS A 1 345 ? 18.128 12.794 -15.852 1.00 64.31 345 LYS A CA 1
ATOM 2654 C C . LYS A 1 345 ? 19.371 13.467 -15.236 1.00 64.31 345 LYS A C 1
ATOM 2656 O O . LYS A 1 345 ? 19.998 12.899 -14.354 1.00 64.31 345 LYS A O 1
ATOM 2661 N N . ARG A 1 346 ? 19.726 14.688 -15.669 1.00 57.66 346 ARG A N 1
ATOM 2662 C CA . ARG A 1 346 ? 20.827 15.486 -15.081 1.00 57.66 346 ARG A CA 1
ATOM 2663 C C . ARG A 1 346 ? 20.504 16.075 -13.700 1.00 57.66 346 ARG A C 1
ATOM 2665 O O . ARG A 1 346 ? 21.423 16.364 -12.949 1.00 57.66 346 ARG A O 1
ATOM 2672 N N . ILE A 1 347 ? 19.225 16.291 -13.393 1.00 58.97 347 ILE A N 1
ATOM 2673 C CA . ILE A 1 347 ? 18.740 16.877 -12.129 1.00 58.97 347 ILE A CA 1
ATOM 2674 C C . ILE A 1 347 ? 18.317 15.769 -11.156 1.00 58.97 347 ILE A C 1
ATOM 2676 O O . ILE A 1 347 ? 18.480 15.899 -9.944 1.00 58.97 347 ILE A O 1
ATOM 2680 N N . THR A 1 348 ? 17.802 14.662 -11.691 1.00 65.62 348 THR A N 1
ATOM 2681 C CA . THR A 1 348 ? 17.389 13.485 -10.929 1.00 65.62 348 THR A CA 1
ATOM 2682 C C . THR A 1 348 ? 18.068 12.249 -11.524 1.00 65.62 348 THR A C 1
ATOM 2684 O O . THR A 1 348 ? 17.459 11.549 -12.336 1.00 65.62 348 THR A O 1
ATOM 2687 N N . PRO A 1 349 ? 19.353 12.017 -11.200 1.00 74.50 349 PRO A N 1
ATOM 2688 C CA . PRO A 1 349 ? 20.074 10.850 -11.692 1.00 74.50 349 PRO A CA 1
ATOM 2689 C C . PRO A 1 349 ? 19.478 9.555 -11.126 1.00 74.50 349 PRO A C 1
ATOM 2691 O O . PRO A 1 349 ? 18.808 9.564 -10.092 1.00 74.50 349 PRO A O 1
ATOM 2694 N N . ASN A 1 350 ? 19.761 8.428 -11.784 1.00 84.25 350 ASN A N 1
ATOM 2695 C CA . ASN A 1 350 ? 19.349 7.088 -11.342 1.00 84.25 350 ASN A CA 1
ATOM 2696 C C . ASN A 1 350 ? 20.245 6.578 -10.215 1.00 84.25 350 ASN A C 1
ATOM 2698 O O . ASN A 1 350 ? 20.843 5.511 -10.307 1.00 84.25 350 ASN A O 1
ATOM 2702 N N . THR A 1 351 ? 20.379 7.399 -9.183 1.00 86.38 351 THR A N 1
ATOM 2703 C CA . THR A 1 351 ? 21.211 7.154 -8.015 1.00 86.38 351 THR A CA 1
ATOM 2704 C C . THR A 1 351 ? 20.418 7.446 -6.753 1.00 86.38 351 THR A C 1
ATOM 2706 O O . THR A 1 351 ? 19.352 8.075 -6.770 1.00 86.38 351 THR A O 1
ATOM 2709 N N . TYR A 1 352 ? 20.984 7.019 -5.631 1.00 87.75 352 TYR A N 1
ATOM 2710 C CA . TYR A 1 352 ? 20.464 7.317 -4.309 1.00 87.75 352 TYR A CA 1
ATOM 2711 C C . TYR A 1 352 ? 20.256 8.828 -4.088 1.00 87.75 352 TYR A C 1
ATOM 2713 O O . TYR A 1 352 ? 19.200 9.250 -3.619 1.00 87.75 352 TYR A O 1
ATOM 2721 N N . GLU A 1 353 ? 21.208 9.668 -4.499 1.00 87.25 353 GLU A N 1
ATOM 2722 C CA . GLU A 1 353 ? 21.135 11.127 -4.357 1.00 87.25 353 GLU A CA 1
ATOM 2723 C C . GLU A 1 353 ? 19.996 11.724 -5.191 1.00 87.25 353 GLU A C 1
ATOM 2725 O O . GLU A 1 353 ? 19.291 12.626 -4.729 1.00 87.25 353 GLU A O 1
ATOM 2730 N N . GLY A 1 354 ? 19.779 11.200 -6.403 1.00 84.81 354 GLY A N 1
ATOM 2731 C CA . GLY A 1 354 ? 18.648 11.588 -7.242 1.00 84.81 354 GLY A CA 1
ATOM 2732 C C . GLY A 1 354 ? 17.311 11.257 -6.583 1.00 84.81 354 GLY A C 1
ATOM 2733 O O . GLY A 1 354 ? 16.411 12.099 -6.558 1.00 84.81 354 GLY A O 1
ATOM 2734 N N . SER A 1 355 ? 17.207 10.082 -5.960 1.00 88.06 355 SER A N 1
ATOM 2735 C CA . SER A 1 355 ? 16.036 9.686 -5.173 1.00 88.06 355 SER A CA 1
ATOM 2736 C C . SER A 1 355 ? 15.786 10.612 -3.977 1.00 88.06 355 SER A C 1
ATOM 2738 O O . SER A 1 355 ? 14.675 11.119 -3.794 1.00 88.06 355 SER A O 1
ATOM 2740 N N . VAL A 1 356 ? 16.827 10.928 -3.198 1.00 87.50 356 VAL A N 1
ATOM 2741 C CA . VAL A 1 356 ? 16.728 11.871 -2.070 1.00 87.50 356 VAL A CA 1
ATOM 2742 C C . VAL A 1 356 ? 16.278 13.257 -2.547 1.00 87.50 356 VAL A C 1
ATOM 2744 O O . VAL A 1 356 ? 15.404 13.868 -1.926 1.00 87.50 356 VAL A O 1
ATOM 2747 N N . SER A 1 357 ? 16.829 13.744 -3.664 1.00 83.38 357 SER A N 1
ATOM 2748 C CA . SER A 1 357 ? 16.456 15.028 -4.274 1.00 83.38 357 SER A CA 1
ATOM 2749 C C . SER A 1 357 ? 14.979 15.058 -4.685 1.00 83.38 357 SER A C 1
ATOM 2751 O O . SER A 1 357 ? 14.251 15.987 -4.319 1.00 83.38 357 SER A O 1
ATOM 2753 N N . LEU A 1 358 ? 14.509 14.000 -5.357 1.00 83.50 358 LEU A N 1
ATOM 2754 C CA . LEU A 1 358 ? 13.110 13.833 -5.752 1.00 83.50 358 LEU A CA 1
ATOM 2755 C C . LEU A 1 358 ? 12.168 13.919 -4.543 1.00 83.50 358 LEU A C 1
ATOM 2757 O O . LEU A 1 358 ? 11.207 14.695 -4.547 1.00 83.50 358 LEU A O 1
ATOM 2761 N N . LEU A 1 359 ? 12.453 13.154 -3.488 1.00 83.38 359 LEU A N 1
ATOM 2762 C CA . LEU A 1 359 ? 11.616 13.121 -2.289 1.00 83.38 359 LEU A CA 1
ATOM 2763 C C . LEU A 1 359 ? 11.605 14.476 -1.569 1.00 83.38 359 LEU A C 1
ATOM 2765 O O . LEU A 1 359 ? 10.546 14.954 -1.159 1.00 83.38 359 LEU A O 1
ATOM 2769 N N . LYS A 1 360 ? 12.763 15.143 -1.473 1.00 79.62 360 LYS A N 1
ATOM 2770 C CA . LYS A 1 360 ? 12.875 16.481 -0.877 1.00 79.62 360 LYS A CA 1
ATOM 2771 C C . LYS A 1 360 ? 12.045 17.512 -1.649 1.00 79.62 360 LYS A C 1
ATOM 2773 O O . LYS A 1 360 ? 11.332 18.310 -1.039 1.00 79.62 360 LYS A O 1
ATOM 2778 N N . GLN A 1 361 ? 12.083 17.482 -2.982 1.00 74.94 361 GLN A N 1
ATOM 2779 C CA . GLN A 1 361 ? 11.279 18.373 -3.823 1.00 74.94 361 GLN A CA 1
ATOM 2780 C C . GLN A 1 361 ? 9.772 18.113 -3.663 1.00 74.94 361 GLN A C 1
ATOM 2782 O O . GLN A 1 361 ? 8.984 19.063 -3.569 1.00 74.94 361 GLN A O 1
ATOM 2787 N N . GLY A 1 362 ? 9.364 16.843 -3.567 1.00 72.44 362 GLY A N 1
ATOM 2788 C CA . GLY A 1 362 ? 7.981 16.460 -3.272 1.00 72.44 362 GLY A CA 1
ATOM 2789 C C . GLY A 1 362 ? 7.472 17.067 -1.959 1.00 72.44 362 GLY A C 1
ATOM 2790 O O . GLY A 1 362 ? 6.405 17.680 -1.928 1.00 72.44 362 GLY A O 1
ATOM 2791 N N . GLN A 1 363 ? 8.279 17.001 -0.898 1.00 71.31 363 GLN A N 1
ATOM 2792 C CA . GLN A 1 363 ? 7.911 17.512 0.427 1.00 71.31 363 GLN A CA 1
ATOM 2793 C C . GLN A 1 363 ? 7.825 19.036 0.503 1.00 71.31 363 GLN A C 1
ATOM 2795 O O . GLN A 1 363 ? 6.864 19.571 1.055 1.00 71.31 363 GLN A O 1
ATOM 2800 N N . MET A 1 364 ? 8.790 19.754 -0.081 1.00 66.62 364 MET A N 1
ATOM 2801 C CA . MET A 1 364 ? 8.788 21.226 -0.078 1.00 66.62 364 MET A CA 1
ATOM 2802 C C . MET A 1 364 ? 7.609 21.804 -0.864 1.00 66.62 364 MET A C 1
ATOM 2804 O O . MET A 1 364 ? 7.087 22.887 -0.570 1.00 66.62 364 MET A O 1
ATOM 2808 N N . THR A 1 365 ? 7.180 21.097 -1.909 1.00 59.56 365 THR A N 1
ATOM 2809 C CA . THR A 1 365 ? 6.093 21.587 -2.741 1.00 59.56 365 THR A CA 1
ATOM 2810 C C . THR A 1 365 ? 4.734 21.357 -2.087 1.00 59.56 365 THR A C 1
ATOM 2812 O O . THR A 1 365 ? 3.869 22.213 -2.299 1.00 59.56 365 THR A O 1
ATOM 2815 N N . ARG A 1 366 ? 4.528 20.290 -1.289 1.00 61.62 366 ARG A N 1
ATOM 2816 C CA . ARG A 1 366 ? 3.219 19.932 -0.701 1.00 61.62 366 ARG A CA 1
ATOM 2817 C C . ARG A 1 366 ? 3.339 19.011 0.533 1.00 61.62 366 ARG A C 1
ATOM 2819 O O . ARG A 1 366 ? 3.440 17.799 0.348 1.00 61.62 366 ARG A O 1
ATOM 2826 N N . PRO A 1 367 ? 3.252 19.521 1.773 1.00 62.03 367 PRO A N 1
ATOM 2827 C CA . PRO A 1 367 ? 3.168 18.662 2.948 1.00 62.03 367 PRO A CA 1
ATOM 2828 C C . PRO A 1 367 ? 1.748 18.079 3.032 1.00 62.03 367 PRO A C 1
ATOM 2830 O O . PRO A 1 367 ? 0.872 18.666 3.666 1.00 62.03 367 PRO A O 1
ATOM 2833 N N . HIS A 1 368 ? 1.475 16.961 2.350 1.00 68.25 368 HIS A N 1
ATOM 2834 C CA . HIS A 1 368 ? 0.231 16.231 2.617 1.00 68.25 368 HIS A CA 1
ATOM 2835 C C . HIS A 1 368 ? 0.283 15.755 4.056 1.00 68.25 368 HIS A C 1
ATOM 2837 O O . HIS A 1 368 ? 1.246 15.122 4.486 1.00 68.25 368 HIS A O 1
ATOM 2843 N N . VAL A 1 369 ? -0.745 16.114 4.810 1.00 81.44 369 VAL A N 1
ATOM 2844 C CA . VAL A 1 369 ? -0.840 15.782 6.232 1.00 81.44 369 VAL A CA 1
ATOM 2845 C C . VAL A 1 369 ? -1.573 14.451 6.399 1.00 81.44 369 VAL A C 1
ATOM 2847 O O . VAL A 1 369 ? -1.342 13.743 7.368 1.00 81.44 369 VAL A O 1
ATOM 2850 N N . SER A 1 370 ? -2.439 14.105 5.438 1.00 90.25 370 SER A N 1
ATOM 2851 C CA . SER A 1 370 ? -3.302 12.926 5.463 1.00 90.25 370 SER A CA 1
ATOM 2852 C C . SER A 1 370 ? -3.260 12.198 4.122 1.00 90.25 370 SER A C 1
ATOM 2854 O O . SER A 1 370 ? -3.482 12.819 3.079 1.00 90.25 370 SER A O 1
ATOM 2856 N N . VAL A 1 371 ? -3.031 10.884 4.152 1.00 93.62 371 VAL A N 1
ATOM 2857 C CA . VAL A 1 371 ? -3.128 9.999 2.980 1.00 93.62 371 VAL A CA 1
ATOM 2858 C C . VAL A 1 371 ? -4.043 8.824 3.303 1.00 93.62 371 VAL A C 1
ATOM 2860 O O . VAL A 1 371 ? -3.923 8.226 4.372 1.00 93.62 371 VAL A O 1
ATOM 2863 N N . VAL A 1 372 ? -4.959 8.487 2.395 1.00 95.94 372 VAL A N 1
ATOM 2864 C CA . VAL A 1 372 ? -5.779 7.271 2.498 1.00 95.94 372 VAL A CA 1
ATOM 2865 C C . VAL A 1 372 ? -5.700 6.475 1.202 1.00 95.94 372 VAL A C 1
ATOM 2867 O O . VAL A 1 372 ? -5.994 6.983 0.117 1.00 95.94 372 VAL A O 1
ATOM 2870 N N . SER A 1 373 ? -5.317 5.209 1.344 1.00 95.88 373 SER A N 1
ATOM 2871 C CA . SER A 1 373 ? -5.339 4.189 0.304 1.00 95.88 373 SER A CA 1
ATOM 2872 C C . SER A 1 373 ? -6.387 3.151 0.658 1.00 95.88 373 SER A C 1
ATOM 2874 O O . SER A 1 373 ? -6.226 2.418 1.627 1.00 95.88 373 SER A O 1
ATOM 2876 N N . ASN A 1 374 ? -7.464 3.089 -0.116 1.00 97.06 374 ASN A N 1
ATOM 2877 C CA . ASN A 1 374 ? -8.517 2.104 0.071 1.00 97.06 374 ASN A CA 1
ATOM 2878 C C . ASN A 1 374 ? -8.629 1.255 -1.193 1.00 97.06 374 ASN A C 1
ATOM 2880 O O . ASN A 1 374 ? -9.078 1.741 -2.231 1.00 97.06 374 ASN A O 1
ATOM 2884 N N . ILE A 1 375 ? -8.209 -0.007 -1.107 1.00 96.06 375 ILE A N 1
ATOM 2885 C CA . ILE A 1 375 ? -8.274 -0.954 -2.232 1.00 96.06 375 ILE A CA 1
ATOM 2886 C C . ILE A 1 375 ? -9.616 -1.693 -2.294 1.00 96.06 375 ILE A C 1
ATOM 2888 O O . ILE A 1 375 ? -9.827 -2.541 -3.160 1.00 96.06 375 ILE A O 1
ATOM 2892 N N . GLY A 1 376 ? -10.542 -1.342 -1.400 1.00 95.50 376 GLY A N 1
ATOM 2893 C CA . GLY A 1 376 ? -11.898 -1.852 -1.376 1.00 95.50 376 GLY A CA 1
ATOM 2894 C C . GLY A 1 376 ? -11.972 -3.311 -0.949 1.00 95.50 376 GLY A C 1
ATOM 2895 O O . GLY A 1 376 ? -11.194 -3.801 -0.126 1.00 95.50 376 GLY A O 1
ATOM 2896 N N . ARG A 1 377 ? -12.971 -4.006 -1.487 1.00 95.62 377 ARG A N 1
ATOM 2897 C CA . ARG A 1 377 ? -13.260 -5.388 -1.126 1.00 95.62 377 ARG A CA 1
ATOM 2898 C C . ARG A 1 377 ? -12.364 -6.350 -1.898 1.00 95.62 377 ARG A C 1
ATOM 2900 O O . ARG A 1 377 ? -12.351 -6.348 -3.127 1.00 95.62 377 ARG A O 1
ATOM 2907 N N . ILE A 1 378 ? -11.676 -7.210 -1.159 1.00 95.50 378 ILE A N 1
ATOM 2908 C CA . ILE A 1 378 ? -10.932 -8.339 -1.701 1.00 95.50 378 ILE A CA 1
ATOM 2909 C C . ILE A 1 378 ? -11.842 -9.564 -1.621 1.00 95.50 378 ILE A C 1
ATOM 2911 O O . ILE A 1 378 ? -12.370 -9.892 -0.562 1.00 95.50 378 ILE A O 1
ATOM 2915 N N . GLU A 1 379 ? -12.036 -10.233 -2.753 1.00 91.31 379 GLU A N 1
ATOM 2916 C CA . GLU A 1 379 ? -12.868 -11.432 -2.868 1.00 91.31 379 GLU A CA 1
ATOM 2917 C C . GLU A 1 379 ? -12.052 -12.533 -3.542 1.00 91.31 379 GLU A C 1
ATOM 2919 O O . GLU A 1 379 ? -11.391 -12.275 -4.554 1.00 91.31 379 GLU A O 1
ATOM 2924 N N . ALA A 1 380 ? -12.089 -13.740 -2.980 1.00 88.44 380 ALA A N 1
ATOM 2925 C CA . ALA A 1 380 ? -11.516 -14.925 -3.603 1.00 88.44 380 ALA A CA 1
ATOM 2926 C C . ALA A 1 380 ? -12.530 -15.558 -4.561 1.00 88.44 380 ALA A C 1
ATOM 2928 O O . ALA A 1 380 ? -13.716 -15.636 -4.242 1.00 88.44 380 ALA A O 1
ATOM 2929 N N . ASP A 1 381 ? -12.058 -16.047 -5.712 1.00 82.44 381 ASP A N 1
ATOM 2930 C CA . ASP A 1 381 ? -12.917 -16.743 -6.680 1.00 82.44 381 ASP A CA 1
ATOM 2931 C C . ASP A 1 381 ? -13.379 -18.106 -6.114 1.00 82.44 381 ASP A C 1
ATOM 2933 O O . ASP A 1 381 ? -14.416 -18.641 -6.512 1.00 82.44 381 ASP A O 1
ATOM 2937 N N . LYS A 1 382 ? -12.598 -18.686 -5.190 1.00 81.62 382 LYS A N 1
ATOM 2938 C CA . L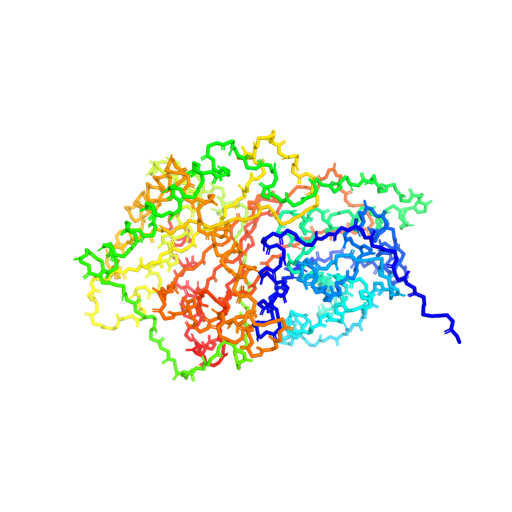YS A 1 382 ? -12.852 -19.971 -4.527 1.00 81.62 382 LYS A CA 1
ATOM 2939 C C . LYS A 1 382 ? -12.471 -19.891 -3.050 1.00 81.62 382 LYS A C 1
ATOM 2941 O O . LYS A 1 382 ? -11.541 -19.178 -2.687 1.00 81.62 382 LYS A O 1
ATOM 2946 N N . GLY A 1 383 ? -13.174 -20.649 -2.212 1.00 85.19 383 GLY A N 1
ATOM 2947 C CA . GLY A 1 383 ? -12.773 -20.859 -0.821 1.00 85.19 383 GLY A CA 1
ATOM 2948 C C . GLY A 1 383 ? -11.551 -21.776 -0.699 1.00 85.19 383 GLY A C 1
ATOM 2949 O O . GLY A 1 383 ? -11.195 -22.482 -1.645 1.00 85.19 383 GLY A O 1
ATOM 2950 N N . PHE A 1 384 ? -10.949 -21.780 0.487 1.00 94.00 384 PHE A N 1
ATOM 2951 C CA . PHE A 1 384 ? -9.848 -22.664 0.866 1.00 94.00 384 PHE A CA 1
ATOM 2952 C C . PHE A 1 384 ? -10.393 -23.727 1.828 1.00 94.00 384 PHE A C 1
ATOM 2954 O O . PHE A 1 384 ? -11.109 -23.388 2.767 1.00 94.00 384 PHE A O 1
ATOM 2961 N N . SER A 1 385 ? -10.130 -25.008 1.557 1.00 95.06 385 SER A N 1
ATOM 2962 C CA . SER A 1 385 ? -10.616 -26.130 2.374 1.00 95.06 385 SER A CA 1
ATOM 2963 C C . SER A 1 385 ? -9.524 -26.758 3.238 1.00 95.06 385 SER A C 1
ATOM 2965 O O . SER A 1 385 ? -9.835 -27.340 4.275 1.00 95.06 385 SER A O 1
ATOM 2967 N N . SER A 1 386 ? -8.251 -26.616 2.850 1.00 97.44 386 SER A N 1
ATOM 2968 C CA . SER A 1 386 ? -7.115 -27.147 3.619 1.00 97.44 386 SER A CA 1
ATOM 2969 C C . SER A 1 386 ? -6.635 -26.198 4.722 1.00 97.44 386 SER A C 1
ATOM 2971 O O . SER A 1 386 ? -5.890 -26.604 5.612 1.00 97.44 386 SER A O 1
ATOM 2973 N N . PHE A 1 387 ? -7.027 -24.929 4.644 1.00 97.38 387 PHE A N 1
ATOM 2974 C CA . PHE A 1 387 ? -6.745 -23.867 5.605 1.00 97.38 387 PHE A CA 1
ATOM 2975 C C . PHE A 1 387 ? -7.807 -22.775 5.459 1.00 97.38 387 PHE A C 1
ATOM 2977 O O . PHE A 1 387 ? -8.547 -22.750 4.479 1.00 97.38 387 PHE A O 1
ATOM 2984 N N . GLU A 1 388 ? -7.853 -21.845 6.402 1.00 96.75 388 GLU A N 1
ATOM 2985 C CA . GLU A 1 388 ? -8.733 -20.681 6.357 1.00 96.75 388 GLU A CA 1
ATOM 2986 C C . GLU A 1 388 ? -7.904 -19.400 6.222 1.00 96.75 388 GLU A C 1
ATOM 2988 O O . GLU A 1 388 ? -6.896 -19.235 6.902 1.00 96.75 388 GLU A O 1
ATOM 2993 N N . LEU A 1 389 ? -8.320 -18.471 5.360 1.00 97.56 389 LEU A N 1
ATOM 2994 C CA . LEU A 1 389 ? -7.804 -17.100 5.372 1.00 97.56 389 LEU A CA 1
ATOM 2995 C C . LEU A 1 389 ? -8.721 -16.266 6.271 1.00 97.56 389 LEU A C 1
ATOM 2997 O O . LEU A 1 389 ? -9.809 -15.886 5.834 1.00 97.56 389 LEU A O 1
ATOM 3001 N N . THR A 1 390 ? -8.307 -16.006 7.513 1.00 96.19 390 THR A N 1
ATOM 3002 C CA . THR A 1 390 ? -9.163 -15.330 8.506 1.00 96.19 390 THR A CA 1
ATOM 3003 C C . THR A 1 390 ? -9.098 -13.814 8.365 1.00 96.19 390 THR A C 1
ATOM 3005 O O . THR A 1 390 ? -10.114 -13.126 8.443 1.00 96.19 390 THR A O 1
ATOM 3008 N N . ASP A 1 391 ? -7.898 -13.288 8.116 1.00 97.81 391 ASP A N 1
ATOM 3009 C CA . ASP A 1 391 ? -7.632 -11.857 8.027 1.00 97.81 391 ASP A CA 1
ATOM 3010 C C . ASP A 1 391 ? -6.653 -11.568 6.900 1.00 97.81 391 ASP A C 1
ATOM 3012 O O . ASP A 1 391 ? -5.727 -12.340 6.646 1.00 97.81 391 ASP A O 1
ATOM 3016 N N . LEU A 1 392 ? -6.851 -10.434 6.236 1.00 98.25 392 LEU A N 1
ATOM 3017 C CA . LEU A 1 392 ? -5.964 -9.964 5.188 1.00 98.25 392 LEU A CA 1
ATOM 3018 C C . LEU A 1 392 ? -5.777 -8.463 5.355 1.00 98.25 392 LEU A C 1
ATOM 3020 O O . LEU A 1 392 ? -6.681 -7.697 5.041 1.00 98.25 392 LEU A O 1
ATOM 3024 N N . PHE A 1 393 ? -4.612 -8.052 5.840 1.00 98.44 393 PHE A N 1
ATOM 3025 C CA . PHE A 1 393 ? -4.230 -6.645 5.914 1.00 98.44 393 PHE A CA 1
ATOM 3026 C C . PHE A 1 393 ? -3.406 -6.241 4.700 1.00 98.44 393 PHE A C 1
ATOM 3028 O O . PHE A 1 393 ? -2.699 -7.059 4.109 1.00 98.44 393 PHE A O 1
ATOM 3035 N N . PHE A 1 394 ? -3.449 -4.953 4.387 1.00 96.75 394 PHE A N 1
ATOM 3036 C CA . PHE A 1 394 ? -2.616 -4.290 3.396 1.00 96.75 394 PHE A CA 1
ATOM 3037 C C . PHE A 1 394 ? -1.938 -3.079 4.040 1.00 96.75 394 PHE A C 1
ATOM 3039 O O . PHE A 1 394 ? -2.603 -2.308 4.731 1.00 96.75 394 PHE A O 1
ATOM 3046 N N . ALA A 1 395 ? -0.638 -2.895 3.816 1.00 95.50 395 ALA A N 1
ATOM 3047 C CA . ALA A 1 395 ? 0.109 -1.728 4.281 1.00 95.50 395 ALA A CA 1
ATOM 3048 C C . ALA A 1 395 ? 1.098 -1.241 3.215 1.00 95.50 395 ALA A C 1
ATOM 3050 O O . ALA A 1 395 ? 1.688 -2.037 2.481 1.00 95.50 395 ALA A O 1
ATOM 3051 N N . ILE A 1 396 ? 1.275 0.078 3.130 1.00 91.56 396 ILE A N 1
ATOM 3052 C CA . ILE A 1 396 ? 2.121 0.757 2.136 1.00 91.56 396 ILE A CA 1
ATOM 3053 C C . ILE A 1 396 ? 2.995 1.807 2.808 1.00 91.56 396 ILE A C 1
ATOM 3055 O O . ILE A 1 396 ? 2.604 2.361 3.830 1.00 91.56 396 ILE A O 1
ATOM 3059 N N . ALA A 1 397 ? 4.139 2.126 2.203 1.00 87.56 397 ALA A N 1
ATOM 3060 C CA . ALA A 1 397 ? 4.954 3.253 2.643 1.00 87.56 397 ALA A CA 1
ATOM 3061 C C . ALA A 1 397 ? 4.300 4.586 2.245 1.00 87.56 397 ALA A C 1
ATOM 3063 O O . ALA A 1 397 ? 3.951 4.799 1.080 1.00 87.56 397 ALA A O 1
ATOM 3064 N N . PHE A 1 398 ? 4.208 5.518 3.192 1.00 83.62 398 PHE A N 1
ATOM 3065 C CA . PHE A 1 398 ? 3.794 6.900 2.960 1.00 83.62 398 PHE A CA 1
ATOM 3066 C C . PHE A 1 398 ? 4.923 7.912 3.118 1.00 83.62 398 PHE A C 1
ATOM 3068 O O . PHE A 1 398 ? 4.715 9.052 2.716 1.00 83.62 398 PHE A O 1
ATOM 3075 N N . SER A 1 399 ? 6.102 7.538 3.615 1.00 69.75 399 SER A N 1
ATOM 3076 C CA . SER A 1 399 ? 7.211 8.410 4.033 1.00 69.75 399 SER A CA 1
ATOM 3077 C C . SER A 1 399 ? 7.688 9.399 2.960 1.00 69.75 399 SER A C 1
ATOM 3079 O O . SER A 1 399 ? 8.198 10.478 3.288 1.00 69.75 399 SER A O 1
ATOM 3081 N N . GLY A 1 400 ? 7.463 9.087 1.679 1.00 69.56 400 GLY A N 1
ATOM 3082 C CA . GLY A 1 400 ? 7.685 9.984 0.538 1.00 69.56 400 GLY A CA 1
ATOM 3083 C C . GLY A 1 400 ? 6.561 10.994 0.244 1.00 69.56 400 GLY A C 1
ATOM 3084 O O . GLY A 1 400 ? 6.721 11.847 -0.625 1.00 69.56 400 GLY A O 1
ATOM 3085 N N . THR A 1 401 ? 5.432 10.923 0.950 1.00 75.62 401 THR A N 1
ATOM 3086 C CA . THR A 1 401 ? 4.187 11.671 0.690 1.00 75.62 401 THR A CA 1
ATOM 3087 C C . THR A 1 401 ? 3.582 12.327 1.937 1.00 75.62 401 THR A C 1
ATOM 3089 O O . THR A 1 401 ? 3.270 13.515 1.874 1.00 75.62 401 THR A O 1
ATOM 3092 N N . ALA A 1 402 ? 3.450 11.604 3.055 1.00 85.62 402 ALA A N 1
ATOM 3093 C CA . ALA A 1 402 ? 2.923 12.081 4.336 1.00 85.62 402 ALA A CA 1
ATOM 3094 C C . ALA A 1 402 ? 3.555 11.327 5.517 1.00 85.62 402 ALA A C 1
ATOM 3096 O O . ALA A 1 402 ? 4.294 10.366 5.329 1.00 85.62 402 ALA A O 1
ATOM 3097 N N . LEU A 1 403 ? 3.280 11.793 6.737 1.00 90.44 403 LEU A N 1
ATOM 3098 C CA . LEU A 1 403 ? 3.813 11.210 7.977 1.00 90.44 403 LEU A CA 1
ATOM 3099 C C . LEU A 1 403 ? 2.818 10.305 8.713 1.00 90.44 403 LEU A C 1
ATOM 3101 O O . LEU A 1 403 ? 3.227 9.584 9.616 1.00 90.44 403 LEU A O 1
ATOM 3105 N N . PHE A 1 404 ? 1.535 10.375 8.352 1.00 93.56 404 PHE A N 1
ATOM 3106 C CA . PHE A 1 404 ? 0.464 9.541 8.886 1.00 93.56 404 PHE A CA 1
ATOM 3107 C C . PHE A 1 404 ? -0.570 9.270 7.787 1.00 93.56 404 PHE A C 1
ATOM 3109 O O . PHE A 1 404 ? -0.947 10.177 7.033 1.00 93.56 404 PHE A O 1
ATOM 3116 N N . GLY A 1 405 ? -1.046 8.034 7.691 1.00 95.31 405 GLY A N 1
ATOM 3117 C CA . GLY A 1 405 ? -2.073 7.648 6.733 1.00 95.31 405 GLY A CA 1
ATOM 3118 C C . GLY A 1 405 ? -2.687 6.288 7.028 1.00 95.31 405 GLY A C 1
ATOM 3119 O O . GLY A 1 405 ? -2.287 5.610 7.969 1.00 95.31 405 GLY A O 1
ATOM 3120 N N . SER A 1 406 ? -3.645 5.884 6.196 1.00 96.94 406 SER A N 1
ATOM 3121 C CA . SER A 1 406 ? -4.306 4.579 6.306 1.00 96.94 406 SER A CA 1
ATOM 3122 C C . SER A 1 406 ? -4.244 3.807 4.995 1.00 96.94 406 SER A C 1
ATOM 3124 O O . SER A 1 406 ? -4.545 4.355 3.931 1.00 96.94 406 SER A O 1
ATOM 3126 N N . ALA A 1 407 ? -3.910 2.523 5.087 1.00 97.75 407 ALA A N 1
ATOM 3127 C CA . ALA A 1 407 ? -4.109 1.527 4.044 1.00 97.75 407 ALA A CA 1
ATOM 3128 C C . ALA A 1 407 ? -5.262 0.603 4.458 1.00 97.75 407 ALA A C 1
ATOM 3130 O O . ALA A 1 407 ? -5.261 0.063 5.561 1.00 97.75 407 ALA A O 1
ATOM 3131 N N . ILE A 1 408 ? -6.283 0.491 3.612 1.00 98.44 408 ILE A N 1
ATOM 3132 C CA . ILE A 1 408 ? -7.580 -0.087 3.968 1.00 98.44 408 ILE A CA 1
ATOM 3133 C C . ILE A 1 408 ? -8.017 -1.085 2.903 1.00 98.44 408 ILE A C 1
ATOM 3135 O O . ILE A 1 408 ? -7.918 -0.824 1.699 1.00 98.44 408 ILE A O 1
ATOM 3139 N N . ASN A 1 409 ? -8.564 -2.205 3.358 1.00 98.38 409 ASN A N 1
ATOM 3140 C CA . ASN A 1 409 ? -9.267 -3.174 2.534 1.00 98.38 409 ASN A CA 1
ATOM 3141 C C . ASN A 1 409 ? -10.398 -3.836 3.330 1.00 98.38 409 ASN A C 1
ATOM 3143 O O . ASN A 1 409 ? -10.507 -3.673 4.543 1.00 98.38 409 ASN A O 1
ATOM 3147 N N . SER A 1 410 ? -11.245 -4.608 2.653 1.00 97.88 410 SER A N 1
ATOM 3148 C CA . SER A 1 410 ? -12.226 -5.466 3.322 1.00 97.88 410 SER A CA 1
ATOM 3149 C C . SER A 1 410 ? -12.071 -6.917 2.899 1.00 97.88 410 SER A C 1
ATOM 3151 O O . SER A 1 410 ? -11.919 -7.200 1.710 1.00 97.88 410 SER A O 1
ATOM 3153 N N . TRP A 1 411 ? -12.168 -7.828 3.864 1.00 97.25 411 TRP A N 1
ATOM 3154 C CA . TRP A 1 411 ? -12.167 -9.275 3.662 1.00 97.25 411 TRP A CA 1
ATOM 3155 C C . TRP A 1 411 ? -13.311 -9.897 4.468 1.00 97.25 411 TRP A C 1
ATOM 3157 O O . TRP A 1 411 ? -13.498 -9.574 5.639 1.00 97.25 411 TRP A O 1
ATOM 3167 N N . GLN A 1 412 ? -14.129 -10.738 3.823 1.00 95.19 412 GLN A N 1
ATOM 3168 C CA . GLN A 1 412 ? -15.300 -11.395 4.438 1.00 95.19 412 GLN A CA 1
ATOM 3169 C C . GLN A 1 412 ? -16.263 -10.439 5.181 1.00 95.19 412 GLN A C 1
ATOM 3171 O O . GLN A 1 412 ? -16.928 -10.803 6.149 1.00 95.19 412 GLN A O 1
ATOM 3176 N N . GLY A 1 413 ? -16.372 -9.198 4.700 1.00 96.12 413 GLY A N 1
ATOM 3177 C CA . GLY A 1 413 ? -17.231 -8.166 5.286 1.00 96.12 413 GLY A CA 1
ATOM 3178 C C . GLY A 1 413 ? -16.626 -7.420 6.478 1.00 96.12 413 GLY A C 1
ATOM 3179 O O . GLY A 1 413 ? -17.213 -6.431 6.896 1.00 96.12 413 GLY A O 1
ATOM 3180 N N . ARG A 1 414 ? -15.456 -7.830 6.979 1.00 98.06 414 ARG A N 1
ATOM 3181 C CA . ARG A 1 414 ? -14.679 -7.088 7.983 1.00 98.06 414 ARG A CA 1
ATOM 3182 C C . ARG A 1 414 ? -13.805 -6.046 7.282 1.00 98.06 414 ARG A C 1
ATOM 3184 O O . ARG A 1 414 ? -13.376 -6.264 6.146 1.00 98.06 414 ARG A O 1
ATOM 3191 N N . LEU A 1 415 ? -13.577 -4.906 7.928 1.00 98.44 415 LEU A N 1
ATOM 3192 C CA . LEU A 1 415 ? -12.710 -3.837 7.423 1.00 98.44 415 LEU A CA 1
ATOM 3193 C C . LEU A 1 415 ? -11.359 -3.947 8.122 1.00 98.44 415 LEU A C 1
ATOM 3195 O O . LEU A 1 415 ? -11.285 -3.812 9.340 1.00 98.44 415 LEU A O 1
ATOM 3199 N N . HIS A 1 416 ? -10.309 -4.166 7.343 1.00 98.69 416 HIS A N 1
ATOM 3200 C CA . HIS A 1 416 ? -8.930 -4.221 7.805 1.00 98.69 416 HIS A CA 1
ATOM 3201 C C . HIS A 1 416 ? -8.286 -2.870 7.512 1.00 98.69 416 HIS A C 1
ATOM 3203 O O . HIS A 1 416 ? -8.207 -2.452 6.354 1.00 98.69 416 HIS A O 1
ATOM 3209 N N . GLN A 1 417 ? -7.859 -2.171 8.560 1.00 98.31 417 GLN A N 1
ATOM 3210 C CA . GLN A 1 417 ? -7.219 -0.866 8.455 1.00 98.31 417 GLN A CA 1
ATOM 3211 C C . GLN A 1 417 ? -5.825 -0.930 9.075 1.00 98.31 417 GLN A C 1
ATOM 3213 O O . GLN A 1 417 ? -5.653 -1.245 10.248 1.00 98.31 417 GLN A O 1
ATOM 3218 N N . SER A 1 418 ? -4.823 -0.614 8.264 1.00 98.44 418 SER A N 1
ATOM 3219 C CA . SER A 1 418 ? -3.442 -0.443 8.699 1.00 98.44 418 SER A CA 1
ATOM 3220 C C . SER A 1 418 ? -3.155 1.050 8.751 1.00 98.44 418 SER A C 1
ATOM 3222 O O . SER A 1 418 ? -3.024 1.697 7.705 1.00 98.44 418 SER A O 1
ATOM 3224 N N . PHE A 1 419 ? -3.069 1.617 9.952 1.00 98.12 419 PHE A N 1
ATOM 3225 C CA . PHE A 1 419 ? -2.509 2.955 10.107 1.00 98.12 419 PHE A CA 1
ATOM 3226 C C . PHE A 1 419 ? -1.002 2.867 9.930 1.00 98.12 419 PHE A C 1
ATOM 3228 O O . PHE A 1 419 ? -0.355 1.984 10.492 1.00 98.12 419 PHE A O 1
ATOM 3235 N N . VAL A 1 420 ? -0.454 3.785 9.149 1.00 96.69 420 VAL A N 1
ATOM 3236 C CA . VAL A 1 420 ? 0.970 3.853 8.848 1.00 96.69 420 VAL A CA 1
ATOM 3237 C C . VAL A 1 420 ? 1.484 5.212 9.284 1.00 96.69 420 VAL A C 1
ATOM 3239 O O . VAL A 1 420 ? 0.895 6.239 8.934 1.00 96.69 420 VAL A O 1
ATOM 3242 N N . TYR A 1 421 ? 2.580 5.224 10.033 1.00 95.56 421 TYR A N 1
ATOM 3243 C CA . TYR A 1 421 ? 3.217 6.448 10.500 1.00 95.56 421 TYR A CA 1
ATOM 3244 C C . TYR A 1 421 ? 4.739 6.369 10.397 1.00 95.56 421 TYR A C 1
ATOM 3246 O O . TYR A 1 421 ? 5.314 5.286 10.438 1.00 95.56 421 TYR A O 1
ATOM 3254 N N . ALA A 1 422 ? 5.384 7.526 10.263 1.00 93.75 422 ALA A N 1
ATOM 3255 C CA . ALA A 1 422 ? 6.821 7.603 10.032 1.00 93.75 422 ALA A CA 1
ATOM 3256 C C . ALA A 1 422 ? 7.591 7.962 11.312 1.00 93.75 422 ALA A C 1
ATOM 3258 O O . ALA A 1 422 ? 7.595 9.122 11.738 1.00 93.75 422 ALA A O 1
ATOM 3259 N N . GLU A 1 423 ? 8.313 7.002 11.888 1.00 94.44 423 GLU A N 1
ATOM 3260 C CA . GLU A 1 423 ? 9.306 7.271 12.932 1.00 94.44 423 GLU A CA 1
ATOM 3261 C C . GLU A 1 423 ? 10.589 7.869 12.327 1.00 94.44 423 GLU A C 1
ATOM 3263 O O . GLU A 1 423 ? 10.951 7.521 11.201 1.00 94.44 423 GLU A O 1
ATOM 3268 N N . PRO A 1 424 ? 11.299 8.767 13.038 1.00 94.88 424 PRO A N 1
ATOM 3269 C CA . PRO A 1 424 ? 10.978 9.311 14.363 1.00 94.88 424 PRO A CA 1
ATOM 3270 C C . PRO A 1 424 ? 10.093 10.578 14.308 1.00 94.88 424 PRO A C 1
ATOM 3272 O O . PRO A 1 424 ? 9.897 11.246 15.321 1.00 94.88 424 PRO A O 1
ATOM 3275 N N . CYS A 1 425 ? 9.558 10.940 13.135 1.00 94.38 425 CYS A N 1
ATOM 3276 C CA . CYS A 1 425 ? 8.743 12.149 12.969 1.00 94.38 425 CYS A CA 1
ATOM 3277 C C . CYS A 1 425 ? 7.437 12.115 13.760 1.00 94.38 425 CYS A C 1
ATOM 3279 O O . CYS A 1 425 ? 6.997 13.165 14.223 1.00 94.38 425 CYS A O 1
ATOM 3281 N N . ILE A 1 426 ? 6.832 10.940 13.907 1.00 95.12 426 ILE A N 1
ATOM 3282 C CA . ILE A 1 426 ? 5.666 10.695 14.752 1.00 95.12 426 ILE A CA 1
ATOM 3283 C C . ILE A 1 426 ? 6.005 9.523 15.671 1.00 95.12 426 ILE A C 1
ATOM 3285 O O . ILE A 1 426 ? 6.342 8.441 15.200 1.00 95.12 426 ILE A O 1
ATOM 3289 N N . SER A 1 427 ? 5.930 9.745 16.978 1.00 96.44 427 SER A N 1
ATOM 3290 C CA . SER A 1 427 ? 6.108 8.718 18.002 1.00 96.44 427 SER A CA 1
ATOM 3291 C C . SER A 1 427 ? 4.946 7.726 18.017 1.00 96.44 427 SER A C 1
ATOM 3293 O O . SER A 1 427 ? 3.798 8.085 17.737 1.00 96.44 427 SER A O 1
ATOM 3295 N N . ALA A 1 428 ? 5.228 6.491 18.440 1.00 96.50 428 ALA A N 1
ATOM 3296 C CA . ALA A 1 428 ? 4.222 5.441 18.602 1.00 96.50 428 ALA A CA 1
ATOM 3297 C C . ALA A 1 428 ? 3.023 5.890 19.457 1.00 96.50 428 ALA A C 1
ATOM 3299 O O . ALA A 1 428 ? 1.877 5.654 19.087 1.00 96.50 428 ALA A O 1
ATOM 3300 N N . HIS A 1 429 ? 3.265 6.618 20.554 1.00 96.50 429 HIS A N 1
ATOM 3301 C CA . HIS A 1 429 ? 2.198 7.140 21.413 1.00 96.50 429 HIS A CA 1
ATOM 3302 C C . HIS A 1 429 ? 1.254 8.099 20.665 1.00 96.50 429 HIS A C 1
ATOM 3304 O O . HIS A 1 429 ? 0.033 7.968 20.759 1.00 96.50 429 HIS A O 1
ATOM 331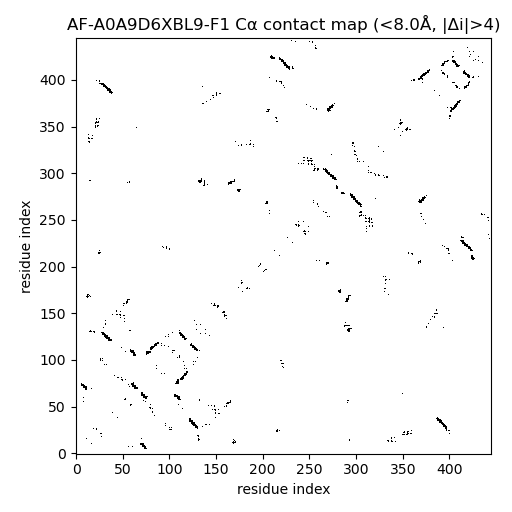0 N N . ARG A 1 430 ? 1.795 9.050 19.887 1.00 96.12 430 ARG A N 1
ATOM 3311 C CA . ARG A 1 430 ? 0.975 9.989 19.100 1.00 96.12 430 ARG A CA 1
ATOM 3312 C C . ARG A 1 430 ? 0.237 9.292 17.963 1.00 96.12 430 ARG A C 1
ATOM 3314 O O . ARG A 1 430 ? -0.941 9.572 17.741 1.00 96.12 430 ARG A O 1
ATOM 3321 N N . ALA A 1 431 ? 0.899 8.367 17.271 1.00 97.06 431 ALA A N 1
ATOM 3322 C CA . ALA A 1 431 ? 0.270 7.565 16.229 1.00 97.06 431 ALA A CA 1
ATOM 3323 C C . ALA A 1 431 ? -0.894 6.731 16.779 1.00 97.06 431 ALA A C 1
ATOM 3325 O O . ALA A 1 431 ? -1.982 6.752 16.203 1.00 97.06 431 ALA A O 1
ATOM 3326 N N . GLN A 1 432 ? -0.700 6.081 17.931 1.00 97.62 432 GLN A N 1
ATOM 3327 C CA . GLN A 1 432 ? -1.741 5.323 18.619 1.00 97.62 432 GLN A CA 1
ATOM 3328 C C . GLN A 1 432 ? -2.911 6.221 19.024 1.00 97.62 432 GLN A C 1
ATOM 3330 O O . GLN A 1 432 ? -4.060 5.864 18.788 1.00 97.62 432 GLN A O 1
ATOM 3335 N N . ALA A 1 433 ? -2.645 7.414 19.564 1.00 96.94 433 ALA A N 1
ATOM 3336 C CA . ALA A 1 433 ? -3.697 8.363 19.918 1.00 96.94 433 ALA A CA 1
ATOM 3337 C C . ALA A 1 433 ? -4.517 8.811 18.692 1.00 96.94 433 ALA A C 1
ATOM 3339 O O . ALA A 1 433 ? -5.744 8.878 18.767 1.00 96.94 433 ALA A O 1
ATOM 3340 N N . MET A 1 434 ? -3.868 9.082 17.551 1.00 96.75 434 MET A N 1
ATOM 3341 C CA . MET A 1 434 ? -4.566 9.385 16.295 1.00 96.75 434 MET A CA 1
ATOM 3342 C C . MET A 1 434 ? -5.406 8.199 15.808 1.00 96.75 434 MET A C 1
ATOM 3344 O O . MET A 1 434 ? -6.576 8.389 15.482 1.00 96.75 434 MET A O 1
ATOM 3348 N N . ALA A 1 435 ? -4.839 6.990 15.791 1.00 98.00 435 ALA A N 1
ATOM 3349 C CA . ALA A 1 435 ? -5.534 5.772 15.379 1.00 98.00 435 ALA A CA 1
ATOM 3350 C C . ALA A 1 435 ? -6.759 5.482 16.264 1.00 98.00 435 ALA A C 1
ATOM 3352 O O . ALA A 1 435 ? -7.848 5.262 15.735 1.00 98.00 435 ALA A O 1
ATOM 3353 N N . CYS A 1 436 ? -6.621 5.575 17.593 1.00 97.75 436 CYS A N 1
ATOM 3354 C CA . CYS A 1 436 ? -7.733 5.407 18.531 1.00 97.75 436 CYS A CA 1
ATOM 3355 C C . CYS A 1 436 ? -8.854 6.412 18.255 1.00 97.75 436 CYS A C 1
ATOM 3357 O O . CYS A 1 436 ? -9.999 6.004 18.109 1.00 97.75 436 CYS A O 1
ATOM 3359 N N . ARG A 1 437 ? -8.535 7.703 18.065 1.00 96.94 437 ARG A N 1
ATOM 3360 C CA . ARG A 1 437 ? -9.555 8.712 17.724 1.00 96.94 437 ARG A CA 1
ATOM 3361 C C . ARG A 1 437 ? -10.297 8.376 16.433 1.00 96.94 437 ARG A C 1
ATOM 3363 O O . ARG A 1 437 ? -11.505 8.587 16.367 1.00 96.94 437 ARG A O 1
ATOM 3370 N N . VAL A 1 438 ? -9.600 7.874 15.407 1.00 98.00 438 VAL A N 1
ATOM 3371 C CA . VAL A 1 438 ? -10.255 7.412 14.172 1.00 98.00 438 VAL A CA 1
ATOM 3372 C C . VAL A 1 438 ? -11.214 6.268 14.479 1.00 98.00 438 VAL A C 1
ATOM 3374 O O . VAL A 1 438 ? -12.385 6.365 14.124 1.00 98.00 438 VAL A O 1
ATOM 3377 N N . CYS A 1 439 ? -10.749 5.220 15.160 1.00 97.62 439 CYS A N 1
ATOM 3378 C CA . CYS A 1 439 ? -11.575 4.064 15.503 1.00 97.62 439 CYS A CA 1
ATOM 3379 C C . CYS A 1 439 ? -12.799 4.453 16.346 1.00 97.62 439 CYS A C 1
ATOM 3381 O O . CYS A 1 439 ? -13.913 4.063 16.004 1.00 97.62 439 CYS A O 1
ATOM 3383 N N . ASP A 1 440 ? -12.617 5.269 17.385 1.00 96.50 440 ASP A N 1
ATOM 3384 C CA . ASP A 1 440 ? -13.692 5.715 18.274 1.00 96.50 440 ASP A CA 1
ATOM 3385 C C . ASP A 1 440 ? -14.767 6.489 17.508 1.00 96.50 440 ASP A C 1
ATOM 3387 O O . ASP A 1 440 ? -15.957 6.212 17.657 1.00 96.50 440 ASP A O 1
ATOM 3391 N N . MET A 1 441 ? -14.359 7.414 16.629 1.00 96.38 441 MET A N 1
ATOM 3392 C CA . MET A 1 441 ? -15.300 8.155 15.788 1.00 96.38 441 MET A CA 1
ATOM 3393 C C . MET A 1 441 ? -16.106 7.223 14.889 1.00 96.38 441 MET A C 1
ATOM 3395 O O . MET A 1 441 ? -17.315 7.393 14.783 1.00 96.38 441 MET A O 1
ATOM 3399 N N . LEU A 1 442 ? -15.463 6.241 14.255 1.00 96.12 442 LEU A N 1
ATOM 3400 C CA . LEU A 1 442 ? -16.144 5.320 13.346 1.00 96.12 442 LEU A CA 1
ATOM 3401 C C . LEU A 1 442 ? -17.083 4.351 14.080 1.00 96.12 442 LEU A C 1
ATOM 3403 O O . LEU A 1 442 ? -18.113 3.989 13.524 1.00 96.12 442 LEU A O 1
ATOM 3407 N N . MET A 1 443 ? -16.757 3.950 15.312 1.00 90.88 443 MET A N 1
ATOM 3408 C CA . MET A 1 443 ? -17.594 3.055 16.124 1.00 90.88 443 MET A CA 1
ATOM 3409 C C . MET A 1 443 ? -18.809 3.757 16.746 1.00 90.88 443 MET A C 1
ATOM 3411 O O . MET A 1 443 ? -19.809 3.104 17.028 1.00 90.88 443 MET A O 1
ATOM 3415 N N . GLN A 1 444 ? -18.727 5.069 16.973 1.00 87.25 444 GLN A N 1
ATOM 3416 C CA . GLN A 1 444 ? -19.821 5.886 17.519 1.00 87.25 444 GLN A CA 1
ATOM 3417 C C . GLN A 1 444 ? -20.764 6.455 16.439 1.00 87.25 444 GLN A C 1
ATOM 3419 O O . GLN A 1 444 ? -21.728 7.140 16.781 1.00 87.25 444 GLN A O 1
ATOM 3424 N N . SER A 1 445 ? -20.449 6.233 15.158 1.00 76.94 445 SER A N 1
ATOM 3425 C CA . SER A 1 445 ? -21.067 6.880 13.989 1.00 76.94 445 SER A CA 1
ATOM 3426 C C . SER A 1 445 ? -22.373 6.255 13.516 1.00 76.94 445 SER A C 1
ATOM 3428 O O . SER A 1 445 ? -22.458 5.010 13.458 1.00 76.94 445 SER A O 1
#

Radius of gyration: 21.37 Å; Cα contacts (8 Å, |Δi|>4): 907; chains: 1; bounding box: 61×66×48 Å

Nearest PDB structures (foldseek):
  6mfx-assembly1_A  TM=7.567E-01  e=1.455E-20  Brevibacillus parabrevis
  4tx3-assembly1_B  TM=6.405E-01  e=1.159E-20  Actinop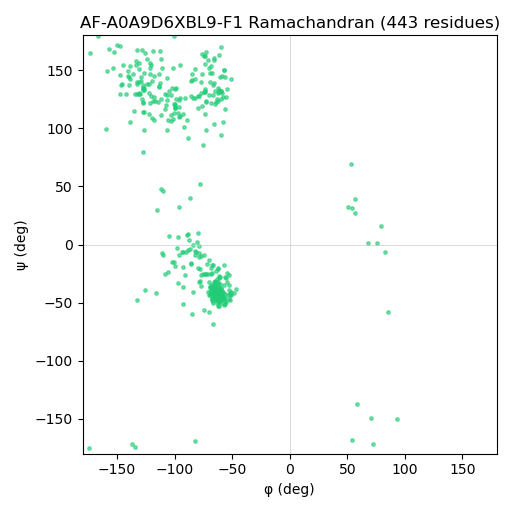lanes teichomyceticus
  6mfz-assembly1_A  TM=7.037E-01  e=6.391E-20  Brevibacillus parabrevis
  2jgp-assembly1_A  TM=6.326E-01  e=4.808E-20  Brevibacillus brevis
  6ozv-assembly1_A  TM=6.699E-01  e=2.177E-18  Eleftheria terrae

Secondary structure (DSSP, 8-state):
-----PPEEEEPPHHHHHHHHHHHHH--EEEEEEEEES---HHHHHHHHHHHHTT-GGGGEEEEEETTTEEEEEE--S--EEEEEE--STTHHHHHHHHHHSPP-TTT--SEEEEEEEETTEEEEEEEEETTT--HHHHHHHHHHHHHHHHHHHTTPPP--PPPPP---GGGGS-GGGSHHHHHHHHHHHHHHHHHIIIII--BPPPP-SS---GGG-EEEEEEEEE-HHHHHHHHHHHHHTT--HHHHHHHHHHHHHHTT-TT---EEEEEEEEEE-GGGSSSPPPTT--S--EEEEEEEEEE-TTS-HHHHHHHHHHHHHHHHHTTGGGTHHHHHHHHHHHTTTTS-SSHHHHHHHHHHHHHH----EEEEEEEE---SS--SSSEEEEEEEEE--TTT-SEEEEEEEETTEEEEEEEEEETTS-HHHHHHHHHHHHHHHH--